Protein AF-A0AAN6Z5D4-F1 (afdb_monomer_lite)

pLDDT: mean 73.28, std 27.29, range [21.48, 98.81]

Organism: NCBI:txid2587402

Sequence (449 aa):
MKFVARSGRSDKHSLRFHLSMLCKKRSPRRRPCHKKLAPRLLLSLSLFTNGTSTTVIPTNTTANVTAEFASNLTPIRLIVANDCAESIWPGILTQNGAGPGTGGFELTPGASRLMFVSSNWAGRVWGRTNCSFSSDGSEFGTSNGLDGNATACLTGDCVGKLNCTLAGRAPATVAEFTLQGGSTDNQTFYDISLVDGYNLPMAIIYYPSPNTTWIPPNLTNCACIASAGYLSSSPYSSPTAPLDSASYLNTNSTYPMPFEPIQTNNTVQAWCPVALQVPATNPVAAGDNATIISNPDNGNPLTPHRAPFQPCLSPCAVTKNPADCCTGPYNSPDVCKPGLYSRSAKRVCPDAYSFAYDDRTSTFVVPYETAGAGWEVRFCPRGRSTDILRTFGEEVQAVGAGTGLSLEGWARVRSWAYIEQRETGWTGAGMVVRGSAWTAVVGLVVVMV

Foldseek 3Di:
DDDDDDDDDDDDDDDDDDDDDDDDDDDDDDDDDDDDDDDDDDDDDDDDDDDDDDDPDPDDDPPPQDFDADPPWFWFKEKEFEQDQAKKKKAKEWPDFADQPFRIDIAGHGDMDIGTTTLQTWIKIWIFAQFAADPVQQFADPPSPPPPPQFRTPFQTQRGGSGHHDGGAPPIFMWTWGRQDDPRSWKIKIFTACQQFYFWKKKKAWFFDVQFDDDALLLPIFIFQLFAPQADPDLDPPLPDDPPDCQQSHDHLQQHFQFQNDDDSVLSVPLAPPVFWDPDPDPPPPPPCQPQPDDPPDRDGDDRDDDRTIIGGQPCSPPVDCQSQCDDVSVDPVRRDDDSQLVSSCSQAQQHHRHDNSPQRHMAMAGNSRSRIHMYMYTSHRYGGGRSCQQLVVQRVCRRVVVHDDPVSSVSSRDPVSSVVSNVVVPDDDDPPPDDPDDPPPPPPPDDD

InterPro domains:
  IPR001938 Thaumatin family [PF00314] (82-381)
  IPR001938 Thaumatin family [PR00347] (77-89)
  IPR001938 Thaumatin family [PR00347] (103-112)
  IPR001938 Thaumatin family [PR00347] (124-135)
  IPR001938 Thaumatin family [PS51367] (78-383)
  IPR001938 Thaumatin family [PTHR31048] (77-381)
  IPR001938 Thaumatin family [SM00205] (78-381)
  IPR037176 Osmotin/thaumatin-like superfamily [G3DSA:2.60.110.10] (77-381)
  IPR037176 Osmotin/thaumatin-like superfamily [SSF49870] (77-382)

Structure (mmCIF, N/CA/C/O backbone):
data_AF-A0AAN6Z5D4-F1
#
_entry.id   AF-A0AAN6Z5D4-F1
#
loop_
_atom_site.group_PDB
_atom_site.id
_atom_site.type_symbol
_atom_site.label_atom_id
_atom_site.label_alt_id
_atom_site.label_comp_id
_atom_site.label_asym_id
_atom_site.label_entity_id
_atom_site.label_seq_id
_atom_site.pdbx_PDB_ins_code
_atom_site.Cartn_x
_atom_site.Cartn_y
_atom_site.Cartn_z
_atom_site.occupancy
_atom_site.B_iso_or_equiv
_atom_site.auth_seq_id
_atom_site.auth_comp_id
_atom_site.auth_asym_id
_atom_site.auth_atom_id
_atom_site.pdbx_PDB_model_num
ATOM 1 N N . MET A 1 1 ? -7.331 -3.260 -16.657 1.00 33.78 1 MET A N 1
ATOM 2 C CA . MET A 1 1 ? -8.776 -3.498 -16.869 1.00 33.78 1 MET A CA 1
ATOM 3 C C . MET A 1 1 ? -9.355 -2.306 -17.621 1.00 33.78 1 MET A C 1
ATOM 5 O O . MET A 1 1 ? -9.120 -1.181 -17.208 1.00 33.78 1 MET A O 1
ATOM 9 N N . LYS A 1 2 ? -10.007 -2.531 -18.770 1.00 22.59 2 LYS A N 1
ATOM 10 C CA . LYS A 1 2 ? -10.767 -1.503 -19.500 1.00 22.59 2 LYS A CA 1
ATOM 11 C C . LYS A 1 2 ? -12.190 -1.511 -18.950 1.00 22.59 2 LYS A C 1
ATOM 13 O O . LYS A 1 2 ? -12.841 -2.548 -19.034 1.00 22.59 2 LYS A O 1
ATOM 18 N N . PHE A 1 3 ? -12.673 -0.383 -18.445 1.00 24.67 3 PHE A N 1
ATOM 19 C CA . PHE A 1 3 ? -14.106 -0.186 -18.260 1.00 24.67 3 PHE A CA 1
ATOM 20 C C . PHE A 1 3 ? -14.741 -0.003 -19.643 1.00 24.67 3 PHE A C 1
ATOM 22 O O . PHE A 1 3 ? -14.461 0.964 -20.347 1.00 24.67 3 PHE A O 1
ATOM 29 N N . VAL A 1 4 ? -15.550 -0.975 -20.065 1.00 24.14 4 VAL A N 1
ATOM 30 C CA . VAL A 1 4 ? -16.440 -0.849 -21.222 1.00 24.14 4 VAL A CA 1
ATOM 31 C C . VAL A 1 4 ? -17.839 -0.632 -20.668 1.00 24.14 4 VAL A C 1
ATOM 33 O O . VAL A 1 4 ? -18.499 -1.581 -20.259 1.00 24.14 4 VAL A O 1
ATOM 36 N N . ALA A 1 5 ? -18.288 0.620 -20.657 1.00 27.34 5 ALA A N 1
ATOM 37 C CA . ALA A 1 5 ? -19.699 0.935 -20.495 1.00 27.34 5 ALA A CA 1
ATOM 38 C C . ALA A 1 5 ? -20.390 0.743 -21.854 1.00 27.34 5 ALA A C 1
ATOM 40 O O . ALA A 1 5 ? -20.115 1.461 -22.817 1.00 27.34 5 ALA A O 1
ATOM 41 N N . ARG A 1 6 ? -21.264 -0.264 -21.950 1.00 22.50 6 ARG A N 1
ATOM 42 C CA . ARG A 1 6 ? -22.241 -0.389 -23.038 1.00 22.50 6 ARG A CA 1
ATOM 43 C C . ARG A 1 6 ? -23.438 0.500 -22.705 1.00 22.50 6 ARG A C 1
ATOM 45 O O . ARG A 1 6 ? -24.069 0.309 -21.676 1.00 22.50 6 ARG A O 1
ATOM 52 N N . SER A 1 7 ? -23.772 1.405 -23.616 1.00 26.17 7 SER A N 1
ATOM 53 C CA . SER A 1 7 ? -25.081 2.051 -23.714 1.00 26.17 7 SER A CA 1
ATOM 54 C C . SER A 1 7 ? -25.629 1.758 -25.112 1.00 26.17 7 SER A C 1
ATOM 56 O O . SER A 1 7 ? -24.902 1.869 -26.104 1.00 26.17 7 SER A O 1
ATOM 58 N N . GLY A 1 8 ? -26.875 1.293 -25.188 1.00 24.03 8 GLY A N 1
ATOM 59 C CA . GLY A 1 8 ? -27.574 0.985 -26.430 1.00 24.03 8 GLY A CA 1
ATOM 60 C C . GLY A 1 8 ? -28.725 1.956 -26.696 1.00 24.03 8 GLY A C 1
ATOM 61 O O . GLY A 1 8 ? -29.555 2.122 -25.816 1.00 24.03 8 GLY A O 1
ATOM 62 N N . ARG A 1 9 ? -28.767 2.462 -27.949 1.00 24.70 9 ARG A N 1
ATOM 63 C CA . ARG A 1 9 ? -29.895 3.020 -28.757 1.00 24.70 9 ARG A CA 1
ATOM 64 C C . ARG A 1 9 ? -30.695 4.191 -28.155 1.00 24.70 9 ARG A C 1
ATOM 66 O O . ARG A 1 9 ? -30.999 4.193 -26.983 1.00 24.70 9 ARG A O 1
ATOM 73 N N . SER A 1 10 ? -31.148 5.216 -28.878 1.00 24.84 10 SER A N 1
ATOM 74 C CA . SER A 1 10 ? -31.422 5.517 -30.297 1.00 24.84 10 SER A CA 1
ATOM 75 C C . SER A 1 10 ? -31.269 7.052 -30.423 1.00 24.84 10 SER A C 1
ATOM 77 O O . SER A 1 10 ? -31.560 7.751 -29.465 1.00 24.84 10 SER A O 1
ATOM 79 N N . ASP A 1 11 ? -30.702 7.648 -31.470 1.00 25.95 11 ASP A N 1
ATOM 80 C CA . ASP A 1 11 ? -31.497 8.085 -32.616 1.00 25.95 11 ASP A CA 1
ATOM 81 C C . ASP A 1 11 ? -30.639 8.591 -33.783 1.00 25.95 11 ASP A C 1
ATOM 83 O O . ASP A 1 11 ? -29.494 9.022 -33.655 1.00 25.95 11 ASP A O 1
ATOM 87 N N . LYS A 1 12 ? -31.263 8.485 -34.954 1.00 28.66 12 LYS A N 1
ATOM 88 C CA . LYS A 1 12 ? -30.812 8.858 -36.292 1.00 28.66 12 LYS A CA 1
ATOM 89 C C . LYS A 1 12 ? -30.319 10.309 -36.351 1.00 28.66 12 LYS A C 1
ATOM 91 O O . LYS A 1 12 ? -31.048 11.197 -35.948 1.00 28.66 12 LYS A O 1
ATOM 96 N N . HIS A 1 13 ? -29.195 10.553 -37.024 1.00 27.05 13 HIS A N 1
ATOM 97 C CA . HIS A 1 13 ? -29.150 11.476 -38.164 1.00 27.05 13 HIS A CA 1
ATOM 98 C C . HIS A 1 13 ? -27.877 11.248 -38.991 1.00 27.05 13 HIS A C 1
ATOM 100 O O . HIS A 1 13 ? -26.749 11.288 -38.513 1.00 27.05 13 HIS A O 1
ATOM 106 N N . SER A 1 14 ? -28.110 10.960 -40.267 1.00 25.56 14 SER A N 1
ATOM 107 C CA . SER A 1 14 ? -27.129 10.870 -41.339 1.00 25.56 14 SER A CA 1
ATOM 108 C C . SER A 1 14 ? -26.500 12.235 -41.605 1.00 25.56 14 SER A C 1
ATOM 110 O O . SER A 1 14 ? -27.240 13.176 -41.868 1.00 25.56 14 SER A O 1
ATOM 112 N N . LEU A 1 15 ? -25.170 12.308 -41.684 1.00 25.34 15 LEU A N 1
ATOM 113 C CA . LEU A 1 15 ? -24.488 13.208 -42.617 1.00 25.34 15 LEU A CA 1
ATOM 114 C C . LEU A 1 15 ? -23.083 12.684 -42.935 1.00 25.34 15 LEU A C 1
ATOM 116 O O . LEU A 1 15 ? -22.139 12.785 -42.158 1.00 25.34 15 LEU A O 1
ATOM 120 N N . ARG A 1 16 ? -22.989 12.093 -44.129 1.00 24.91 16 ARG A N 1
ATOM 121 C CA . ARG A 1 16 ? -21.749 11.906 -44.881 1.00 24.91 16 ARG A CA 1
ATOM 122 C C . ARG A 1 16 ? -21.154 13.279 -45.191 1.00 24.91 16 ARG A C 1
ATOM 124 O O . ARG A 1 16 ? -21.860 14.109 -45.749 1.00 24.91 16 ARG A O 1
ATOM 131 N N . PHE A 1 17 ? -19.850 13.443 -44.999 1.00 23.94 17 PHE A N 1
ATOM 132 C CA . PHE A 1 17 ? -19.051 14.291 -45.879 1.00 23.94 17 PHE A CA 1
ATOM 133 C C . PHE A 1 17 ? -17.766 13.561 -46.266 1.00 23.94 17 PHE A C 1
ATOM 135 O O . PHE A 1 17 ? -16.871 13.326 -45.459 1.00 23.94 17 PHE A O 1
ATOM 142 N N . HIS A 1 18 ? -17.728 13.171 -47.538 1.00 25.30 18 HIS A N 1
ATOM 143 C CA . HIS A 1 18 ? -16.506 12.961 -48.297 1.00 25.30 18 HIS A CA 1
ATOM 144 C C . HIS A 1 18 ? -15.809 14.313 -48.476 1.00 25.30 18 HIS A C 1
ATOM 146 O O . HIS A 1 18 ? -16.471 15.271 -48.863 1.00 25.30 18 HIS A O 1
ATOM 152 N N . LEU A 1 19 ? -14.482 14.354 -48.351 1.00 25.58 19 LEU A N 1
ATOM 153 C CA . LEU A 1 19 ? -13.662 15.012 -49.366 1.00 25.58 19 LEU A CA 1
ATOM 154 C C . LEU A 1 19 ? -12.264 14.386 -49.412 1.00 25.58 19 LEU A C 1
ATOM 156 O O . LEU A 1 19 ? -11.606 14.177 -48.396 1.00 25.58 19 LEU A O 1
ATOM 160 N N . SER A 1 20 ? -11.861 14.064 -50.630 1.00 24.42 20 SER A N 1
ATOM 161 C CA . SER A 1 20 ? -10.601 13.447 -51.025 1.00 24.42 20 SER A CA 1
ATOM 162 C C . SER A 1 20 ? -9.669 14.513 -51.617 1.00 24.42 20 SER A C 1
ATOM 164 O O . SER A 1 20 ? -10.165 15.499 -52.154 1.00 24.42 20 SER A O 1
ATOM 166 N N . MET A 1 21 ? -8.363 14.192 -51.680 1.00 26.19 21 MET A N 1
ATOM 167 C CA . MET A 1 21 ? -7.364 14.701 -52.653 1.00 26.19 21 MET A CA 1
ATOM 168 C C . MET A 1 21 ? -6.851 16.155 -52.447 1.00 26.19 21 MET A C 1
ATOM 170 O O . MET A 1 21 ? -7.592 17.008 -51.998 1.00 26.19 21 MET A O 1
ATOM 174 N N . LEU A 1 22 ? -5.605 16.575 -52.741 1.00 28.61 22 LEU A N 1
ATOM 175 C CA . LEU A 1 22 ? -4.483 16.045 -53.537 1.00 28.61 22 LEU A CA 1
ATOM 176 C C . LEU A 1 22 ? -3.169 16.826 -53.223 1.00 28.61 22 LEU A C 1
ATOM 178 O O . LEU A 1 22 ? -3.170 18.043 -53.092 1.00 28.61 22 LEU A O 1
ATOM 182 N N . CYS A 1 23 ? -2.055 16.086 -53.169 1.00 23.84 23 CYS A N 1
ATOM 183 C CA . CYS A 1 23 ? -0.667 16.351 -53.612 1.00 23.84 23 CYS A CA 1
ATOM 184 C C . CYS A 1 23 ? -0.166 17.778 -53.992 1.00 23.84 23 CYS A C 1
ATOM 186 O O . CYS A 1 23 ? -0.677 18.372 -54.938 1.00 23.84 23 CYS A O 1
ATOM 188 N N . LYS A 1 24 ? 1.027 18.177 -53.485 1.00 24.81 24 LYS A N 1
ATOM 189 C CA . LYS A 1 24 ? 2.176 18.573 -54.350 1.00 24.81 24 LYS A CA 1
ATOM 190 C C . LYS A 1 24 ? 3.540 18.641 -53.630 1.00 24.81 24 LYS A C 1
ATOM 192 O O . LYS A 1 24 ? 3.756 19.442 -52.731 1.00 24.81 24 LYS A O 1
ATOM 197 N N . LYS A 1 25 ? 4.495 17.835 -54.116 1.00 30.95 25 LYS A N 1
ATOM 198 C CA . LYS A 1 25 ? 5.957 17.971 -53.932 1.00 30.95 25 LYS A CA 1
ATOM 199 C C . LYS A 1 25 ? 6.493 19.179 -54.718 1.00 30.95 25 LYS A C 1
ATOM 201 O O . LYS A 1 25 ? 6.103 19.335 -55.875 1.00 30.95 25 LYS A O 1
ATOM 206 N N . ARG A 1 26 ? 7.500 19.893 -54.185 1.00 27.20 26 ARG A N 1
ATOM 207 C CA . ARG A 1 26 ? 8.709 20.337 -54.930 1.00 27.20 26 ARG A CA 1
ATOM 208 C C . ARG A 1 26 ? 9.783 20.957 -54.009 1.00 27.20 26 ARG A C 1
ATOM 210 O O . ARG A 1 26 ? 9.495 21.796 -53.173 1.00 27.20 26 ARG A O 1
ATOM 217 N N . SER A 1 27 ? 11.022 20.529 -54.236 1.00 30.08 27 SER A N 1
ATOM 218 C CA . SER A 1 27 ? 12.339 21.091 -53.844 1.00 30.08 27 SER A CA 1
ATOM 219 C C . SER A 1 27 ? 13.095 21.405 -55.172 1.00 30.08 27 SER A C 1
ATOM 221 O O . SER A 1 27 ? 12.490 21.069 -56.203 1.00 30.08 27 SER A O 1
ATOM 223 N N . PRO A 1 28 ? 14.363 21.909 -55.301 1.00 55.22 28 PRO A N 1
ATOM 224 C CA . PRO A 1 28 ? 15.408 22.409 -54.360 1.00 55.22 28 PRO A CA 1
ATOM 225 C C . PRO A 1 28 ? 16.147 23.722 -54.816 1.00 55.22 28 PRO A C 1
ATOM 227 O O . PRO A 1 28 ? 15.818 24.273 -55.863 1.00 55.22 28 PRO A O 1
ATOM 230 N N . ARG A 1 29 ? 17.262 24.078 -54.113 1.00 30.81 29 ARG A N 1
ATOM 231 C CA . ARG A 1 29 ? 18.472 24.914 -54.475 1.00 30.81 29 ARG A CA 1
ATOM 232 C C . ARG A 1 29 ? 18.505 26.327 -53.833 1.00 30.81 29 ARG A C 1
ATOM 234 O O . ARG A 1 29 ? 17.474 26.968 -53.825 1.00 30.81 29 ARG A O 1
ATOM 241 N N . ARG A 1 30 ? 19.602 26.924 -53.308 1.00 30.12 30 ARG A N 1
ATOM 242 C CA . ARG A 1 30 ? 21.088 26.742 -53.305 1.00 30.12 30 ARG A CA 1
ATOM 243 C C . ARG A 1 30 ? 21.721 27.571 -52.130 1.00 30.12 30 ARG A C 1
ATOM 245 O O . ARG A 1 30 ? 21.079 28.489 -51.642 1.00 30.12 30 ARG A O 1
ATOM 252 N N . ARG A 1 31 ? 22.958 27.231 -51.705 1.00 32.12 31 ARG A N 1
ATOM 253 C CA . ARG A 1 31 ? 23.834 27.834 -50.637 1.00 32.12 31 ARG A CA 1
ATOM 254 C C . ARG A 1 31 ? 24.590 29.119 -51.116 1.00 32.12 31 ARG A C 1
ATOM 256 O O . ARG A 1 31 ? 24.317 29.486 -52.258 1.00 32.12 31 ARG A O 1
ATOM 263 N N . PRO A 1 32 ? 25.684 29.651 -50.478 1.00 47.72 32 PRO A N 1
ATOM 264 C CA . PRO A 1 32 ? 26.177 29.741 -49.065 1.00 47.72 32 PRO A CA 1
ATOM 265 C C . PRO A 1 32 ? 26.684 31.171 -48.654 1.00 47.72 32 PRO A C 1
ATOM 267 O O . PRO A 1 32 ? 26.811 32.031 -49.515 1.00 47.72 32 PRO A O 1
ATOM 270 N N . CYS A 1 33 ? 27.094 31.408 -47.385 1.00 26.11 33 CYS A N 1
ATOM 271 C CA . CYS A 1 33 ? 28.362 32.113 -47.040 1.00 26.11 33 CYS A CA 1
ATOM 272 C C . CYS A 1 33 ? 28.715 32.112 -45.529 1.00 26.11 33 CYS A C 1
ATOM 274 O O . CYS A 1 33 ? 27.847 32.194 -44.668 1.00 26.11 33 CYS A O 1
ATOM 276 N N . HIS A 1 34 ? 30.020 32.008 -45.245 1.00 31.38 34 HIS A N 1
ATOM 277 C CA . HIS A 1 34 ? 30.706 31.892 -43.945 1.00 31.38 34 HIS A CA 1
ATOM 278 C C . HIS A 1 34 ? 30.813 33.208 -43.144 1.00 31.38 34 HIS A C 1
ATOM 280 O O . HIS A 1 34 ? 30.951 34.265 -43.756 1.00 31.38 34 HIS A O 1
ATOM 286 N N . LYS A 1 35 ? 30.995 33.116 -41.809 1.00 29.66 35 LYS A N 1
ATOM 287 C CA . LYS A 1 35 ? 32.185 33.647 -41.088 1.00 29.66 35 LYS A CA 1
ATOM 288 C C . LYS A 1 35 ? 32.247 33.209 -39.609 1.00 29.66 35 LYS A C 1
ATOM 290 O O . LYS A 1 35 ? 31.251 33.215 -38.901 1.00 29.66 35 LYS A O 1
ATOM 295 N N . LYS A 1 36 ? 33.458 32.810 -39.197 1.00 32.12 36 LYS A N 1
ATOM 296 C CA . LYS A 1 36 ? 33.927 32.474 -37.836 1.00 32.12 36 LYS A CA 1
ATOM 297 C C . LYS A 1 36 ? 34.059 33.737 -36.971 1.00 32.12 36 LYS A C 1
ATOM 299 O O . LYS A 1 36 ? 34.421 34.764 -37.532 1.00 32.12 36 LYS A O 1
ATOM 304 N N . LEU A 1 37 ? 33.971 33.616 -35.641 1.00 27.86 37 LEU A N 1
ATOM 305 C CA . LEU A 1 37 ? 34.813 34.379 -34.702 1.00 27.86 37 LEU A CA 1
ATOM 306 C C . LEU A 1 37 ? 34.947 33.641 -33.349 1.00 27.86 37 LEU A C 1
ATOM 308 O O . LEU A 1 37 ? 33.980 33.070 -32.856 1.00 27.86 37 LEU A O 1
ATOM 312 N N . ALA A 1 38 ? 36.162 33.645 -32.796 1.00 30.03 38 ALA A N 1
ATOM 313 C CA . ALA A 1 38 ? 36.566 33.087 -31.497 1.00 30.03 38 ALA A CA 1
ATOM 314 C C . ALA A 1 38 ? 36.660 34.211 -30.424 1.00 30.03 38 ALA A C 1
ATOM 316 O O . ALA A 1 38 ? 36.586 35.385 -30.798 1.00 30.03 38 ALA A O 1
ATOM 317 N N . PRO A 1 39 ? 36.815 33.899 -29.117 1.00 36.91 39 PRO A N 1
ATOM 318 C CA . PRO A 1 39 ? 36.556 34.836 -28.020 1.00 36.91 39 PRO A CA 1
ATOM 319 C C . PRO A 1 39 ? 37.794 35.648 -27.597 1.00 36.91 39 PRO A C 1
ATOM 321 O O . PRO A 1 39 ? 38.931 35.217 -27.786 1.00 36.91 39 PRO A O 1
ATOM 324 N N . ARG A 1 40 ? 37.573 36.818 -26.980 1.00 29.45 40 ARG A N 1
ATOM 325 C CA . ARG A 1 40 ? 38.611 37.615 -26.306 1.00 29.45 40 ARG A CA 1
ATOM 326 C C . ARG A 1 40 ? 38.348 37.692 -24.803 1.00 29.45 40 ARG A C 1
ATOM 328 O O . ARG A 1 40 ? 37.293 38.135 -24.364 1.00 29.45 40 ARG A O 1
ATOM 335 N N . LEU A 1 41 ? 39.367 37.258 -24.072 1.00 26.16 41 LEU A N 1
ATOM 336 C CA . LEU A 1 41 ? 39.606 37.377 -22.641 1.00 26.16 41 LEU A CA 1
ATOM 337 C C . LEU A 1 41 ? 39.889 38.849 -22.284 1.00 26.16 41 LEU A C 1
ATOM 339 O O . LEU A 1 41 ? 40.704 39.475 -22.964 1.00 26.16 41 LEU A O 1
ATOM 343 N N . LEU A 1 42 ? 39.295 39.379 -21.213 1.00 29.25 42 LEU A N 1
ATOM 344 C CA . LEU A 1 42 ? 39.781 40.592 -20.546 1.00 29.25 42 LEU A CA 1
ATOM 345 C C . LEU A 1 42 ? 39.732 40.404 -19.026 1.00 29.25 42 LEU A C 1
ATOM 347 O O . LEU A 1 42 ? 38.672 40.220 -18.435 1.00 29.25 42 LEU A O 1
ATOM 351 N N . LEU A 1 43 ? 40.929 40.432 -18.441 1.00 25.59 43 LEU A N 1
ATOM 352 C CA . LEU A 1 43 ? 41.225 40.590 -17.021 1.00 25.59 43 LEU A CA 1
ATOM 353 C C . LEU A 1 43 ? 41.045 42.071 -16.643 1.00 25.59 43 LEU A C 1
ATOM 355 O O . LEU A 1 43 ? 41.575 42.937 -17.339 1.00 25.59 43 LEU A O 1
ATOM 359 N N . SER A 1 44 ? 40.425 42.361 -15.501 1.00 28.08 44 SER A N 1
ATOM 360 C CA . SER A 1 44 ? 40.642 43.624 -14.784 1.00 28.08 44 SER A CA 1
ATOM 361 C C . SER A 1 44 ? 40.669 43.379 -13.278 1.00 28.08 44 SER A C 1
ATOM 363 O O . SER A 1 44 ? 39.809 42.690 -12.732 1.00 28.08 44 SER A O 1
ATOM 365 N N . LEU A 1 45 ? 41.704 43.926 -12.648 1.00 23.81 45 LEU A N 1
ATOM 366 C CA . LEU A 1 45 ? 42.157 43.680 -11.287 1.00 23.81 45 LEU A CA 1
ATOM 367 C C . LEU A 1 45 ? 41.624 44.753 -10.316 1.00 23.81 45 LEU A C 1
ATOM 369 O O . LEU A 1 45 ? 41.684 45.940 -10.620 1.00 23.81 45 LEU A O 1
ATOM 373 N N . SER A 1 46 ? 41.248 44.288 -9.117 1.00 27.95 46 SER A N 1
ATOM 374 C CA . SER A 1 46 ? 41.284 44.942 -7.789 1.00 27.95 46 SER A CA 1
ATOM 375 C C . SER A 1 46 ? 40.395 46.154 -7.464 1.00 27.95 46 SER A C 1
ATOM 377 O O . SER A 1 46 ? 40.511 47.204 -8.080 1.00 27.95 46 SER A O 1
ATOM 379 N N . LEU A 1 47 ? 39.655 46.035 -6.349 1.00 25.31 47 LEU A N 1
ATOM 380 C CA . LEU A 1 47 ? 39.777 46.885 -5.148 1.00 25.31 47 LEU A CA 1
ATOM 381 C C . LEU A 1 47 ? 39.070 46.194 -3.962 1.00 25.31 47 LEU A C 1
ATOM 383 O O . LEU A 1 47 ? 37.880 45.896 -4.021 1.00 25.31 47 LEU A O 1
ATOM 387 N N . PHE A 1 48 ? 39.826 45.906 -2.899 1.00 31.27 48 PHE A N 1
ATOM 388 C CA . PHE A 1 48 ? 39.302 45.449 -1.611 1.00 31.27 48 PHE A CA 1
ATOM 389 C C . PHE A 1 48 ? 38.820 46.662 -0.812 1.00 31.27 48 PHE A C 1
ATOM 391 O O . PHE A 1 48 ? 39.609 47.563 -0.532 1.00 31.27 48 PHE A O 1
ATOM 398 N N . THR A 1 49 ? 37.561 46.652 -0.380 1.00 27.70 49 THR A N 1
ATOM 399 C CA . THR A 1 49 ? 37.071 47.519 0.698 1.00 27.70 49 THR A CA 1
ATOM 400 C C . THR A 1 49 ? 36.221 46.694 1.656 1.00 27.70 49 THR A C 1
ATOM 402 O O . THR A 1 49 ? 35.255 46.057 1.241 1.00 27.70 49 THR A O 1
ATOM 405 N N . ASN A 1 50 ? 36.602 46.709 2.935 1.00 34.59 50 ASN A N 1
ATOM 406 C CA . ASN A 1 50 ? 35.851 46.130 4.045 1.00 34.59 50 ASN A CA 1
ATOM 407 C C . ASN A 1 50 ? 34.445 46.739 4.117 1.00 34.59 50 ASN A C 1
ATOM 409 O O . ASN A 1 50 ? 34.301 47.942 4.324 1.00 34.59 50 ASN A O 1
ATOM 413 N N . GLY A 1 51 ? 33.424 45.894 4.003 1.00 29.09 51 GLY A N 1
ATOM 414 C CA . GLY A 1 51 ? 32.031 46.243 4.250 1.00 29.09 51 GLY A CA 1
ATOM 415 C C . GLY A 1 51 ? 31.322 45.039 4.852 1.00 29.09 51 GLY A C 1
ATOM 416 O O . GLY A 1 51 ? 31.219 43.992 4.221 1.00 29.09 51 GLY A O 1
ATOM 417 N N . THR A 1 52 ? 30.879 45.171 6.097 1.00 35.94 52 THR A N 1
ATOM 418 C CA . THR A 1 52 ? 30.041 44.200 6.805 1.00 35.94 52 THR A CA 1
ATOM 419 C C . THR A 1 52 ? 28.756 43.958 6.016 1.00 35.94 52 THR A C 1
ATOM 421 O O . THR A 1 52 ? 27.880 44.819 5.990 1.00 35.94 52 THR A O 1
ATOM 424 N N . SER A 1 53 ? 28.662 42.802 5.357 1.00 25.92 53 SER A N 1
ATOM 425 C CA . SER A 1 53 ? 27.481 42.387 4.600 1.00 25.92 53 SER A CA 1
ATOM 426 C C . SER A 1 53 ? 26.681 41.389 5.429 1.00 25.92 53 SER A C 1
ATOM 428 O O . SER A 1 53 ? 27.125 40.269 5.686 1.00 25.92 53 SER A O 1
ATOM 430 N N . THR A 1 54 ? 25.516 41.826 5.892 1.00 28.84 54 THR A N 1
ATOM 431 C CA . THR A 1 54 ? 24.476 40.968 6.449 1.00 28.84 54 THR A CA 1
ATOM 432 C C . THR A 1 54 ? 24.041 39.965 5.383 1.00 28.84 54 THR A C 1
ATOM 434 O O . THR A 1 54 ? 23.603 40.324 4.292 1.00 28.84 54 THR A O 1
ATOM 437 N N . THR A 1 55 ? 24.182 38.682 5.691 1.00 27.44 55 THR A N 1
ATOM 438 C CA . THR A 1 55 ? 23.711 37.580 4.857 1.00 27.44 55 THR A CA 1
ATOM 439 C C . THR A 1 55 ? 22.184 37.590 4.804 1.00 27.44 55 THR A C 1
ATOM 441 O O . THR A 1 55 ? 21.506 37.134 5.721 1.00 27.44 55 THR A O 1
ATOM 444 N N . VAL A 1 56 ? 21.622 38.103 3.709 1.00 29.77 56 VAL A N 1
ATOM 445 C CA . VAL A 1 56 ? 20.230 37.824 3.342 1.00 29.77 56 VAL A CA 1
ATOM 446 C C . VAL A 1 56 ? 20.190 36.398 2.801 1.00 29.77 56 VAL A C 1
ATOM 448 O O . VAL A 1 56 ? 20.644 36.119 1.693 1.00 29.77 56 VAL A O 1
ATOM 451 N N . ILE A 1 57 ? 19.687 35.485 3.627 1.00 31.58 57 ILE A N 1
ATOM 452 C CA . ILE A 1 57 ? 19.324 34.121 3.243 1.00 31.58 57 ILE A CA 1
ATOM 453 C C . ILE A 1 57 ? 18.203 34.232 2.195 1.00 31.58 57 ILE A C 1
ATOM 455 O O . ILE A 1 57 ? 17.172 34.834 2.507 1.00 31.58 57 ILE A O 1
ATOM 459 N N . PRO A 1 58 ? 18.348 33.692 0.970 1.00 28.97 58 PRO A N 1
ATOM 460 C CA . PRO A 1 58 ? 17.230 33.633 0.041 1.00 28.97 58 PRO A CA 1
ATOM 461 C C . PRO A 1 58 ? 16.193 32.660 0.608 1.00 28.97 58 PRO A C 1
ATOM 463 O O . PRO A 1 58 ? 16.441 31.463 0.755 1.00 28.97 58 PRO A O 1
ATOM 466 N N . THR A 1 59 ? 15.039 33.197 0.986 1.00 31.05 59 THR A N 1
ATOM 467 C CA . THR A 1 59 ? 13.884 32.428 1.432 1.00 31.05 59 THR A CA 1
ATOM 468 C C . THR A 1 59 ? 13.326 31.596 0.278 1.00 31.05 59 THR A C 1
ATOM 470 O O . THR A 1 59 ? 13.190 32.065 -0.852 1.00 31.05 59 THR A O 1
ATOM 473 N N . ASN A 1 60 ? 13.025 30.337 0.598 1.00 35.31 60 ASN A N 1
ATOM 474 C CA . ASN A 1 60 ? 12.351 29.334 -0.222 1.00 35.31 60 ASN A CA 1
ATOM 475 C C . ASN A 1 60 ? 11.357 29.914 -1.239 1.00 35.31 60 ASN A C 1
ATOM 477 O O . ASN A 1 60 ? 10.327 30.474 -0.867 1.00 35.31 60 ASN A O 1
ATOM 481 N N . THR A 1 61 ? 11.587 29.639 -2.521 1.00 31.11 61 THR A N 1
ATOM 482 C CA . THR A 1 61 ? 10.502 29.582 -3.501 1.00 31.11 61 THR A CA 1
ATOM 483 C C . THR A 1 61 ? 9.860 28.201 -3.409 1.00 31.11 61 THR A C 1
ATOM 485 O O . THR A 1 61 ? 10.279 27.245 -4.054 1.00 31.11 61 THR A O 1
ATOM 488 N N . THR A 1 62 ? 8.820 28.077 -2.583 1.00 34.03 62 THR A N 1
ATOM 489 C CA . THR A 1 62 ? 7.819 27.022 -2.756 1.00 34.03 62 THR A CA 1
ATOM 490 C C . THR A 1 62 ? 7.096 27.294 -4.071 1.00 34.03 62 THR A C 1
ATOM 492 O O . THR A 1 62 ? 6.178 28.111 -4.131 1.00 34.03 62 THR A O 1
ATOM 495 N N . ALA A 1 63 ? 7.527 26.644 -5.151 1.00 35.66 63 ALA A N 1
ATOM 496 C CA . ALA A 1 63 ? 6.693 26.516 -6.334 1.00 35.66 63 ALA A CA 1
ATOM 497 C C . ALA A 1 63 ? 5.454 25.705 -5.923 1.00 35.66 63 ALA A C 1
ATOM 499 O O . ALA A 1 63 ? 5.514 24.484 -5.781 1.00 35.66 63 ALA A O 1
ATOM 500 N N . ASN A 1 64 ? 4.347 26.398 -5.660 1.00 35.94 64 ASN A N 1
ATOM 501 C CA . ASN A 1 64 ? 3.051 25.779 -5.425 1.00 35.94 64 ASN A CA 1
ATOM 502 C C . ASN A 1 64 ? 2.623 25.081 -6.720 1.00 35.94 64 ASN A C 1
ATOM 504 O O . ASN A 1 64 ? 2.077 25.708 -7.623 1.00 35.94 64 ASN A O 1
ATOM 508 N N . VAL A 1 65 ? 2.890 23.780 -6.824 1.00 40.56 65 VAL A N 1
ATOM 509 C CA . VAL A 1 65 ? 2.292 22.927 -7.854 1.00 40.56 65 VAL A CA 1
ATOM 510 C C . VAL A 1 65 ? 0.842 22.683 -7.439 1.00 40.56 65 VAL A C 1
ATOM 512 O O . VAL A 1 65 ? 0.518 21.688 -6.796 1.00 40.56 65 VAL A O 1
ATOM 515 N N . THR A 1 66 ? -0.039 23.637 -7.728 1.00 42.09 66 THR A N 1
ATOM 516 C CA . THR A 1 66 ? -1.485 23.429 -7.633 1.00 42.09 66 THR A CA 1
ATOM 517 C C . THR A 1 66 ? -1.932 22.685 -8.882 1.00 42.09 66 THR A C 1
ATOM 519 O O . THR A 1 66 ? -1.867 23.233 -9.981 1.00 42.09 66 THR A O 1
ATOM 522 N N . ALA A 1 67 ? -2.363 21.433 -8.729 1.00 53.41 67 ALA A N 1
ATOM 523 C CA . ALA A 1 67 ? -3.120 20.762 -9.776 1.00 53.41 67 ALA A CA 1
ATOM 524 C C . ALA A 1 67 ? -4.411 21.560 -10.044 1.00 53.41 67 ALA A C 1
ATOM 526 O O . ALA A 1 67 ? -5.049 22.061 -9.117 1.00 53.41 67 ALA A O 1
ATOM 527 N N . GLU A 1 68 ? -4.760 21.732 -11.317 1.00 54.62 68 GLU A N 1
ATOM 528 C CA . GLU A 1 68 ? -5.957 22.459 -11.735 1.00 54.62 68 GLU A CA 1
ATOM 529 C C . GLU A 1 68 ? -7.174 21.543 -11.530 1.00 54.62 68 GLU A C 1
ATOM 531 O O . GLU A 1 68 ? -7.462 20.657 -12.335 1.00 54.62 68 GLU A O 1
ATOM 536 N N . PHE A 1 69 ? -7.841 21.683 -10.385 1.00 60.53 69 PHE A N 1
ATOM 537 C CA . PHE A 1 69 ? -9.057 20.937 -10.064 1.00 60.53 69 PHE A CA 1
ATOM 538 C C . PHE A 1 69 ? -10.283 21.652 -10.639 1.00 60.53 69 PHE A C 1
ATOM 540 O O . PHE A 1 69 ? -10.332 22.881 -10.677 1.00 60.53 69 PHE A O 1
ATOM 547 N N . ALA A 1 70 ? -11.307 20.897 -11.051 1.00 61.03 70 ALA A N 1
ATOM 548 C CA . ALA A 1 70 ? -12.615 21.489 -11.326 1.00 61.03 70 ALA A CA 1
ATOM 549 C C . ALA A 1 70 ? -13.083 22.278 -10.089 1.00 61.03 70 ALA A C 1
ATOM 551 O O . ALA A 1 70 ? -12.885 21.814 -8.967 1.00 61.03 70 ALA A O 1
ATOM 552 N N . SER A 1 71 ? -13.733 23.431 -10.284 1.00 55.03 71 SER A N 1
ATOM 553 C CA . SER A 1 71 ? -14.090 24.399 -9.224 1.00 55.03 71 SER A CA 1
ATOM 554 C C . SER A 1 71 ? -14.888 23.833 -8.040 1.00 55.03 71 SER A C 1
ATOM 556 O O . SER A 1 71 ? -15.034 24.510 -7.028 1.00 55.03 71 SER A O 1
ATOM 558 N N . ASN A 1 72 ? -15.410 22.611 -8.170 1.00 64.75 72 ASN A N 1
ATOM 559 C CA . ASN A 1 72 ? -16.275 21.954 -7.197 1.00 64.75 72 ASN A CA 1
ATOM 560 C C . ASN A 1 72 ? -15.605 20.762 -6.484 1.00 64.75 72 ASN A C 1
ATOM 562 O O . ASN A 1 72 ? -16.278 20.084 -5.713 1.00 64.75 72 ASN A O 1
ATOM 566 N N . LEU A 1 73 ? -14.326 20.459 -6.750 1.00 73.62 73 LEU A N 1
ATOM 567 C CA . LEU A 1 73 ? -13.624 19.329 -6.129 1.00 73.62 73 LEU A CA 1
ATOM 568 C C . LEU A 1 73 ? -12.641 19.807 -5.058 1.00 73.62 73 LEU A C 1
ATOM 570 O O . LEU A 1 73 ? -11.773 20.639 -5.319 1.00 73.62 73 LEU A O 1
ATOM 574 N N . THR A 1 74 ? -12.753 19.233 -3.861 1.00 79.31 74 THR A N 1
ATOM 575 C CA . THR A 1 74 ? -11.845 19.528 -2.748 1.00 79.31 74 THR A CA 1
ATOM 576 C C . THR A 1 74 ? -10.477 18.886 -3.007 1.00 79.31 74 THR A C 1
ATOM 578 O O . THR A 1 74 ? -10.421 17.681 -3.275 1.00 79.31 74 THR A O 1
ATOM 581 N N . PRO A 1 75 ? -9.367 19.641 -2.916 1.00 87.62 75 PRO A N 1
ATOM 582 C CA . PRO A 1 75 ? -8.029 19.080 -3.039 1.00 87.62 75 PRO A CA 1
ATOM 583 C C . PRO A 1 75 ? -7.681 18.243 -1.802 1.00 87.62 75 PRO A C 1
ATOM 585 O O . PRO A 1 75 ? -7.706 18.730 -0.671 1.00 87.62 75 PRO A O 1
ATOM 588 N N . ILE A 1 76 ? -7.310 16.987 -2.024 1.00 90.69 76 ILE A N 1
ATOM 589 C CA . ILE A 1 76 ? -6.883 16.037 -0.998 1.00 90.69 76 ILE A CA 1
ATOM 590 C C . ILE A 1 76 ? -5.364 15.964 -0.977 1.00 90.69 76 ILE A C 1
ATOM 592 O O . ILE A 1 76 ? -4.731 15.783 -2.015 1.00 90.69 76 ILE A O 1
ATOM 596 N N . ARG A 1 77 ? -4.767 16.092 0.210 1.00 93.06 77 ARG A N 1
ATOM 597 C CA . ARG A 1 77 ? -3.311 15.999 0.382 1.00 93.06 77 ARG A CA 1
ATOM 598 C C . ARG A 1 77 ? -2.847 14.566 0.122 1.00 93.06 77 ARG A C 1
ATOM 600 O O . ARG A 1 77 ? -3.352 13.639 0.744 1.00 93.06 77 ARG A O 1
ATOM 607 N N . LEU A 1 78 ? -1.837 14.414 -0.724 1.00 96.38 78 LEU A N 1
ATOM 608 C CA . LEU A 1 78 ? -1.095 13.174 -0.917 1.00 96.38 78 LEU A CA 1
ATOM 609 C C . LEU A 1 78 ? 0.382 13.459 -0.651 1.00 96.38 78 LEU A C 1
ATOM 611 O O . LEU A 1 78 ? 1.024 14.203 -1.392 1.00 96.38 78 LEU A O 1
ATOM 615 N N . ILE A 1 79 ? 0.913 12.892 0.422 1.00 97.62 79 ILE A N 1
ATOM 616 C CA . ILE A 1 79 ? 2.324 12.982 0.787 1.00 97.62 79 ILE A CA 1
ATOM 617 C C . ILE A 1 79 ? 2.997 11.687 0.346 1.00 97.62 79 ILE A C 1
ATOM 619 O O . ILE A 1 79 ? 2.480 10.598 0.574 1.00 97.62 79 ILE A O 1
ATOM 623 N N . VAL A 1 80 ? 4.158 11.797 -0.287 1.00 98.69 80 VAL A N 1
ATOM 624 C CA . VAL A 1 80 ? 5.005 10.643 -0.593 1.00 98.69 80 VAL A CA 1
ATOM 625 C C . VAL A 1 80 ? 6.340 10.838 0.106 1.00 98.69 80 VAL A C 1
ATOM 627 O O . VAL A 1 80 ? 6.995 11.853 -0.125 1.00 98.69 80 VAL A O 1
ATOM 630 N N . ALA A 1 81 ? 6.727 9.898 0.965 1.00 98.38 81 ALA A N 1
ATOM 631 C CA . ALA A 1 81 ? 7.932 9.978 1.789 1.00 98.38 81 ALA A CA 1
ATOM 632 C C . ALA A 1 81 ? 8.880 8.805 1.511 1.00 98.38 81 ALA A C 1
ATOM 634 O O . ALA A 1 81 ? 8.429 7.676 1.313 1.00 98.38 81 ALA A O 1
ATOM 635 N N . ASN A 1 82 ? 10.187 9.077 1.504 1.00 97.62 82 ASN A N 1
ATOM 636 C CA . ASN A 1 82 ? 11.231 8.075 1.322 1.00 97.62 82 ASN A CA 1
ATOM 637 C C . ASN A 1 82 ? 12.074 7.924 2.597 1.00 97.62 82 ASN A C 1
ATOM 639 O O . ASN A 1 82 ? 12.977 8.724 2.827 1.00 97.62 82 ASN A O 1
ATOM 643 N N . ASP A 1 83 ? 11.839 6.864 3.371 1.00 94.56 83 ASP A N 1
ATOM 644 C CA . ASP A 1 83 ? 12.699 6.487 4.503 1.00 94.56 83 ASP A CA 1
ATOM 645 C C . ASP A 1 83 ? 13.740 5.418 4.111 1.00 94.56 83 ASP A C 1
ATOM 647 O O . ASP A 1 83 ? 14.433 4.860 4.966 1.00 94.56 83 ASP A O 1
ATOM 651 N N . CYS A 1 84 ? 13.857 5.091 2.820 1.00 91.94 84 CYS A N 1
ATOM 652 C CA . CYS A 1 84 ? 14.865 4.160 2.331 1.00 91.94 84 CYS A CA 1
ATOM 653 C C . CYS A 1 84 ? 16.256 4.799 2.435 1.00 91.94 84 CYS A C 1
ATOM 655 O O . CYS A 1 84 ? 16.411 6.018 2.361 1.00 91.94 84 CYS A O 1
ATOM 657 N N . ALA A 1 85 ? 17.290 3.961 2.539 1.00 88.31 85 ALA A N 1
ATOM 658 C CA . ALA A 1 85 ? 18.682 4.422 2.524 1.00 88.31 85 ALA A CA 1
ATOM 659 C C . ALA A 1 85 ? 19.135 4.962 1.151 1.00 88.31 85 ALA A C 1
ATOM 661 O O . ALA A 1 85 ? 20.142 5.655 1.069 1.00 88.31 85 ALA A O 1
ATOM 662 N N . GLU A 1 86 ? 18.382 4.660 0.093 1.00 89.62 86 GLU A N 1
ATOM 663 C CA . GLU A 1 86 ? 18.696 4.989 -1.298 1.00 89.62 86 GLU A CA 1
ATOM 664 C C . GLU A 1 86 ? 17.604 5.864 -1.923 1.00 89.62 86 GLU A C 1
ATOM 666 O O . GLU A 1 86 ? 16.454 5.881 -1.464 1.00 89.62 86 GLU A O 1
ATOM 671 N N . SER A 1 87 ? 17.950 6.572 -3.003 1.00 91.88 87 SER A N 1
ATOM 672 C CA . SER A 1 87 ? 16.947 7.236 -3.840 1.00 91.88 87 SER A CA 1
ATOM 673 C C . SER A 1 87 ? 15.955 6.214 -4.392 1.00 91.88 87 SER A C 1
ATOM 675 O O . SER A 1 87 ? 16.321 5.128 -4.852 1.00 91.88 87 SER A O 1
ATOM 677 N N . ILE A 1 88 ? 14.685 6.601 -4.391 1.00 97.31 88 ILE A N 1
ATOM 678 C CA . ILE A 1 88 ? 13.618 5.883 -5.081 1.00 97.31 88 ILE A CA 1
ATOM 679 C C . ILE A 1 88 ? 12.977 6.809 -6.104 1.00 97.31 88 ILE A C 1
ATOM 681 O O . ILE A 1 88 ? 13.064 8.033 -6.009 1.00 97.31 88 ILE A O 1
ATOM 685 N N . TRP A 1 89 ? 12.271 6.225 -7.064 1.00 98.31 89 TRP A N 1
ATOM 686 C CA . TRP A 1 89 ? 11.481 6.987 -8.018 1.00 98.31 89 TRP A CA 1
ATOM 687 C C . TRP A 1 89 ? 10.018 6.601 -7.868 1.00 98.31 89 TRP A C 1
ATOM 689 O O . TRP A 1 89 ? 9.594 5.625 -8.493 1.00 98.31 89 TRP A O 1
ATOM 699 N N . PRO A 1 90 ? 9.217 7.301 -7.046 1.00 98.75 90 PRO A N 1
ATOM 700 C CA . PRO A 1 90 ? 7.802 6.996 -6.947 1.00 98.75 90 PRO A CA 1
ATOM 701 C C . PRO A 1 90 ? 7.139 7.069 -8.328 1.00 98.75 90 PRO A C 1
ATOM 703 O O . PRO A 1 90 ? 7.422 7.969 -9.126 1.00 98.75 90 PRO A O 1
ATOM 706 N N . GLY A 1 91 ? 6.321 6.072 -8.640 1.00 98.62 91 GLY A N 1
ATOM 707 C CA . GLY A 1 91 ? 5.407 6.054 -9.773 1.00 98.62 91 GLY A CA 1
ATOM 708 C C . GLY A 1 91 ? 3.992 6.318 -9.276 1.00 98.62 91 GLY A C 1
ATOM 709 O O . GLY A 1 91 ? 3.610 5.836 -8.209 1.00 98.62 91 GLY A O 1
ATOM 710 N N . ILE A 1 92 ? 3.235 7.111 -10.031 1.00 98.62 92 ILE A N 1
ATOM 711 C CA . ILE A 1 92 ? 1.842 7.437 -9.730 1.00 98.62 92 ILE A CA 1
ATOM 712 C C . ILE A 1 92 ? 1.011 7.190 -10.980 1.00 98.62 92 ILE A C 1
ATOM 714 O O . ILE A 1 92 ? 1.347 7.662 -12.066 1.00 98.62 92 ILE A O 1
ATOM 718 N N . LEU A 1 93 ? -0.088 6.460 -10.822 1.00 98.12 93 LEU A N 1
ATOM 719 C CA . LEU A 1 93 ? -1.052 6.222 -11.887 1.00 98.12 93 LEU A CA 1
ATOM 720 C C . LEU A 1 93 ? -2.435 6.669 -11.433 1.00 98.12 93 LEU A C 1
ATOM 722 O O . LEU A 1 93 ? -2.991 6.106 -10.496 1.00 98.12 93 LEU A O 1
ATOM 726 N N . THR A 1 94 ? -3.005 7.636 -12.144 1.00 97.00 94 THR A N 1
ATOM 727 C CA . THR A 1 94 ? -4.402 8.045 -11.970 1.00 97.00 94 THR A CA 1
ATOM 728 C C . THR A 1 94 ? -5.299 7.210 -12.870 1.00 97.00 94 THR A C 1
ATOM 730 O O . THR A 1 94 ? -5.085 7.150 -14.080 1.00 97.00 94 THR A O 1
ATOM 733 N N . GLN A 1 95 ? -6.309 6.583 -12.280 1.00 95.19 95 GLN A N 1
ATOM 734 C CA . GLN A 1 95 ? -7.312 5.771 -12.969 1.00 95.19 95 GLN A CA 1
ATOM 735 C C . GLN A 1 95 ? -8.667 6.484 -13.038 1.00 95.19 95 GLN A C 1
ATOM 737 O O . GLN A 1 95 ? -9.398 6.298 -14.009 1.00 95.19 95 GLN A O 1
ATOM 742 N N . ASN A 1 96 ? -8.976 7.321 -12.044 1.00 93.81 96 ASN A N 1
ATOM 743 C CA . ASN A 1 96 ? -10.154 8.184 -12.009 1.00 93.81 96 ASN A CA 1
ATOM 744 C C . ASN A 1 96 ? -9.835 9.516 -11.307 1.00 93.81 96 ASN A C 1
ATOM 746 O O . ASN A 1 96 ? -8.912 9.583 -10.496 1.00 93.81 96 ASN A O 1
ATOM 750 N N . GLY A 1 97 ? -10.615 10.561 -11.590 1.00 91.69 97 GLY A N 1
ATOM 751 C CA . GLY A 1 97 ? -10.412 11.895 -11.020 1.00 91.69 97 GLY A CA 1
ATOM 752 C C . GLY A 1 97 ? -9.163 12.610 -11.557 1.00 91.69 97 GLY A C 1
ATOM 753 O O . GLY A 1 97 ? -8.619 12.258 -12.605 1.00 91.69 97 GLY A O 1
ATOM 754 N N . ALA A 1 98 ? -8.715 13.641 -10.841 1.00 93.00 98 ALA A N 1
ATOM 755 C CA . ALA A 1 98 ? -7.524 14.420 -11.160 1.00 93.00 98 ALA A CA 1
ATOM 756 C C . ALA A 1 98 ? -6.356 14.013 -10.250 1.00 93.00 98 ALA A C 1
ATOM 758 O O . ALA A 1 98 ? -6.457 14.055 -9.023 1.00 93.00 98 ALA A O 1
ATOM 759 N N . GLY A 1 99 ? -5.245 13.614 -10.870 1.00 94.12 99 GLY A N 1
ATOM 760 C CA . GLY A 1 99 ? -4.011 13.257 -10.170 1.00 94.12 99 GLY A CA 1
ATOM 761 C C . GLY A 1 99 ? -3.117 14.456 -9.840 1.00 94.12 99 GLY A C 1
ATOM 762 O O . GLY A 1 99 ? -3.455 15.594 -10.158 1.00 94.12 99 GLY A O 1
ATOM 763 N N . PRO A 1 100 ? -1.914 14.206 -9.301 1.00 95.56 100 PRO A N 1
ATOM 764 C CA . PRO A 1 100 ? -1.027 15.248 -8.777 1.00 95.56 100 PRO A CA 1
ATOM 765 C C . PRO A 1 100 ? -0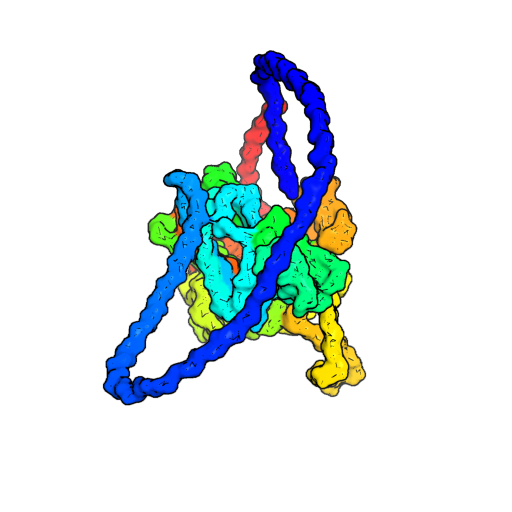.248 16.046 -9.836 1.00 95.56 100 PRO A C 1
ATOM 767 O O . PRO A 1 100 ? 0.734 16.710 -9.513 1.00 95.56 100 PRO A O 1
ATOM 770 N N . GLY A 1 101 ? -0.632 15.963 -11.113 1.00 94.81 101 GLY A N 1
ATOM 771 C CA . GLY A 1 101 ? 0.078 16.619 -12.221 1.00 94.81 101 GLY A CA 1
ATOM 772 C C . GLY A 1 101 ? 1.419 15.972 -12.603 1.00 94.81 101 GLY A C 1
ATOM 773 O O . GLY A 1 101 ? 2.131 16.491 -13.457 1.00 94.81 101 GLY A O 1
ATOM 774 N N . THR A 1 102 ? 1.769 14.833 -12.003 1.00 96.00 102 THR A N 1
ATOM 775 C CA . THR A 1 102 ? 2.957 14.034 -12.335 1.00 96.00 102 THR A CA 1
ATOM 776 C C . THR A 1 102 ? 2.637 12.543 -12.236 1.00 96.00 102 THR A C 1
ATOM 778 O O . THR A 1 102 ? 1.867 12.126 -11.373 1.00 96.00 102 THR A O 1
ATOM 781 N N . GLY A 1 103 ? 3.223 11.744 -13.128 1.00 96.94 103 GLY A N 1
ATOM 782 C CA . GLY A 1 103 ? 3.193 10.280 -13.075 1.00 96.94 103 GLY A CA 1
ATOM 783 C C . GLY A 1 103 ? 4.406 9.678 -12.361 1.00 96.94 103 GLY A C 1
ATOM 784 O O . GLY A 1 103 ? 4.503 8.460 -12.237 1.00 96.94 103 GLY A O 1
ATOM 785 N N . GLY A 1 104 ? 5.365 10.497 -11.929 1.00 97.56 104 GLY A N 1
ATOM 786 C CA . GLY A 1 104 ? 6.524 10.037 -11.178 1.00 97.56 104 GLY A CA 1
ATOM 787 C C . GLY A 1 104 ? 7.664 11.048 -11.127 1.00 97.56 104 GLY A C 1
ATOM 788 O O . GLY A 1 104 ? 7.743 11.983 -11.921 1.00 97.56 104 GLY A O 1
ATOM 789 N N . PHE A 1 105 ? 8.542 10.866 -10.150 1.00 98.06 105 PHE A N 1
ATOM 790 C CA . PHE A 1 105 ? 9.645 11.775 -9.837 1.00 98.06 105 PHE A CA 1
ATOM 791 C C . PHE A 1 105 ? 10.740 11.027 -9.075 1.00 98.06 105 PHE A C 1
ATOM 793 O O . PHE A 1 105 ? 10.505 9.910 -8.631 1.00 98.06 105 PHE A O 1
ATOM 800 N N . GLU A 1 106 ? 11.920 11.626 -8.929 1.00 97.56 106 GLU A N 1
ATOM 801 C CA . GLU A 1 106 ? 12.945 11.148 -7.995 1.00 97.56 106 GLU A CA 1
ATOM 802 C C . GLU A 1 106 ? 12.657 11.660 -6.581 1.00 97.56 106 GLU A C 1
ATOM 804 O O . GLU A 1 106 ? 12.253 12.812 -6.403 1.00 97.56 106 GLU A O 1
ATOM 809 N N . LEU A 1 107 ? 12.876 10.813 -5.577 1.00 98.12 107 LEU A N 1
ATOM 810 C CA . LEU A 1 107 ? 12.769 11.163 -4.169 1.00 98.12 107 LEU A CA 1
ATOM 811 C C . LEU A 1 107 ? 13.990 10.620 -3.413 1.00 98.12 107 LEU A C 1
ATOM 813 O O . LEU A 1 107 ? 14.149 9.410 -3.246 1.00 98.12 107 LEU A O 1
ATOM 817 N N . THR A 1 108 ? 14.858 11.523 -2.960 1.00 97.81 108 THR A N 1
ATOM 818 C CA . THR A 1 108 ? 16.098 11.192 -2.240 1.00 97.81 108 THR A CA 1
ATOM 819 C C . THR A 1 108 ? 15.820 10.660 -0.826 1.00 97.81 108 THR A C 1
ATOM 821 O O . THR A 1 108 ? 14.732 10.909 -0.296 1.00 97.81 108 THR A O 1
ATOM 824 N N . PRO A 1 109 ? 16.776 9.964 -0.180 1.00 95.88 109 PRO A N 1
ATOM 825 C CA . PRO A 1 109 ? 16.635 9.508 1.205 1.00 95.88 109 PRO A CA 1
ATOM 826 C C . PRO A 1 109 ? 16.210 10.627 2.164 1.00 95.88 109 PRO A C 1
ATOM 828 O O . PRO A 1 109 ? 16.746 11.736 2.115 1.00 95.88 109 PRO A O 1
ATOM 831 N N . GLY A 1 110 ? 15.233 10.344 3.026 1.00 94.12 110 GLY A N 1
ATOM 832 C CA . GLY A 1 110 ? 14.679 11.272 4.016 1.00 94.12 110 GLY A CA 1
ATOM 833 C C . GLY A 1 110 ? 13.781 12.377 3.448 1.00 94.12 110 GLY A C 1
ATOM 834 O O . GLY A 1 110 ? 13.223 13.162 4.216 1.00 94.12 110 GLY A O 1
ATOM 835 N N . ALA A 1 111 ? 13.626 12.473 2.124 1.00 97.75 111 ALA A N 1
ATOM 836 C CA . ALA A 1 111 ? 12.782 13.489 1.511 1.00 97.75 111 ALA A CA 1
ATOM 837 C C . ALA A 1 111 ? 11.302 13.087 1.529 1.00 97.75 111 ALA A C 1
ATOM 839 O O . ALA A 1 111 ? 10.934 11.914 1.435 1.00 97.75 111 ALA A O 1
ATOM 840 N N . SER A 1 112 ? 10.437 14.097 1.577 1.00 98.06 112 SER A N 1
ATOM 841 C CA . SER A 1 112 ? 9.006 13.947 1.336 1.00 98.06 112 SER A CA 1
ATOM 842 C C . SER A 1 112 ? 8.525 14.972 0.317 1.00 98.06 112 SER A C 1
ATOM 844 O O . SER A 1 112 ? 9.081 16.065 0.190 1.00 98.06 112 SER A O 1
ATOM 846 N N . ARG A 1 113 ? 7.484 14.613 -0.432 1.00 98.00 113 ARG A N 1
ATOM 847 C CA . ARG A 1 113 ? 6.839 15.489 -1.405 1.00 98.00 113 ARG A CA 1
ATOM 848 C C . ARG A 1 113 ? 5.347 15.556 -1.122 1.00 98.00 113 ARG A C 1
ATOM 850 O O . ARG A 1 113 ? 4.647 14.554 -1.235 1.00 98.00 113 ARG A O 1
ATOM 857 N N . LEU A 1 114 ? 4.871 16.752 -0.785 1.00 97.00 114 LEU A N 1
ATOM 858 C CA . LEU A 1 114 ? 3.446 17.057 -0.711 1.00 97.00 114 LEU A CA 1
ATOM 859 C C . LEU A 1 114 ? 2.907 17.344 -2.114 1.00 97.00 114 LEU A C 1
ATOM 861 O O . LEU A 1 114 ? 3.473 18.140 -2.863 1.00 97.00 114 LEU A O 1
ATOM 865 N N . MET A 1 115 ? 1.793 16.708 -2.443 1.00 96.19 115 MET A N 1
ATOM 866 C CA . MET A 1 115 ? 1.016 16.914 -3.658 1.00 96.19 115 MET A CA 1
ATOM 867 C C . MET A 1 115 ? -0.475 16.906 -3.314 1.00 96.19 115 MET A C 1
ATOM 869 O O . MET A 1 115 ? -0.865 16.686 -2.163 1.00 96.19 115 MET A O 1
ATOM 873 N N . PHE A 1 116 ? -1.311 17.135 -4.323 1.00 94.69 116 PHE A N 1
ATOM 874 C CA . PHE A 1 116 ? -2.758 17.127 -4.174 1.00 94.69 116 PHE A CA 1
ATOM 875 C C . PHE A 1 116 ? -3.412 16.274 -5.255 1.00 94.69 116 PHE A C 1
ATOM 877 O O . PHE A 1 116 ? -2.953 16.266 -6.393 1.00 94.69 116 PHE A O 1
ATOM 884 N N . VAL A 1 117 ? -4.500 15.600 -4.908 1.00 93.88 117 VAL A N 1
ATOM 885 C CA . VAL A 1 117 ? -5.381 14.868 -5.830 1.00 93.88 117 VAL A CA 1
ATOM 886 C C . VAL A 1 117 ? -6.825 15.316 -5.611 1.00 93.88 117 VAL A C 1
ATOM 888 O O . VAL A 1 117 ? -7.124 15.945 -4.597 1.00 93.88 117 VAL A O 1
ATOM 891 N N . SER A 1 118 ? -7.732 15.046 -6.547 1.00 91.56 118 SER A N 1
ATOM 892 C CA . SER A 1 118 ? -9.142 15.396 -6.346 1.00 91.56 118 SER A CA 1
ATOM 893 C C . SER A 1 118 ? -9.817 14.476 -5.326 1.00 91.56 118 SER A C 1
ATOM 895 O O . SER A 1 118 ? -9.404 13.337 -5.130 1.00 91.56 118 SER A O 1
ATOM 897 N N . SER A 1 119 ? -10.906 14.939 -4.709 1.00 87.88 119 SER A N 1
ATOM 898 C CA . SER A 1 119 ? -11.687 14.167 -3.727 1.00 87.88 119 SER A CA 1
ATOM 899 C C . SER A 1 119 ? -12.286 12.853 -4.244 1.00 87.88 119 SER A C 1
ATOM 901 O O . SER A 1 119 ? -12.607 11.990 -3.438 1.00 87.88 119 SER A O 1
ATOM 903 N N . ASN A 1 120 ? -12.401 12.688 -5.563 1.00 89.25 120 ASN A N 1
ATOM 904 C CA . ASN A 1 120 ? -12.866 11.473 -6.243 1.00 89.25 120 ASN A CA 1
ATOM 905 C C . ASN A 1 120 ? -11.733 10.689 -6.939 1.00 89.25 120 ASN A C 1
ATOM 907 O O . ASN A 1 120 ? -11.979 9.920 -7.875 1.00 89.25 120 ASN A O 1
ATOM 911 N N . TRP A 1 121 ? -10.477 10.970 -6.581 1.00 93.31 121 TRP A N 1
ATOM 912 C CA . TRP A 1 121 ? -9.323 10.340 -7.209 1.00 93.31 121 TRP A CA 1
ATOM 913 C C . TRP A 1 121 ? -9.291 8.841 -6.915 1.00 93.31 121 TRP A C 1
ATOM 915 O O . TRP A 1 121 ? -9.370 8.420 -5.765 1.00 93.31 121 TRP A O 1
ATOM 925 N N . ALA A 1 122 ? -9.117 8.038 -7.959 1.00 94.94 122 ALA A N 1
ATOM 926 C CA . ALA A 1 122 ? -8.716 6.647 -7.813 1.00 94.94 122 ALA A CA 1
ATOM 927 C C . ALA A 1 122 ? -7.373 6.454 -8.504 1.00 94.94 122 ALA A C 1
ATOM 929 O O . ALA A 1 122 ? -7.185 6.892 -9.648 1.00 94.94 122 ALA A O 1
ATOM 930 N N . GLY A 1 123 ? -6.435 5.808 -7.827 1.00 96.88 123 GLY A N 1
ATOM 931 C CA . GLY A 1 123 ? -5.101 5.641 -8.363 1.00 96.88 123 GLY A CA 1
ATOM 932 C C . GLY A 1 123 ? -4.173 4.819 -7.491 1.00 96.88 123 GLY A C 1
ATOM 933 O O . GLY A 1 123 ? -4.553 4.257 -6.467 1.00 96.88 123 GLY A O 1
ATOM 934 N N . ARG A 1 124 ? -2.931 4.732 -7.961 1.00 98.44 124 ARG A N 1
ATOM 935 C CA . ARG A 1 124 ? -1.891 3.863 -7.416 1.00 98.44 124 ARG A CA 1
ATOM 936 C C . ARG A 1 124 ? -0.607 4.636 -7.194 1.00 98.44 124 ARG A C 1
ATOM 938 O O . ARG A 1 124 ? -0.239 5.454 -8.040 1.00 98.44 124 ARG A O 1
ATOM 945 N N . VAL A 1 125 ? 0.097 4.315 -6.116 1.00 98.81 125 VAL A N 1
ATOM 946 C CA . VAL A 1 125 ? 1.440 4.821 -5.813 1.00 98.81 125 VAL A CA 1
ATOM 947 C C . VAL A 1 125 ? 2.358 3.635 -5.524 1.00 98.81 125 VAL A C 1
ATOM 949 O O . VAL A 1 125 ? 2.018 2.765 -4.730 1.00 98.81 125 VAL A O 1
ATOM 952 N N . TRP A 1 126 ? 3.527 3.579 -6.157 1.00 98.81 126 TRP A N 1
ATOM 953 C CA . TRP A 1 126 ? 4.529 2.534 -5.909 1.00 98.81 126 TRP A CA 1
ATOM 954 C C . TRP A 1 126 ? 5.940 3.106 -6.009 1.00 98.81 126 TRP A C 1
ATOM 956 O O . TRP A 1 126 ? 6.147 4.179 -6.575 1.00 98.81 126 TRP A O 1
ATOM 966 N N . GLY A 1 127 ? 6.923 2.406 -5.453 1.00 98.06 127 GLY A N 1
ATOM 967 C CA . GLY A 1 127 ? 8.321 2.823 -5.502 1.00 98.06 127 GLY A CA 1
ATOM 968 C C . GLY A 1 127 ? 9.069 2.072 -6.596 1.00 98.06 127 GLY A C 1
ATOM 969 O O . GLY A 1 127 ? 8.913 0.858 -6.734 1.00 98.06 127 GLY A O 1
ATOM 970 N N . ARG A 1 128 ? 9.889 2.784 -7.371 1.00 97.50 128 ARG A N 1
ATOM 971 C CA . ARG A 1 128 ? 10.828 2.193 -8.334 1.00 97.50 128 ARG A CA 1
ATOM 972 C C . ARG A 1 128 ? 12.249 2.311 -7.805 1.00 97.50 128 ARG A C 1
ATOM 974 O O . ARG A 1 128 ? 12.580 3.314 -7.171 1.00 97.50 128 ARG A O 1
ATOM 981 N N . THR A 1 129 ? 13.079 1.307 -8.072 1.00 93.44 129 THR A N 1
ATOM 982 C CA . THR A 1 129 ? 14.453 1.241 -7.549 1.00 93.44 129 THR A CA 1
ATOM 983 C C . THR A 1 129 ? 15.492 1.131 -8.653 1.00 93.44 129 THR A C 1
ATOM 985 O O . THR A 1 129 ? 15.206 0.595 -9.728 1.00 93.44 129 THR A O 1
ATOM 988 N N . ASN A 1 130 ? 16.702 1.622 -8.354 1.00 90.75 130 ASN A N 1
ATOM 989 C CA . ASN A 1 130 ? 17.862 1.620 -9.247 1.00 90.75 130 ASN A CA 1
ATOM 990 C C . ASN A 1 130 ? 17.499 2.122 -10.654 1.00 90.75 130 ASN A C 1
ATOM 992 O O . ASN A 1 130 ? 17.580 1.367 -11.625 1.00 90.75 130 ASN A O 1
ATOM 996 N N . CYS A 1 131 ? 17.004 3.360 -10.751 1.00 91.75 131 CYS A N 1
ATOM 997 C CA . CYS A 1 131 ? 16.537 3.916 -12.014 1.00 91.75 131 CYS A CA 1
ATOM 998 C C . CYS A 1 131 ? 17.585 4.792 -12.710 1.00 91.75 131 CYS A C 1
ATOM 1000 O O . CYS A 1 131 ? 18.397 5.448 -12.065 1.00 91.75 131 CYS A O 1
ATOM 1002 N N . SER A 1 132 ? 17.509 4.855 -14.036 1.00 91.81 132 SER A N 1
ATOM 1003 C CA . SER A 1 132 ? 18.216 5.816 -14.879 1.00 91.81 132 SER A CA 1
ATOM 1004 C C . SER A 1 132 ? 17.285 6.286 -15.991 1.00 91.81 132 SER A C 1
ATOM 1006 O O . SER A 1 132 ? 16.596 5.475 -16.610 1.00 91.81 132 SER A O 1
ATOM 1008 N N . PHE A 1 133 ? 17.269 7.589 -16.255 1.00 92.38 133 PHE A N 1
ATOM 1009 C CA . PHE A 1 133 ? 16.420 8.212 -17.270 1.00 92.38 133 PHE A CA 1
ATOM 1010 C C . PHE A 1 133 ? 17.232 9.174 -18.143 1.00 92.38 133 PHE A C 1
ATOM 1012 O O . PHE A 1 133 ? 18.298 9.645 -17.738 1.00 92.38 133 PHE A O 1
ATOM 1019 N N . SER A 1 134 ? 16.704 9.503 -19.323 1.00 91.44 134 SER A N 1
ATOM 1020 C CA . SER A 1 134 ? 17.133 10.680 -20.082 1.00 91.44 134 SER A CA 1
ATOM 1021 C C . SER A 1 134 ? 16.953 11.962 -19.256 1.00 91.44 134 SER A C 1
ATOM 1023 O O . SER A 1 134 ? 16.193 11.998 -18.286 1.00 91.44 134 SER A O 1
ATOM 1025 N N . SER A 1 135 ? 17.630 13.047 -19.640 1.00 88.75 135 SER A N 1
ATOM 1026 C CA . SER A 1 135 ? 17.582 14.321 -18.902 1.00 88.75 135 SER A CA 1
ATOM 1027 C C . SER A 1 135 ? 16.177 14.923 -18.778 1.00 88.75 135 SER A C 1
ATOM 1029 O O . SER A 1 135 ? 15.897 15.634 -17.818 1.00 88.75 135 SER A O 1
ATOM 1031 N N . ASP A 1 136 ? 15.292 14.638 -19.733 1.00 90.38 136 ASP A N 1
ATOM 1032 C CA . ASP A 1 136 ? 13.885 15.049 -19.739 1.00 90.38 136 ASP A CA 1
ATOM 1033 C C . ASP A 1 136 ? 12.933 13.984 -19.151 1.00 90.38 136 ASP A C 1
ATOM 1035 O O . ASP A 1 136 ? 11.724 14.208 -19.066 1.00 90.38 136 ASP A O 1
ATOM 1039 N N . GLY A 1 137 ? 13.453 12.820 -18.748 1.00 92.12 137 GLY A N 1
ATOM 1040 C CA . GLY A 1 137 ? 12.682 11.714 -18.183 1.00 92.12 137 GLY A CA 1
ATOM 1041 C C . GLY A 1 137 ? 11.762 10.990 -19.172 1.00 92.12 137 GLY A C 1
ATOM 1042 O O . GLY A 1 137 ? 10.903 10.212 -18.736 1.00 92.12 137 GLY A O 1
ATOM 1043 N N . SER A 1 138 ? 11.882 11.264 -20.476 1.00 91.12 138 SER A N 1
ATOM 1044 C CA . SER A 1 138 ? 11.005 10.706 -21.512 1.00 91.12 138 SER A CA 1
ATOM 1045 C C . SER A 1 138 ? 11.416 9.306 -21.982 1.00 91.12 138 SER A C 1
ATOM 1047 O O . SER A 1 138 ? 10.562 8.567 -22.484 1.00 91.12 138 SER A O 1
ATOM 1049 N N . GLU A 1 139 ? 12.676 8.926 -21.757 1.00 88.25 139 GLU A N 1
ATOM 1050 C CA . GLU A 1 139 ? 13.276 7.649 -22.148 1.00 88.25 139 GLU A CA 1
ATOM 1051 C C . GLU A 1 139 ? 14.132 7.049 -21.017 1.00 88.25 139 GLU A C 1
ATOM 1053 O O . GLU A 1 139 ? 14.492 7.724 -20.045 1.00 88.25 139 GLU A O 1
ATOM 1058 N N . PHE A 1 140 ? 14.464 5.760 -21.147 1.00 88.44 140 PHE A N 1
ATOM 1059 C CA . PHE A 1 140 ? 15.358 5.073 -20.217 1.00 88.44 140 PHE A CA 1
ATOM 1060 C C . PHE A 1 140 ? 16.796 5.563 -20.413 1.00 88.44 140 PHE A C 1
ATOM 1062 O O . PHE A 1 140 ? 17.245 5.798 -21.534 1.00 88.44 140 PHE A O 1
ATOM 1069 N N . GLY A 1 141 ? 17.516 5.730 -19.309 1.00 86.19 141 GLY A N 1
ATOM 1070 C CA . GLY A 1 141 ? 18.934 6.067 -19.314 1.00 86.19 141 GLY A CA 1
ATOM 1071 C C . GLY A 1 141 ? 19.819 4.822 -19.282 1.00 86.19 141 GLY A C 1
ATOM 1072 O O . GLY A 1 141 ? 19.332 3.694 -19.251 1.00 86.19 141 GLY A O 1
ATOM 1073 N N . THR A 1 142 ? 21.133 5.045 -19.284 1.00 82.88 142 THR A N 1
ATOM 1074 C CA . THR A 1 142 ? 22.159 3.985 -19.332 1.00 82.88 142 THR A CA 1
ATOM 1075 C C . THR A 1 142 ? 23.106 4.013 -18.128 1.00 82.88 142 THR A C 1
ATOM 1077 O O . THR A 1 142 ? 24.206 3.474 -18.163 1.00 82.88 142 THR A O 1
ATOM 1080 N N . SER A 1 143 ? 22.750 4.734 -17.059 1.00 82.69 143 SER A N 1
ATOM 1081 C CA . SER A 1 143 ? 23.663 4.980 -15.927 1.00 82.69 143 SER A CA 1
ATOM 1082 C C . SER A 1 143 ? 23.495 4.014 -14.753 1.00 82.69 143 SER A C 1
ATOM 1084 O O . SER A 1 143 ? 24.238 4.111 -13.784 1.00 82.69 143 SER A O 1
ATOM 1086 N N . ASN A 1 144 ? 22.527 3.099 -14.813 1.00 76.88 144 ASN A N 1
ATOM 1087 C CA . ASN A 1 144 ? 22.194 2.153 -13.740 1.00 76.88 144 ASN A CA 1
ATOM 1088 C C . ASN A 1 144 ? 22.528 0.689 -14.080 1.00 76.88 144 ASN A C 1
ATOM 1090 O O . ASN A 1 144 ? 22.122 -0.217 -13.348 1.00 76.88 144 ASN A O 1
ATOM 1094 N N . GLY A 1 145 ? 23.229 0.450 -15.195 1.00 76.56 145 GLY A N 1
ATOM 1095 C CA . GLY A 1 145 ? 23.642 -0.888 -15.626 1.00 76.56 145 GLY A CA 1
ATOM 1096 C C . GLY A 1 145 ? 22.508 -1.775 -16.153 1.00 76.56 145 GLY A C 1
ATOM 1097 O O . GLY A 1 145 ? 22.687 -2.987 -16.240 1.00 76.56 145 GLY A O 1
ATOM 1098 N N . LEU A 1 146 ? 21.347 -1.204 -16.503 1.00 75.94 146 LEU A N 1
ATOM 1099 C CA . LEU A 1 146 ? 20.219 -1.921 -17.126 1.00 75.94 146 LEU A CA 1
ATOM 1100 C C . LEU A 1 146 ? 20.208 -1.796 -18.664 1.00 75.94 146 LEU A C 1
ATOM 1102 O O . LEU A 1 146 ? 19.156 -1.899 -19.304 1.00 75.94 146 LEU A O 1
ATOM 1106 N N . ASP A 1 147 ? 21.381 -1.557 -19.252 1.00 68.25 147 ASP A N 1
ATOM 1107 C CA . ASP A 1 147 ? 21.553 -1.230 -20.665 1.00 68.25 147 ASP A CA 1
ATOM 1108 C C . ASP A 1 147 ? 20.946 -2.299 -21.588 1.00 68.25 147 ASP A C 1
ATOM 1110 O O . ASP A 1 147 ? 21.189 -3.498 -21.449 1.00 68.25 147 ASP A O 1
ATOM 1114 N N . GLY A 1 148 ? 20.151 -1.858 -22.569 1.00 60.47 148 GLY A N 1
ATOM 1115 C CA . GLY A 1 148 ? 19.630 -2.720 -23.637 1.00 60.47 148 GLY A CA 1
ATOM 1116 C C . GLY A 1 148 ? 18.306 -3.448 -23.360 1.00 60.47 148 GLY A C 1
ATOM 1117 O O . GLY A 1 148 ? 17.836 -4.157 -24.247 1.00 60.47 148 GLY A O 1
ATOM 1118 N N . ASN A 1 149 ? 17.660 -3.256 -22.201 1.00 66.50 149 ASN A N 1
ATOM 1119 C CA . ASN A 1 149 ? 16.380 -3.917 -21.872 1.00 66.50 149 ASN A CA 1
ATOM 1120 C C . ASN A 1 149 ? 15.132 -3.014 -22.019 1.00 66.50 149 ASN A C 1
ATOM 1122 O O . ASN A 1 149 ? 14.032 -3.400 -21.632 1.00 66.50 149 ASN A O 1
ATOM 1126 N N . ALA A 1 150 ? 15.283 -1.794 -22.551 1.00 76.62 150 ALA A N 1
ATOM 1127 C CA . ALA A 1 150 ? 14.215 -0.785 -22.615 1.00 76.62 150 ALA A CA 1
ATOM 1128 C C . ALA A 1 150 ? 13.509 -0.535 -21.259 1.00 76.62 150 ALA A C 1
ATOM 1130 O O . ALA A 1 150 ? 12.323 -0.205 -21.202 1.00 76.62 150 ALA A O 1
ATOM 1131 N N . THR A 1 151 ? 14.248 -0.711 -20.161 1.00 86.75 151 THR A N 1
ATOM 1132 C CA . THR A 1 151 ? 13.805 -0.487 -18.783 1.00 86.75 151 THR A CA 1
ATOM 1133 C C . THR A 1 151 ? 14.627 0.614 -18.161 1.00 86.75 151 THR A C 1
ATOM 1135 O O . THR A 1 151 ? 15.853 0.556 -18.205 1.00 86.75 151 THR A O 1
ATOM 1138 N N . ALA A 1 152 ? 13.963 1.569 -17.523 1.00 91.62 152 ALA A N 1
ATOM 1139 C CA . ALA A 1 152 ? 14.646 2.598 -16.765 1.00 91.62 152 ALA A CA 1
ATOM 1140 C C . ALA A 1 152 ? 14.959 2.134 -15.347 1.00 91.62 152 ALA A C 1
ATOM 1142 O O . ALA A 1 152 ? 15.944 2.593 -14.798 1.00 91.62 152 ALA A O 1
ATOM 1143 N N . CYS A 1 153 ? 14.158 1.241 -14.756 1.00 92.62 153 CYS A N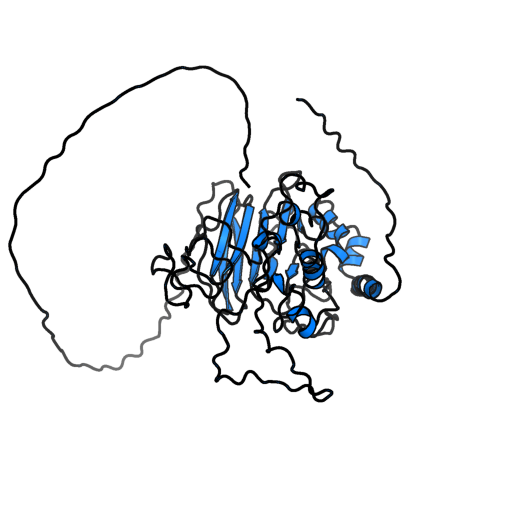 1
ATOM 1144 C CA . CYS A 1 153 ? 14.278 0.829 -13.354 1.00 92.62 153 CYS A CA 1
ATOM 1145 C C . CYS A 1 153 ? 14.408 -0.688 -13.178 1.00 92.62 153 CYS A C 1
ATOM 1147 O O . CYS A 1 153 ? 13.846 -1.462 -13.954 1.00 92.62 153 CYS A O 1
ATOM 1149 N N . LEU A 1 154 ? 15.081 -1.111 -12.102 1.00 89.56 154 LEU A N 1
ATOM 1150 C CA . LEU A 1 154 ? 15.244 -2.527 -11.756 1.00 89.56 154 LEU A CA 1
ATOM 1151 C C . LEU A 1 154 ? 13.924 -3.156 -11.291 1.00 89.56 154 LEU A C 1
ATOM 1153 O O . LEU A 1 154 ? 13.606 -4.286 -11.654 1.00 89.56 154 LEU A O 1
ATOM 1157 N N . THR A 1 155 ? 13.152 -2.425 -10.486 1.00 93.31 155 THR A N 1
ATOM 1158 C CA . THR A 1 155 ? 11.821 -2.845 -10.023 1.00 93.31 155 THR A CA 1
ATOM 1159 C C . THR A 1 155 ? 10.800 -1.736 -10.244 1.00 93.31 155 THR A C 1
ATOM 1161 O O . THR A 1 155 ? 11.155 -0.553 -10.255 1.00 93.31 155 THR A O 1
ATOM 1164 N N . GLY A 1 156 ? 9.534 -2.109 -10.446 1.00 95.44 156 GLY A N 1
ATOM 1165 C CA . GLY A 1 156 ? 8.431 -1.162 -10.614 1.00 95.44 156 GLY A CA 1
ATOM 1166 C C . GLY A 1 156 ? 8.457 -0.330 -11.902 1.00 95.44 156 GLY A C 1
ATOM 1167 O O . GLY A 1 156 ? 7.685 0.623 -12.009 1.00 95.44 156 GLY A O 1
ATOM 1168 N N . ASP A 1 157 ? 9.330 -0.635 -12.868 1.00 96.06 157 ASP A N 1
ATOM 1169 C CA . ASP A 1 157 ? 9.481 0.151 -14.100 1.00 96.06 157 ASP A CA 1
ATOM 1170 C C . ASP A 1 157 ? 8.141 0.359 -14.822 1.00 96.06 157 ASP A C 1
ATOM 1172 O O . ASP A 1 157 ? 7.354 -0.574 -14.971 1.00 96.06 157 ASP A O 1
ATOM 1176 N N . CYS A 1 158 ? 7.888 1.575 -15.300 1.00 95.62 158 CYS A N 1
ATOM 1177 C CA . CYS A 1 158 ? 6.661 1.926 -16.009 1.00 95.62 158 CYS A CA 1
ATOM 1178 C C . CYS A 1 158 ? 6.974 2.318 -17.455 1.00 95.62 158 CYS A C 1
ATOM 1180 O O . CYS A 1 158 ? 6.770 3.457 -17.869 1.00 95.62 158 CYS A O 1
ATOM 1182 N N . VAL A 1 159 ? 7.487 1.339 -18.207 1.00 92.75 159 VAL A N 1
ATOM 1183 C CA . VAL A 1 159 ? 7.876 1.421 -19.626 1.00 92.75 159 VAL A CA 1
ATOM 1184 C C . VAL A 1 159 ? 8.997 2.423 -19.906 1.00 92.75 159 VAL A C 1
ATOM 1186 O O . VAL A 1 159 ? 8.958 3.157 -20.891 1.00 92.75 159 VAL A O 1
ATOM 1189 N N . GLY A 1 160 ? 9.998 2.450 -19.024 1.00 92.75 160 GLY A N 1
ATOM 1190 C CA . GLY A 1 160 ? 11.211 3.244 -19.209 1.00 92.75 160 GLY A CA 1
ATOM 1191 C C . GLY A 1 160 ? 11.033 4.756 -19.062 1.00 92.75 160 GLY A C 1
ATOM 1192 O O . GLY A 1 160 ? 11.912 5.500 -19.478 1.00 92.75 160 GLY A O 1
ATOM 1193 N N . LYS A 1 161 ? 9.913 5.232 -18.501 1.00 94.00 161 LYS A N 1
ATOM 1194 C CA . LYS A 1 161 ? 9.612 6.669 -18.370 1.00 94.00 161 LYS A CA 1
ATOM 1195 C C . LYS A 1 161 ? 9.593 7.126 -16.925 1.00 94.00 161 LYS A C 1
ATOM 1197 O O . LYS A 1 161 ? 9.112 6.406 -16.052 1.00 94.00 161 LYS A O 1
ATOM 1202 N N . LEU A 1 162 ? 10.036 8.357 -16.668 1.00 96.12 162 LEU A N 1
ATOM 1203 C CA . LEU A 1 162 ? 9.951 8.951 -15.334 1.00 96.12 162 LEU A CA 1
ATOM 1204 C C . LEU A 1 162 ? 8.490 9.206 -14.944 1.00 96.12 162 LEU A C 1
ATOM 1206 O O . LEU A 1 162 ? 8.067 8.784 -13.868 1.00 96.12 162 LEU A O 1
ATOM 1210 N N . ASN A 1 163 ? 7.724 9.839 -15.837 1.00 96.75 163 ASN A N 1
ATOM 1211 C CA . ASN A 1 163 ? 6.287 10.047 -15.679 1.00 96.75 163 ASN A CA 1
ATOM 1212 C C . ASN A 1 163 ? 5.514 8.814 -16.165 1.00 96.75 163 ASN A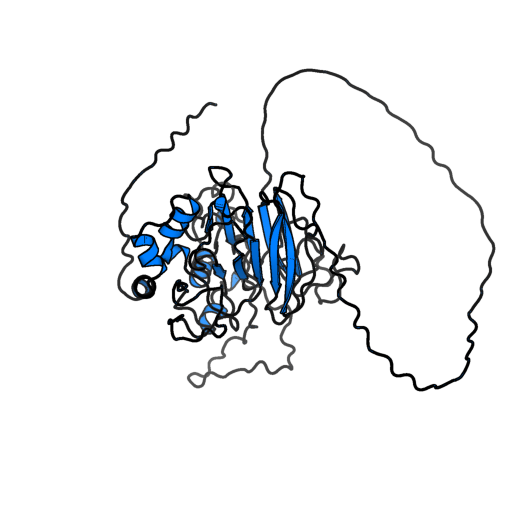 C 1
ATOM 1214 O O . ASN A 1 163 ? 5.353 8.600 -17.370 1.00 96.75 163 ASN A O 1
ATOM 1218 N N . CYS A 1 164 ? 5.018 8.015 -15.223 1.00 97.12 164 CYS A N 1
ATOM 1219 C CA . CYS A 1 164 ? 4.249 6.820 -15.527 1.00 97.12 164 CYS A CA 1
ATOM 1220 C C . CYS A 1 164 ? 2.874 7.157 -16.122 1.00 97.12 164 CYS A C 1
ATOM 1222 O O . CYS A 1 164 ? 2.162 8.041 -15.657 1.00 97.12 164 CYS A O 1
ATOM 1224 N N . THR A 1 165 ? 2.490 6.402 -17.150 1.00 94.69 165 THR A N 1
ATOM 1225 C CA . THR A 1 165 ? 1.135 6.411 -17.745 1.00 94.69 165 THR A CA 1
ATOM 1226 C C . THR A 1 165 ? 0.480 5.030 -17.703 1.00 94.69 165 THR A C 1
ATOM 1228 O O . THR A 1 165 ? -0.673 4.859 -18.089 1.00 94.69 165 THR A O 1
ATOM 1231 N N . LEU A 1 166 ? 1.227 4.039 -17.217 1.00 94.69 166 LEU A N 1
ATOM 1232 C CA . LEU A 1 166 ? 0.830 2.654 -17.028 1.00 94.69 166 LEU A CA 1
ATOM 1233 C C . LEU A 1 166 ? 1.276 2.214 -15.633 1.00 94.69 166 LEU A C 1
ATOM 1235 O O . LEU A 1 166 ? 2.134 2.852 -15.018 1.00 94.69 166 LEU A O 1
ATOM 1239 N N . ALA A 1 167 ? 0.697 1.116 -15.154 1.00 95.25 167 ALA A N 1
ATOM 1240 C CA . ALA A 1 167 ? 1.103 0.511 -13.894 1.00 95.25 167 ALA A CA 1
ATOM 1241 C C . ALA A 1 167 ? 2.567 0.045 -13.956 1.00 95.25 167 ALA A C 1
ATOM 1243 O O . ALA A 1 167 ? 3.063 -0.340 -15.021 1.00 95.25 167 ALA A O 1
ATOM 1244 N N . GLY A 1 168 ? 3.241 0.078 -12.807 1.00 94.62 168 GLY A N 1
ATOM 1245 C CA . GLY A 1 168 ? 4.593 -0.444 -12.664 1.00 94.62 168 GLY A CA 1
ATOM 1246 C C . GLY A 1 168 ? 4.656 -1.940 -12.957 1.00 94.62 168 GLY A C 1
ATOM 1247 O O . GLY A 1 168 ? 3.753 -2.704 -12.616 1.00 94.62 168 GLY A O 1
ATOM 1248 N N . ARG A 1 169 ? 5.736 -2.375 -13.601 1.00 95.19 169 ARG A N 1
ATOM 1249 C CA . ARG A 1 169 ? 6.014 -3.791 -13.821 1.00 95.19 169 ARG A CA 1
ATOM 1250 C C . ARG A 1 169 ? 6.383 -4.464 -12.506 1.00 95.19 169 ARG A C 1
ATOM 1252 O O . ARG A 1 169 ? 7.225 -3.966 -11.762 1.00 95.19 169 ARG A O 1
ATOM 1259 N N . ALA A 1 170 ? 5.799 -5.637 -12.287 1.00 95.19 170 ALA A N 1
ATOM 1260 C CA . ALA A 1 170 ? 6.139 -6.503 -11.172 1.00 95.19 170 ALA A CA 1
ATOM 1261 C C . ALA A 1 170 ? 7.653 -6.835 -11.133 1.00 95.19 170 ALA A C 1
ATOM 1263 O O . ALA A 1 170 ? 8.251 -7.059 -12.193 1.00 95.19 170 ALA A O 1
ATOM 1264 N N . PRO A 1 171 ? 8.259 -6.929 -9.936 1.00 95.94 171 PRO A N 1
ATOM 1265 C CA . PRO A 1 171 ? 7.597 -6.784 -8.644 1.00 95.94 171 PRO A CA 1
ATOM 1266 C C . PRO A 1 171 ? 7.427 -5.315 -8.233 1.00 95.94 171 PRO A C 1
ATOM 1268 O O . PRO A 1 171 ? 8.354 -4.515 -8.379 1.00 95.94 171 PRO A O 1
ATOM 1271 N N . ALA A 1 172 ? 6.259 -4.978 -7.689 1.00 97.19 172 ALA A N 1
ATOM 1272 C CA . ALA A 1 172 ? 5.983 -3.666 -7.116 1.00 97.19 172 ALA A CA 1
ATOM 1273 C C . ALA A 1 172 ? 4.992 -3.788 -5.953 1.00 97.19 172 ALA A C 1
ATOM 1275 O O . ALA A 1 172 ? 3.875 -4.251 -6.156 1.00 97.19 172 ALA A O 1
ATOM 1276 N N . THR A 1 173 ? 5.395 -3.333 -4.764 1.00 98.62 173 THR A N 1
ATOM 1277 C CA . THR A 1 173 ? 4.470 -3.061 -3.657 1.00 98.62 173 THR A CA 1
ATOM 1278 C C . THR A 1 173 ? 3.672 -1.807 -4.012 1.00 98.62 173 THR A C 1
ATOM 1280 O O . THR A 1 173 ? 4.273 -0.774 -4.330 1.00 98.62 173 THR A O 1
ATOM 1283 N N . VAL A 1 174 ? 2.342 -1.875 -3.971 1.00 98.69 174 VAL A N 1
ATOM 1284 C CA . VAL A 1 174 ? 1.465 -0.786 -4.431 1.00 98.69 174 VAL A CA 1
ATOM 1285 C C . VAL A 1 174 ? 0.582 -0.291 -3.290 1.00 98.69 174 VAL A C 1
ATOM 1287 O O . VAL A 1 174 ? -0.006 -1.100 -2.590 1.00 98.69 174 VAL A O 1
ATOM 1290 N N . ALA A 1 175 ? 0.461 1.025 -3.125 1.00 98.81 175 ALA A N 1
ATOM 1291 C CA . ALA A 1 175 ? -0.631 1.644 -2.380 1.00 98.81 175 ALA A CA 1
ATOM 1292 C C . ALA A 1 175 ? -1.751 1.983 -3.366 1.00 98.81 175 ALA A C 1
ATOM 1294 O O . ALA A 1 175 ? -1.513 2.721 -4.332 1.00 98.81 175 ALA A O 1
ATOM 1295 N N . GLU A 1 176 ? -2.945 1.451 -3.141 1.00 98.25 176 GLU A N 1
ATOM 1296 C CA . GLU A 1 176 ? -4.125 1.698 -3.967 1.00 98.25 176 GLU A CA 1
ATOM 1297 C C . GLU A 1 176 ? -5.111 2.587 -3.208 1.00 98.25 176 GLU A C 1
ATOM 1299 O O . GLU A 1 176 ? -5.270 2.473 -1.995 1.00 98.25 176 GLU A O 1
ATOM 1304 N N . PHE A 1 177 ? -5.752 3.504 -3.931 1.00 96.19 177 PHE A N 1
ATOM 1305 C CA . PHE A 1 177 ? -6.758 4.405 -3.387 1.00 96.19 177 PHE A CA 1
ATOM 1306 C C . PHE A 1 177 ? -7.949 4.468 -4.330 1.00 96.19 177 PHE A C 1
ATOM 1308 O O . PHE A 1 177 ? -7.793 4.622 -5.542 1.00 96.19 177 PHE A O 1
ATOM 1315 N N . THR A 1 178 ? -9.141 4.438 -3.753 1.00 94.00 178 THR A N 1
ATOM 1316 C CA . THR A 1 178 ? -10.383 4.872 -4.383 1.00 94.00 178 THR A CA 1
ATOM 1317 C C . THR A 1 178 ? -11.039 5.861 -3.433 1.00 94.00 178 THR A C 1
ATOM 1319 O O . THR A 1 178 ? -11.773 5.478 -2.518 1.00 94.00 178 THR A O 1
ATOM 1322 N N . LEU A 1 179 ? -10.723 7.144 -3.613 1.00 90.31 179 LEU A N 1
ATOM 1323 C CA . LEU A 1 179 ? -11.344 8.221 -2.856 1.00 90.31 179 LEU A CA 1
ATOM 1324 C C . LEU A 1 179 ? -12.774 8.388 -3.371 1.00 90.31 179 LEU A C 1
ATOM 1326 O O . LEU A 1 179 ? -12.979 8.547 -4.574 1.00 90.31 179 LEU A O 1
ATOM 1330 N N . GLN A 1 180 ? -13.750 8.331 -2.464 1.00 82.62 180 GLN A N 1
ATOM 1331 C CA . GLN A 1 180 ? -15.167 8.474 -2.799 1.00 82.62 180 GLN A CA 1
ATOM 1332 C C . GLN A 1 180 ? -15.675 7.422 -3.821 1.00 82.62 180 GLN A C 1
ATOM 1334 O O . GLN A 1 180 ? -16.199 7.773 -4.873 1.00 82.62 180 GLN A O 1
ATOM 1339 N N . GLY A 1 181 ? -15.523 6.124 -3.528 1.00 66.88 181 GLY A N 1
ATOM 1340 C CA . GLY A 1 181 ? -15.945 5.040 -4.441 1.00 66.88 181 GLY A CA 1
ATOM 1341 C C . GLY A 1 181 ? -16.734 3.889 -3.816 1.00 66.88 181 GLY A C 1
ATOM 1342 O O . GLY A 1 181 ? -16.758 2.799 -4.378 1.00 66.88 181 GLY A O 1
ATOM 1343 N N . GLY A 1 182 ? -17.329 4.093 -2.638 1.00 61.25 182 GLY A N 1
ATOM 1344 C CA . GLY A 1 182 ? -18.121 3.061 -1.951 1.00 61.25 182 GLY A CA 1
ATOM 1345 C C . GLY A 1 182 ? -19.522 2.845 -2.470 1.00 61.25 182 GLY A C 1
ATOM 1346 O O . GLY A 1 182 ? -19.947 3.471 -3.429 1.00 61.25 182 GLY A O 1
ATOM 1347 N N . SER A 1 183 ? -20.284 2.003 -1.768 1.00 59.41 183 SER A N 1
ATOM 1348 C CA . SER A 1 183 ? -21.671 1.678 -2.139 1.00 59.41 183 SER A CA 1
ATOM 1349 C C . SER A 1 183 ? -22.602 2.895 -2.174 1.00 59.41 183 SER A C 1
ATOM 1351 O O . SER A 1 183 ? -23.681 2.827 -2.753 1.00 59.41 183 SER A O 1
ATOM 1353 N N . THR A 1 184 ? -22.202 3.988 -1.525 1.00 62.44 184 THR A N 1
ATOM 1354 C CA . THR A 1 184 ? -22.912 5.271 -1.492 1.00 62.44 184 THR A CA 1
ATOM 1355 C C . THR A 1 184 ? -22.178 6.387 -2.241 1.00 62.44 184 THR A C 1
ATOM 1357 O O . THR A 1 184 ? -22.564 7.542 -2.091 1.00 62.44 184 THR A O 1
ATOM 1360 N N . ASP A 1 185 ? -21.098 6.081 -2.976 1.00 68.25 185 ASP A N 1
ATOM 1361 C CA . ASP A 1 185 ? -20.151 7.070 -3.520 1.00 68.25 185 ASP A CA 1
ATOM 1362 C C . ASP A 1 185 ? -19.683 8.065 -2.439 1.00 68.25 185 ASP A C 1
ATOM 1364 O O . ASP A 1 185 ? -19.552 9.267 -2.663 1.00 68.25 185 ASP A O 1
ATOM 1368 N N . ASN A 1 186 ? -19.489 7.550 -1.218 1.00 76.62 186 ASN A N 1
ATOM 1369 C CA . ASN A 1 186 ? -19.222 8.343 -0.017 1.00 76.62 186 ASN A CA 1
ATOM 1370 C C . ASN A 1 186 ? -18.318 7.597 0.984 1.00 76.62 186 ASN A C 1
ATOM 1372 O O . ASN A 1 186 ? -18.436 7.747 2.200 1.00 76.62 186 ASN A O 1
ATOM 1376 N N . GLN A 1 187 ? -17.423 6.752 0.482 1.00 87.19 187 GLN A N 1
ATOM 1377 C CA . GLN A 1 187 ? -16.425 6.048 1.286 1.00 87.19 187 GLN A CA 1
ATOM 1378 C C . GLN A 1 187 ? -15.098 6.056 0.541 1.00 87.19 187 GLN A C 1
ATOM 1380 O O . GLN A 1 187 ? -15.074 6.000 -0.691 1.00 87.19 187 GLN A O 1
ATOM 1385 N N . THR A 1 188 ? -14.008 6.106 1.293 1.00 89.88 188 THR A N 1
ATOM 1386 C CA . THR A 1 188 ? -12.662 5.935 0.756 1.00 89.88 188 THR A CA 1
ATOM 1387 C C . THR A 1 188 ? -12.195 4.520 1.037 1.00 89.88 188 THR A C 1
ATOM 1389 O O . THR A 1 188 ? -12.202 4.096 2.194 1.00 89.88 188 THR A O 1
ATOM 1392 N N . PHE A 1 189 ? -11.759 3.829 -0.014 1.00 93.69 189 PHE A N 1
ATOM 1393 C CA . PHE A 1 189 ? -11.080 2.539 0.080 1.00 93.69 189 PHE A CA 1
ATOM 1394 C C . PHE A 1 189 ? -9.611 2.723 -0.224 1.00 93.69 189 PHE A C 1
ATOM 1396 O O . PHE A 1 189 ? -9.245 3.494 -1.115 1.00 93.69 189 PHE A O 1
ATOM 1403 N N . TYR A 1 190 ? -8.783 2.016 0.522 1.00 96.81 190 TYR A N 1
ATOM 1404 C CA . TYR A 1 190 ? -7.354 1.988 0.291 1.00 96.81 190 TYR A CA 1
ATOM 1405 C C . TYR A 1 190 ? -6.763 0.707 0.846 1.00 96.81 190 TYR A C 1
ATOM 1407 O O . TYR A 1 190 ? -7.318 0.072 1.750 1.00 96.81 190 TYR A O 1
ATOM 1415 N N . ASP A 1 191 ? -5.614 0.351 0.301 1.00 98.44 191 ASP A N 1
ATOM 1416 C CA . ASP A 1 191 ? -4.917 -0.864 0.662 1.00 98.44 191 ASP A CA 1
ATOM 1417 C C . ASP A 1 191 ? -3.455 -0.818 0.222 1.00 98.44 191 ASP A C 1
ATOM 1419 O O . ASP A 1 191 ? -3.049 -0.031 -0.638 1.00 98.44 191 ASP A O 1
ATOM 1423 N N . ILE A 1 192 ? -2.659 -1.679 0.854 1.00 98.81 192 ILE A N 1
ATOM 1424 C CA . ILE A 1 192 ? -1.353 -2.069 0.337 1.00 98.81 192 ILE A CA 1
ATOM 1425 C C . ILE A 1 192 ? -1.546 -3.392 -0.398 1.00 98.81 192 ILE A C 1
ATOM 1427 O O . ILE A 1 192 ? -2.083 -4.349 0.161 1.00 98.81 192 ILE A O 1
ATOM 1431 N N . SER A 1 193 ? -1.044 -3.473 -1.621 1.00 98.56 193 SER A N 1
ATOM 1432 C CA . SER A 1 193 ? -1.243 -4.600 -2.515 1.00 98.56 193 SER A CA 1
ATOM 1433 C C . SER A 1 193 ? 0.075 -5.223 -2.946 1.00 98.56 193 SER A C 1
ATOM 1435 O O . SER A 1 193 ? 0.985 -4.549 -3.437 1.00 98.56 193 SER A O 1
ATOM 1437 N N . LEU A 1 194 ? 0.162 -6.542 -2.746 1.00 98.31 194 LEU A N 1
ATOM 1438 C CA . LEU A 1 194 ? 1.244 -7.415 -3.204 1.00 98.31 194 LEU A CA 1
ATOM 1439 C C . LEU A 1 194 ? 0.804 -8.298 -4.383 1.00 98.31 194 LEU A C 1
ATOM 1441 O O . LEU A 1 194 ? 1.489 -9.254 -4.753 1.00 98.31 194 LEU A O 1
ATOM 1445 N N . VAL A 1 195 ? -0.343 -7.995 -5.000 1.00 97.69 195 VAL A N 1
ATOM 1446 C CA . VAL A 1 195 ? -0.853 -8.720 -6.178 1.00 97.69 195 VAL A CA 1
ATOM 1447 C C . VAL A 1 195 ? 0.142 -8.644 -7.341 1.00 97.69 195 VAL A C 1
ATOM 1449 O O . VAL A 1 195 ? 0.366 -9.635 -8.042 1.00 97.69 195 VAL A O 1
ATOM 1452 N N . ASP A 1 196 ? 0.808 -7.498 -7.488 1.00 96.56 196 ASP A N 1
ATOM 1453 C CA . ASP A 1 196 ? 1.869 -7.255 -8.470 1.00 96.56 196 ASP A CA 1
ATOM 1454 C C . ASP A 1 196 ? 3.279 -7.531 -7.904 1.00 96.56 196 ASP A C 1
ATOM 1456 O O . ASP A 1 196 ? 4.290 -7.151 -8.496 1.00 96.56 196 ASP A O 1
ATOM 1460 N N . GLY A 1 197 ? 3.375 -8.256 -6.788 1.00 97.06 197 GLY A N 1
ATOM 1461 C CA . GLY A 1 197 ? 4.631 -8.610 -6.137 1.00 97.06 197 GLY A CA 1
ATOM 1462 C C . GLY A 1 197 ? 5.005 -7.665 -4.996 1.00 97.06 197 GLY A C 1
ATOM 1463 O O . GLY A 1 197 ? 4.234 -6.817 -4.572 1.00 97.06 197 GLY A O 1
ATOM 1464 N N . TYR A 1 198 ? 6.221 -7.824 -4.491 1.00 97.50 198 TYR A N 1
ATOM 1465 C CA . TYR A 1 198 ? 6.777 -7.021 -3.409 1.00 97.50 198 TYR A CA 1
ATOM 1466 C C . TYR A 1 198 ? 8.166 -6.530 -3.805 1.00 97.50 198 TYR A C 1
ATOM 1468 O O . TYR A 1 198 ? 8.980 -7.324 -4.274 1.00 97.50 198 TYR A O 1
ATOM 1476 N N . ASN A 1 199 ? 8.467 -5.250 -3.604 1.00 95.50 199 ASN A N 1
ATOM 1477 C CA . ASN A 1 199 ? 9.827 -4.731 -3.760 1.00 95.50 199 ASN A CA 1
ATOM 1478 C C . ASN A 1 199 ? 10.270 -3.918 -2.543 1.00 95.50 199 ASN A C 1
ATOM 1480 O O . ASN A 1 199 ? 11.309 -4.224 -1.975 1.00 95.50 199 ASN A O 1
ATOM 1484 N N . LEU A 1 200 ? 9.488 -2.925 -2.120 1.00 96.19 200 LEU A N 1
ATOM 1485 C CA . LEU A 1 200 ? 9.819 -2.033 -1.009 1.00 96.19 200 LEU A CA 1
ATOM 1486 C C . LEU A 1 200 ? 8.835 -2.205 0.157 1.00 96.19 200 LEU A C 1
ATOM 1488 O O . LEU A 1 200 ? 7.645 -2.433 -0.090 1.00 96.19 200 LEU A O 1
ATOM 1492 N N . PRO A 1 201 ? 9.291 -2.031 1.414 1.00 96.75 201 PRO A N 1
ATOM 1493 C CA . PRO A 1 201 ? 8.392 -1.833 2.542 1.00 96.75 201 PRO A CA 1
ATOM 1494 C C . PRO A 1 201 ? 7.548 -0.577 2.327 1.00 96.75 201 PRO A C 1
ATOM 1496 O O . PRO A 1 201 ? 8.025 0.410 1.755 1.00 96.75 201 PRO A O 1
ATOM 1499 N N . MET A 1 202 ? 6.312 -0.592 2.808 1.00 98.19 202 MET A N 1
ATOM 1500 C CA . MET A 1 202 ? 5.368 0.502 2.595 1.00 98.19 202 MET A CA 1
ATOM 1501 C C . MET A 1 202 ? 4.441 0.667 3.795 1.00 98.19 202 MET A C 1
ATOM 1503 O O . MET A 1 202 ? 4.052 -0.318 4.421 1.00 98.19 202 MET A O 1
ATOM 1507 N N . ALA A 1 203 ? 4.061 1.907 4.080 1.00 98.38 203 ALA A N 1
ATOM 1508 C CA . ALA A 1 203 ? 2.941 2.236 4.945 1.00 98.38 203 ALA A CA 1
ATOM 1509 C C . ALA A 1 203 ? 2.012 3.251 4.277 1.00 98.38 203 ALA A C 1
ATOM 1511 O O . ALA A 1 203 ? 2.466 4.105 3.508 1.00 98.38 203 ALA A O 1
ATOM 1512 N N . ILE A 1 204 ? 0.729 3.173 4.624 1.00 98.44 204 ILE A N 1
ATOM 1513 C CA . ILE A 1 204 ? -0.269 4.201 4.331 1.00 98.44 204 ILE A CA 1
ATOM 1514 C C . ILE A 1 204 ? -0.677 4.823 5.663 1.00 98.44 204 ILE A C 1
ATOM 1516 O O . ILE A 1 204 ? -1.095 4.125 6.584 1.00 98.44 204 ILE A O 1
ATOM 1520 N N . ILE A 1 205 ? -0.529 6.140 5.777 1.00 95.62 205 ILE A N 1
ATOM 1521 C CA . ILE A 1 205 ? -0.842 6.898 6.989 1.00 95.62 205 ILE A CA 1
ATOM 1522 C C . ILE A 1 205 ? -1.969 7.877 6.670 1.00 95.62 205 ILE A C 1
ATOM 1524 O O . ILE A 1 205 ? -1.855 8.716 5.773 1.00 95.62 205 ILE A O 1
ATOM 1528 N N . TYR A 1 206 ? -3.051 7.780 7.431 1.00 93.06 206 TYR A N 1
ATOM 1529 C CA . TYR A 1 206 ? -4.181 8.694 7.378 1.00 93.06 206 TYR A CA 1
ATOM 1530 C C . TYR A 1 206 ? -3.836 10.018 8.074 1.00 93.06 206 TYR A C 1
ATOM 1532 O O . TYR A 1 206 ? -3.395 10.041 9.228 1.00 93.06 206 TYR A O 1
ATOM 1540 N N . TYR A 1 207 ? -4.056 11.130 7.372 1.00 87.25 207 TYR A N 1
ATOM 1541 C CA . TYR A 1 207 ? -3.844 12.489 7.864 1.00 87.25 207 TYR A CA 1
ATOM 1542 C C . TYR A 1 207 ? -5.183 13.229 7.974 1.00 87.25 207 TYR A C 1
ATOM 1544 O O . TYR A 1 207 ? -5.653 13.787 6.980 1.00 87.25 207 TYR A O 1
ATOM 1552 N N . PRO A 1 208 ? -5.798 13.303 9.167 1.00 80.56 208 PRO A N 1
ATOM 1553 C CA . PRO A 1 208 ? -7.039 14.047 9.339 1.00 80.56 208 PRO A CA 1
ATOM 1554 C C . PRO A 1 208 ? -6.840 15.525 8.970 1.00 80.56 208 PRO A C 1
ATOM 1556 O O . PRO A 1 208 ? -5.813 16.136 9.273 1.00 80.56 208 PRO A O 1
ATOM 1559 N N . SER A 1 209 ? -7.833 16.100 8.298 1.00 73.81 209 SER A N 1
ATOM 1560 C CA . SER A 1 209 ? -7.878 17.518 7.928 1.00 73.81 209 SER A CA 1
ATOM 1561 C C . SER A 1 209 ? -8.786 18.288 8.897 1.00 73.81 209 SER A C 1
ATOM 1563 O O . SER A 1 209 ? -9.656 17.668 9.522 1.00 73.81 209 SER A O 1
ATOM 1565 N N . PRO A 1 210 ? -8.625 19.616 9.074 1.00 67.00 210 PRO A N 1
ATOM 1566 C CA . PRO A 1 210 ? -9.569 20.403 9.862 1.00 67.00 210 PRO A CA 1
ATOM 1567 C C . PRO A 1 210 ? -11.009 20.150 9.392 1.00 67.00 210 PRO A C 1
ATOM 1569 O O . PRO A 1 210 ? -11.278 20.173 8.194 1.00 67.00 210 PRO A O 1
ATOM 1572 N N . ASN A 1 211 ? -11.920 19.903 10.337 1.00 68.25 211 ASN A N 1
ATOM 1573 C CA . ASN A 1 211 ? -13.330 19.546 10.103 1.00 68.25 211 ASN A CA 1
ATOM 1574 C C . ASN A 1 211 ? -13.598 18.133 9.548 1.00 68.25 211 ASN A C 1
ATOM 1576 O O . ASN A 1 211 ? -14.712 17.871 9.106 1.00 68.25 211 ASN A O 1
ATOM 1580 N N . THR A 1 212 ? -12.623 17.220 9.595 1.00 72.88 212 THR A N 1
ATOM 1581 C CA . THR A 1 212 ? -12.867 15.787 9.343 1.00 72.88 212 THR A CA 1
ATOM 1582 C C . THR A 1 212 ? -13.053 15.012 10.641 1.00 72.88 212 THR A C 1
ATOM 1584 O O . THR A 1 212 ? -12.489 15.376 11.679 1.00 72.88 212 THR A O 1
ATOM 1587 N N . THR A 1 213 ? -13.812 13.917 10.584 1.00 77.31 213 THR A N 1
ATOM 1588 C CA . THR A 1 213 ? -13.921 12.983 11.708 1.00 77.31 213 THR A CA 1
ATOM 1589 C C . THR A 1 213 ? -12.555 12.343 11.967 1.00 77.31 213 THR A C 1
ATOM 1591 O O . THR A 1 213 ? -11.962 11.704 11.094 1.00 77.31 213 THR A O 1
ATOM 1594 N N . TRP A 1 214 ? -12.024 12.541 13.175 1.00 86.56 214 TRP A N 1
ATOM 1595 C CA . TRP A 1 214 ? -10.787 11.895 13.602 1.00 86.56 214 TRP A CA 1
ATOM 1596 C C . TRP A 1 214 ? -11.043 10.405 13.842 1.00 86.56 214 TRP A C 1
ATOM 1598 O O . TRP A 1 214 ? -11.951 10.041 14.591 1.00 86.56 214 TRP A O 1
ATOM 1608 N N . ILE A 1 215 ? -10.231 9.552 13.220 1.00 91.19 215 ILE A N 1
ATOM 1609 C CA . ILE A 1 215 ? -10.282 8.099 13.384 1.00 91.19 215 ILE A CA 1
ATOM 1610 C C . ILE A 1 215 ? -8.962 7.658 14.027 1.00 91.19 215 ILE A C 1
ATOM 1612 O O . ILE A 1 215 ? -7.903 8.145 13.618 1.00 91.19 215 ILE A O 1
ATOM 1616 N N . PRO A 1 216 ? -9.000 6.762 15.029 1.00 92.88 216 PRO A N 1
ATOM 1617 C CA . PRO A 1 216 ? -7.797 6.204 15.621 1.00 92.88 216 PRO A CA 1
ATOM 1618 C C . PRO A 1 216 ? -6.828 5.605 14.590 1.00 92.88 216 PRO A C 1
ATOM 1620 O O . PRO A 1 216 ? -7.258 4.885 13.689 1.00 92.88 216 PRO A O 1
ATOM 1623 N N . PRO A 1 217 ? -5.511 5.818 14.758 1.00 93.31 217 PRO A N 1
ATOM 1624 C CA . PRO A 1 217 ? -4.490 5.309 13.842 1.00 93.31 217 PRO A CA 1
ATOM 1625 C C . PRO A 1 217 ? -4.490 3.779 13.751 1.00 93.31 217 PRO A C 1
ATOM 1627 O O . PRO A 1 217 ? -4.228 3.237 12.685 1.00 93.31 217 PRO A O 1
ATOM 1630 N N . ASN A 1 218 ? -4.846 3.078 14.831 1.00 94.38 218 ASN A N 1
ATOM 1631 C CA . ASN A 1 218 ? -4.962 1.618 14.867 1.00 94.38 218 ASN A CA 1
ATOM 1632 C C . ASN A 1 218 ? -6.206 1.061 14.150 1.00 94.38 218 ASN A C 1
ATOM 1634 O O . ASN A 1 218 ? -6.464 -0.136 14.227 1.00 94.38 218 ASN A O 1
ATOM 1638 N N . LEU A 1 219 ? -6.957 1.916 13.449 1.00 96.06 219 LEU A N 1
ATOM 1639 C CA . LEU A 1 219 ? -8.021 1.545 12.516 1.00 96.06 219 LEU A CA 1
ATOM 1640 C C . LEU A 1 219 ? -7.727 1.988 11.075 1.00 96.06 219 LEU A C 1
ATOM 1642 O O . LEU A 1 219 ? -8.488 1.635 10.177 1.00 96.06 219 LEU A O 1
ATOM 1646 N N . THR A 1 220 ? -6.665 2.769 10.840 1.00 94.81 220 THR A N 1
ATOM 1647 C CA . THR A 1 220 ? -6.418 3.395 9.530 1.00 94.81 220 THR A CA 1
ATOM 1648 C C . THR A 1 220 ? -5.004 3.242 8.988 1.00 94.81 220 THR A C 1
ATOM 1650 O O . THR A 1 220 ? -4.803 3.210 7.780 1.00 94.81 220 THR A O 1
ATOM 1653 N N . ASN A 1 221 ? -3.991 3.200 9.848 1.00 96.25 221 ASN A N 1
ATOM 1654 C CA . ASN A 1 221 ? -2.610 3.322 9.399 1.00 96.25 221 ASN A CA 1
ATOM 1655 C C . ASN A 1 221 ? -2.003 1.934 9.245 1.00 96.25 221 ASN A C 1
ATOM 1657 O O . ASN A 1 221 ? -1.582 1.339 10.232 1.00 96.25 221 ASN A O 1
ATOM 1661 N N . CYS A 1 222 ? -1.965 1.424 8.017 1.00 97.50 222 CYS A N 1
ATOM 1662 C CA . CYS A 1 222 ? -1.476 0.084 7.721 1.00 97.50 222 CYS A CA 1
ATOM 1663 C C . CYS A 1 222 ? -0.026 0.091 7.228 1.00 97.50 222 CYS A C 1
ATOM 1665 O O . CYS A 1 222 ? 0.450 1.065 6.635 1.00 97.50 222 CYS A O 1
ATOM 1667 N N . ALA A 1 223 ? 0.688 -1.011 7.463 1.00 97.44 223 ALA A N 1
ATOM 1668 C CA . ALA A 1 223 ? 2.051 -1.188 6.982 1.00 97.44 223 ALA A CA 1
ATOM 1669 C C . ALA A 1 223 ? 2.363 -2.630 6.582 1.00 97.44 223 ALA A C 1
ATOM 1671 O O . ALA A 1 223 ? 1.935 -3.592 7.220 1.00 97.44 223 ALA A O 1
ATOM 1672 N N . CYS A 1 224 ? 3.195 -2.759 5.552 1.00 97.62 224 CYS A N 1
ATOM 1673 C CA . CYS A 1 224 ? 3.790 -4.003 5.098 1.00 97.62 224 CYS A CA 1
ATOM 1674 C C . CYS A 1 224 ? 5.313 -3.858 5.095 1.00 97.62 224 CYS A C 1
ATOM 1676 O O . CYS A 1 224 ? 5.886 -3.207 4.217 1.00 97.62 224 CYS A O 1
ATOM 1678 N N . ILE A 1 225 ? 5.970 -4.455 6.095 1.00 93.69 225 ILE A N 1
ATOM 1679 C CA . ILE A 1 225 ? 7.419 -4.349 6.262 1.00 93.69 225 ILE A CA 1
ATOM 1680 C C . ILE A 1 225 ? 8.149 -5.384 5.428 1.00 93.69 225 ILE A C 1
ATOM 1682 O O . ILE A 1 225 ? 8.954 -4.979 4.605 1.00 93.69 225 ILE A O 1
ATOM 1686 N N . ALA A 1 226 ? 7.868 -6.680 5.614 1.00 92.88 226 ALA A N 1
ATOM 1687 C CA . ALA A 1 226 ? 8.308 -7.822 4.788 1.00 92.88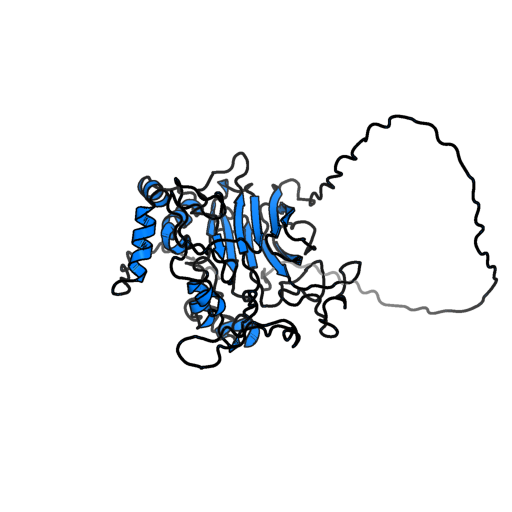 226 ALA A CA 1
ATOM 1688 C C . ALA A 1 226 ? 9.767 -7.839 4.257 1.00 92.88 226 ALA A C 1
ATOM 1690 O O . ALA A 1 226 ? 10.077 -8.614 3.353 1.00 92.88 226 ALA A O 1
ATOM 1691 N N . SER A 1 227 ? 10.674 -7.053 4.841 1.00 90.25 227 SER A N 1
ATOM 1692 C CA . SER A 1 227 ? 12.090 -6.963 4.479 1.00 90.25 227 SER A CA 1
ATOM 1693 C C . SER A 1 227 ? 12.960 -6.988 5.723 1.00 90.25 227 SER A C 1
ATOM 1695 O O . SER A 1 227 ? 12.700 -6.289 6.708 1.00 90.25 227 SER A O 1
ATOM 1697 N N . ALA A 1 228 ? 14.031 -7.774 5.657 1.00 86.56 228 ALA A N 1
ATOM 1698 C CA . ALA A 1 228 ? 15.022 -7.818 6.717 1.00 86.56 228 ALA A CA 1
ATOM 1699 C C . ALA A 1 228 ? 15.771 -6.480 6.815 1.00 86.56 228 ALA A C 1
ATOM 1701 O O . ALA A 1 228 ? 15.966 -5.777 5.827 1.00 86.56 228 ALA A O 1
ATOM 1702 N N . GLY A 1 229 ? 16.168 -6.104 8.026 1.00 84.38 229 GLY A N 1
ATOM 1703 C CA . GLY A 1 229 ? 16.792 -4.816 8.328 1.00 84.38 229 GLY A CA 1
ATOM 1704 C C . GLY A 1 229 ? 15.795 -3.675 8.547 1.00 84.38 229 GLY A C 1
ATOM 1705 O O . GLY A 1 229 ? 16.149 -2.713 9.223 1.00 84.38 229 GLY A O 1
ATOM 1706 N N . TYR A 1 230 ? 14.556 -3.791 8.057 1.00 86.56 230 TYR A N 1
ATOM 1707 C CA . TYR A 1 230 ? 13.465 -2.848 8.347 1.00 86.56 230 TYR A CA 1
ATOM 1708 C C . TYR A 1 230 ? 12.539 -3.340 9.462 1.00 86.56 230 TYR A C 1
ATOM 1710 O O . TYR A 1 230 ? 11.855 -2.530 10.087 1.00 86.56 230 TYR A O 1
ATOM 1718 N N . LEU A 1 231 ? 12.540 -4.650 9.731 1.00 86.56 231 LEU A N 1
ATOM 1719 C CA . LEU A 1 231 ? 11.733 -5.245 10.786 1.00 86.56 231 LEU A CA 1
ATOM 1720 C C . LEU A 1 231 ? 12.315 -4.938 12.171 1.00 86.56 231 LEU A C 1
ATOM 1722 O O . LEU A 1 231 ? 13.449 -5.326 12.479 1.00 86.56 231 LEU A O 1
ATOM 1726 N N . SER A 1 232 ? 11.513 -4.288 13.014 1.00 83.31 232 SER A N 1
ATOM 1727 C CA . SER A 1 232 ? 11.870 -4.014 14.405 1.00 83.31 232 SER A CA 1
ATOM 1728 C C . SER A 1 232 ? 11.854 -5.298 15.243 1.00 83.31 232 SER A C 1
ATOM 1730 O O . SER A 1 232 ? 10.972 -6.155 15.107 1.00 83.31 232 SER A O 1
ATOM 1732 N N . SER A 1 233 ? 12.856 -5.440 16.114 1.00 70.56 233 SER A N 1
ATOM 1733 C CA . SER A 1 233 ? 13.050 -6.618 16.966 1.00 70.56 233 SER A CA 1
ATOM 1734 C C . SER A 1 233 ? 12.078 -6.693 18.138 1.00 70.56 233 SER A C 1
ATOM 1736 O O . SER A 1 233 ? 11.993 -7.749 18.756 1.00 70.56 233 SER A O 1
ATOM 1738 N N . SER A 1 234 ? 11.372 -5.604 18.461 1.00 63.47 234 SER A N 1
ATOM 1739 C CA . SER A 1 234 ? 10.308 -5.629 19.463 1.00 63.47 234 SER A CA 1
ATOM 1740 C C . SER A 1 234 ? 8.978 -5.968 18.786 1.00 63.47 234 SER A C 1
ATOM 1742 O O . SER A 1 234 ? 8.432 -5.106 18.098 1.00 63.47 234 SER A O 1
ATOM 1744 N N . PRO A 1 235 ? 8.417 -7.179 18.980 1.00 55.19 235 PRO A N 1
ATOM 1745 C CA . PRO A 1 235 ? 7.033 -7.466 18.606 1.00 55.19 235 PRO A CA 1
ATOM 1746 C C . PRO A 1 235 ? 6.020 -6.675 19.444 1.00 55.19 235 PRO A C 1
ATOM 1748 O O . PRO A 1 235 ? 4.840 -6.664 19.125 1.00 55.19 235 PRO A O 1
ATOM 1751 N N . TYR A 1 236 ? 6.481 -5.982 20.490 1.00 53.25 236 TYR A N 1
ATOM 1752 C CA . TYR A 1 236 ? 5.635 -5.323 21.466 1.00 53.25 236 TYR A CA 1
ATOM 1753 C C . TYR A 1 236 ? 5.715 -3.809 21.328 1.00 53.25 236 TYR A C 1
ATOM 1755 O O . TYR A 1 236 ? 6.692 -3.182 21.743 1.00 53.25 236 TYR A O 1
ATOM 1763 N N . SER A 1 237 ? 4.618 -3.207 20.878 1.00 52.66 237 SER A N 1
ATOM 1764 C CA . SER A 1 237 ? 4.177 -1.930 21.431 1.00 52.66 237 SER A CA 1
ATOM 1765 C C . SER A 1 237 ? 3.582 -2.175 22.818 1.00 52.66 237 SER A C 1
ATOM 1767 O O . SER A 1 237 ? 2.392 -1.964 23.040 1.00 52.66 237 SER A O 1
ATOM 1769 N N . SER A 1 238 ? 4.395 -2.633 23.776 1.00 47.19 238 SER A N 1
ATOM 1770 C CA . SER A 1 238 ? 4.014 -2.402 25.167 1.00 47.19 238 SER A CA 1
ATOM 1771 C C . SER A 1 238 ? 3.813 -0.888 25.315 1.00 47.19 238 SER A C 1
ATOM 1773 O O . SER A 1 238 ? 4.626 -0.134 24.771 1.00 47.19 238 SER A O 1
ATOM 1775 N N . PRO A 1 239 ? 2.810 -0.403 26.067 1.00 47.34 239 PRO A N 1
ATOM 1776 C CA . PRO A 1 239 ? 2.693 1.019 26.389 1.00 47.34 239 PRO A CA 1
ATOM 1777 C C . PRO A 1 239 ? 3.963 1.607 27.043 1.00 47.34 239 PRO A C 1
ATOM 1779 O O . PRO A 1 239 ? 4.081 2.824 27.155 1.00 47.34 239 PRO A O 1
ATOM 1782 N N . THR A 1 240 ? 4.910 0.755 27.458 1.00 42.28 240 THR A N 1
ATOM 1783 C CA . THR A 1 240 ? 6.229 1.108 28.000 1.00 42.28 240 THR A CA 1
ATOM 1784 C C . THR A 1 240 ? 7.418 0.741 27.103 1.00 42.28 240 THR A C 1
ATOM 1786 O O . THR A 1 240 ? 8.542 1.118 27.430 1.00 42.28 240 THR A O 1
ATOM 1789 N N . ALA A 1 241 ? 7.219 0.012 25.999 1.00 45.91 241 ALA A N 1
ATOM 1790 C CA . ALA A 1 241 ? 8.303 -0.299 25.074 1.00 45.91 241 ALA A CA 1
ATOM 1791 C C . ALA A 1 241 ? 8.538 0.917 24.170 1.00 45.91 241 ALA A C 1
ATOM 1793 O O . ALA A 1 241 ? 7.610 1.350 23.482 1.00 45.91 241 ALA A O 1
ATOM 1794 N N . PRO A 1 242 ? 9.761 1.469 24.127 1.00 41.97 242 PRO A N 1
ATOM 1795 C CA . PRO A 1 242 ? 10.113 2.402 23.081 1.00 41.97 242 PRO A CA 1
ATOM 1796 C C . PRO A 1 242 ? 10.060 1.617 21.772 1.00 41.97 242 PRO A C 1
ATOM 1798 O O . PRO A 1 242 ? 10.936 0.798 21.493 1.00 41.97 242 PRO A O 1
ATOM 1801 N N . LEU A 1 243 ? 9.034 1.862 20.958 1.00 52.28 243 LEU A N 1
ATOM 1802 C CA . LEU A 1 243 ? 9.247 1.770 19.524 1.00 52.28 243 LEU A CA 1
ATOM 1803 C C . LEU A 1 243 ? 10.479 2.643 19.250 1.00 52.28 243 LEU A C 1
ATOM 1805 O O . LEU A 1 243 ? 10.583 3.762 19.761 1.00 52.28 243 LEU A O 1
ATOM 1809 N N . ASP A 1 244 ? 11.420 2.125 18.470 1.00 48.75 244 ASP A N 1
ATOM 1810 C CA . ASP A 1 244 ? 12.587 2.848 17.938 1.00 48.75 244 ASP A CA 1
ATOM 1811 C C . ASP A 1 244 ? 12.219 4.184 17.247 1.00 48.75 244 ASP A C 1
ATOM 1813 O O . ASP A 1 244 ? 13.083 5.002 16.937 1.00 48.75 244 ASP A O 1
ATOM 1817 N N . SER A 1 245 ? 10.923 4.451 17.092 1.00 49.78 245 SER A N 1
ATOM 1818 C CA . SER A 1 245 ? 10.319 5.760 16.908 1.00 49.78 245 SER A CA 1
ATOM 1819 C C . SER A 1 245 ? 9.036 5.867 17.750 1.00 49.78 245 SER A C 1
ATOM 1821 O O . SER A 1 245 ? 8.068 5.148 17.516 1.00 49.78 245 SER A O 1
ATOM 1823 N N . ALA A 1 246 ? 8.975 6.804 18.702 1.00 46.44 246 ALA A N 1
ATOM 1824 C CA . ALA A 1 246 ? 7.807 7.072 19.562 1.00 46.44 246 ALA A CA 1
ATOM 1825 C C . ALA A 1 246 ? 6.510 7.491 18.811 1.00 46.44 246 ALA A C 1
ATOM 1827 O O . ALA A 1 246 ? 5.535 7.891 19.441 1.00 46.44 246 ALA A O 1
ATOM 1828 N N . SER A 1 247 ? 6.494 7.385 17.478 1.00 65.06 247 SER A N 1
ATOM 1829 C CA . SER A 1 247 ? 5.427 7.828 16.579 1.00 65.06 247 SER A CA 1
ATOM 1830 C C . SER A 1 247 ? 5.233 6.898 15.367 1.00 65.06 247 SER A C 1
ATOM 1832 O O . SER A 1 247 ? 4.695 7.345 14.353 1.00 65.06 247 SER A O 1
ATOM 1834 N N . TYR A 1 248 ? 5.682 5.632 15.406 1.00 80.50 248 TYR A N 1
ATOM 1835 C CA . TYR A 1 248 ? 5.471 4.703 14.283 1.00 80.50 248 TYR A CA 1
ATOM 1836 C C . TYR A 1 248 ? 3.974 4.594 13.945 1.00 80.50 248 TYR A C 1
ATOM 1838 O O . TYR A 1 248 ? 3.155 4.277 14.808 1.00 80.50 248 TYR A O 1
ATOM 1846 N N . LEU A 1 249 ? 3.604 4.917 12.699 1.00 89.12 249 LEU A N 1
ATOM 1847 C CA . LEU A 1 249 ? 2.210 4.961 12.224 1.00 89.12 249 LEU A CA 1
ATOM 1848 C C . LEU A 1 249 ? 1.274 5.823 13.091 1.00 89.12 249 LEU A C 1
ATOM 1850 O O . LEU A 1 249 ? 0.067 5.589 13.125 1.00 89.12 249 LEU A O 1
ATOM 1854 N N . ASN A 1 250 ? 1.810 6.828 13.791 1.00 88.62 250 ASN A N 1
ATOM 1855 C CA . ASN A 1 250 ? 1.075 7.705 14.709 1.00 88.62 250 ASN A CA 1
ATOM 1856 C C . ASN A 1 250 ? 0.341 6.973 15.855 1.00 88.62 250 ASN A C 1
ATOM 1858 O O . ASN A 1 250 ? -0.577 7.543 16.445 1.00 88.62 250 ASN A O 1
ATOM 1862 N N . THR A 1 251 ? 0.726 5.735 16.189 1.00 85.75 251 THR A N 1
ATOM 1863 C CA . THR A 1 251 ? 0.134 4.978 17.306 1.00 85.75 251 THR A CA 1
ATOM 1864 C C . THR A 1 251 ? 0.522 5.557 18.670 1.00 85.75 251 THR A C 1
ATOM 1866 O O . THR A 1 251 ? 1.542 6.228 18.808 1.00 85.75 251 THR A O 1
ATOM 1869 N N . ASN A 1 252 ? -0.269 5.274 19.709 1.00 84.62 252 ASN A N 1
ATOM 1870 C CA . ASN A 1 252 ? 0.051 5.639 21.094 1.00 84.62 252 ASN A CA 1
ATOM 1871 C C . ASN A 1 252 ? -0.548 4.632 22.093 1.00 84.62 252 ASN A C 1
ATOM 1873 O O . ASN A 1 252 ? -1.245 3.702 21.702 1.00 84.62 252 ASN A O 1
ATOM 1877 N N . SER A 1 253 ? -0.302 4.825 23.391 1.00 83.75 253 SER A N 1
ATOM 1878 C CA . SER A 1 253 ? -0.801 3.933 24.450 1.00 83.75 253 SER A CA 1
ATOM 1879 C C . SER A 1 253 ? -2.325 3.939 24.625 1.00 83.75 253 SER A C 1
ATOM 1881 O O . SER A 1 253 ? -2.870 2.983 25.166 1.00 83.75 253 SER A O 1
ATOM 1883 N N . THR A 1 254 ? -3.021 4.992 24.179 1.00 89.31 254 THR A N 1
ATOM 1884 C CA . THR A 1 254 ? -4.495 5.051 24.204 1.00 89.31 254 THR A CA 1
ATOM 1885 C C . THR A 1 254 ? -5.102 4.252 23.057 1.00 89.31 254 THR A C 1
ATOM 1887 O O . THR A 1 254 ? -6.159 3.656 23.224 1.00 89.31 254 THR A O 1
ATOM 1890 N N . TYR A 1 255 ? -4.442 4.237 21.902 1.00 91.00 255 TYR A N 1
ATOM 1891 C CA . TYR A 1 255 ? -4.874 3.541 20.693 1.00 91.00 255 TYR A CA 1
ATOM 1892 C C . TYR A 1 255 ? -3.742 2.638 20.204 1.00 91.00 255 TYR A C 1
ATOM 1894 O O . TYR A 1 255 ? -3.071 2.989 19.229 1.00 91.00 255 TYR A O 1
ATOM 1902 N N . PRO A 1 256 ? -3.470 1.527 20.913 1.00 90.19 256 PRO A N 1
ATOM 1903 C CA . PRO A 1 256 ? -2.350 0.659 20.589 1.00 90.19 256 PRO A CA 1
ATOM 1904 C C . PRO A 1 256 ? -2.555 -0.039 19.242 1.00 90.19 256 PRO A C 1
ATOM 1906 O O . PRO A 1 256 ? -3.664 -0.463 18.908 1.00 90.19 256 PRO A O 1
ATOM 1909 N N . MET A 1 257 ? -1.476 -0.169 18.477 1.00 91.06 257 MET A N 1
ATOM 1910 C CA . MET A 1 257 ? -1.482 -0.786 17.156 1.00 91.06 257 MET A CA 1
ATOM 1911 C C . MET A 1 257 ? -1.290 -2.307 17.262 1.00 91.06 257 MET A C 1
ATOM 1913 O O . MET A 1 257 ? -0.341 -2.738 17.916 1.00 91.06 257 MET A O 1
ATOM 1917 N N . PRO A 1 258 ? -2.138 -3.126 16.615 1.00 91.81 258 PRO A N 1
ATOM 1918 C CA . PRO A 1 258 ? -1.897 -4.554 16.480 1.00 91.81 258 PRO A CA 1
ATOM 1919 C C . PRO A 1 258 ? -0.858 -4.801 15.381 1.00 91.81 258 PRO A C 1
ATOM 1921 O O . PRO A 1 258 ? -1.018 -4.358 14.239 1.00 91.81 258 PRO A O 1
ATOM 1924 N N . PHE A 1 259 ? 0.200 -5.528 15.723 1.00 90.94 259 PHE A N 1
ATOM 1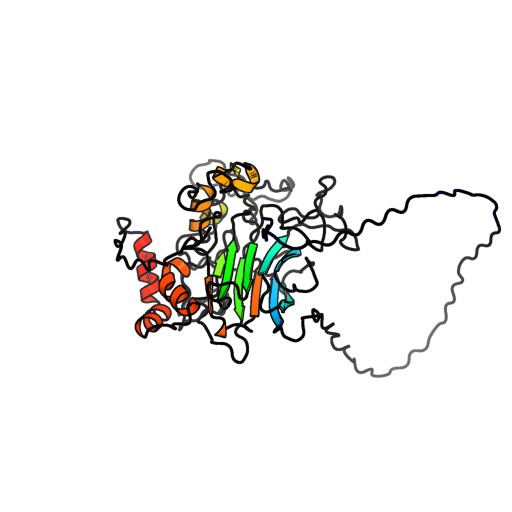925 C CA . PHE A 1 259 ? 1.259 -5.914 14.794 1.00 90.94 259 PHE A CA 1
ATOM 1926 C C . PHE A 1 259 ? 1.272 -7.425 14.600 1.00 90.94 259 PHE A C 1
ATOM 1928 O O . PHE A 1 259 ? 0.775 -8.179 15.431 1.00 90.94 259 PHE A O 1
ATOM 1935 N N . GLU A 1 260 ? 1.895 -7.896 13.521 1.00 88.94 260 GLU A N 1
ATOM 1936 C CA . GLU A 1 260 ? 2.274 -9.305 13.475 1.00 88.94 260 GLU A CA 1
ATOM 1937 C C . GLU A 1 260 ? 3.344 -9.580 14.563 1.00 88.94 260 GLU A C 1
ATOM 1939 O O . GLU A 1 260 ? 4.348 -8.863 14.619 1.00 88.94 260 GLU A O 1
ATOM 1944 N N . PRO A 1 261 ? 3.167 -10.580 15.449 1.00 84.56 261 PRO A N 1
ATOM 1945 C CA . PRO A 1 261 ? 4.056 -10.814 16.587 1.00 84.56 261 PRO A CA 1
ATOM 1946 C C . PRO A 1 261 ? 5.163 -11.846 16.317 1.00 84.56 261 PRO A C 1
ATOM 1948 O O . PRO A 1 261 ? 6.026 -12.055 17.168 1.00 84.56 261 PRO A O 1
ATOM 1951 N N . ILE A 1 262 ? 5.138 -12.547 15.176 1.00 85.94 262 ILE A N 1
ATOM 1952 C CA . ILE A 1 262 ? 5.939 -13.772 14.982 1.00 85.94 262 ILE A CA 1
ATOM 1953 C C . ILE A 1 262 ? 7.194 -13.538 14.154 1.00 85.94 262 ILE A C 1
ATOM 1955 O O . ILE A 1 262 ? 8.212 -14.203 14.367 1.00 85.94 262 ILE A O 1
ATOM 1959 N N . GLN A 1 263 ? 7.142 -12.646 13.170 1.00 88.94 263 GLN A N 1
ATOM 1960 C CA . GLN A 1 263 ? 8.234 -12.540 12.224 1.00 88.94 263 GLN A CA 1
ATOM 1961 C C . GLN A 1 263 ? 9.495 -11.973 12.880 1.00 88.94 263 GLN A C 1
ATOM 1963 O O . GLN A 1 263 ? 9.467 -11.123 13.775 1.00 88.94 263 GLN A O 1
ATOM 1968 N N . THR A 1 264 ? 10.628 -12.447 12.385 1.00 88.12 264 THR A N 1
ATOM 1969 C CA . THR A 1 264 ? 11.972 -11.992 12.729 1.00 88.12 264 THR A CA 1
ATOM 1970 C C . THR A 1 264 ? 12.688 -11.596 11.445 1.00 88.12 264 THR A C 1
ATOM 1972 O O . THR A 1 264 ? 12.284 -12.017 10.360 1.00 88.12 264 THR A O 1
ATOM 1975 N N . ASN A 1 265 ? 13.800 -10.860 11.546 1.00 85.56 265 ASN A N 1
ATOM 1976 C CA . ASN A 1 265 ? 14.638 -10.561 10.378 1.00 85.56 265 ASN A CA 1
ATOM 1977 C C . ASN A 1 265 ? 15.033 -11.837 9.602 1.00 85.56 265 ASN A C 1
ATOM 1979 O O . ASN A 1 265 ? 15.054 -11.827 8.373 1.00 85.56 265 ASN A O 1
ATOM 1983 N N . ASN A 1 266 ? 15.227 -12.960 10.306 1.00 84.94 266 ASN A N 1
ATOM 1984 C CA . ASN A 1 266 ? 15.563 -14.249 9.703 1.00 84.94 266 ASN A CA 1
ATOM 1985 C C . ASN A 1 266 ? 14.398 -14.928 8.971 1.00 84.94 266 ASN A C 1
ATOM 1987 O O . ASN A 1 266 ? 14.637 -15.664 8.014 1.00 84.94 266 ASN A O 1
ATOM 1991 N N . THR A 1 267 ? 13.153 -14.717 9.398 1.00 87.81 267 THR A N 1
ATOM 1992 C CA . THR A 1 267 ? 11.988 -15.317 8.732 1.00 87.81 267 THR A CA 1
ATOM 1993 C C . THR A 1 267 ? 11.487 -14.442 7.586 1.00 87.81 267 THR A C 1
ATOM 1995 O O . THR A 1 267 ? 11.137 -14.974 6.532 1.00 87.81 267 THR A O 1
ATOM 1998 N N . VAL A 1 268 ? 11.534 -13.108 7.717 1.00 89.12 268 VAL A N 1
ATOM 1999 C CA . VAL A 1 268 ? 11.153 -12.198 6.618 1.00 89.12 268 VAL A CA 1
ATOM 2000 C C . VAL A 1 268 ? 12.147 -12.231 5.455 1.00 89.12 268 VAL A C 1
ATOM 2002 O O . VAL A 1 268 ? 11.741 -12.096 4.313 1.00 89.12 268 VAL A O 1
ATOM 2005 N N . GLN A 1 269 ? 13.432 -12.515 5.665 1.00 85.56 269 GLN A N 1
ATOM 2006 C CA . GLN A 1 269 ? 14.358 -12.717 4.534 1.00 85.56 269 GLN A CA 1
ATOM 2007 C C . GLN A 1 269 ? 14.101 -14.008 3.728 1.00 85.56 269 GLN A C 1
ATOM 2009 O O . GLN A 1 269 ? 14.862 -14.312 2.812 1.00 85.56 269 GLN A O 1
ATOM 2014 N N . ALA A 1 270 ? 13.124 -14.833 4.108 1.00 86.31 270 ALA A N 1
ATOM 2015 C CA . ALA A 1 270 ? 12.881 -16.135 3.488 1.00 86.31 270 ALA A CA 1
ATOM 2016 C C . ALA A 1 270 ? 11.409 -16.368 3.112 1.00 86.31 270 ALA A C 1
ATOM 2018 O O . ALA A 1 270 ? 11.065 -17.458 2.656 1.00 86.31 270 ALA A O 1
ATOM 2019 N N . TRP A 1 271 ? 10.526 -15.374 3.283 1.00 91.50 271 TRP A N 1
ATOM 2020 C CA . TRP A 1 271 ? 9.095 -15.558 3.012 1.00 91.50 271 TRP A CA 1
ATOM 2021 C C . TRP A 1 271 ? 8.795 -15.719 1.514 1.00 91.50 271 TRP A C 1
ATOM 2023 O O . TRP A 1 271 ? 7.853 -16.428 1.149 1.00 91.50 271 TRP A O 1
ATOM 2033 N N . CYS A 1 272 ? 9.594 -15.082 0.649 1.00 93.00 272 CYS A N 1
ATOM 2034 C CA . CYS A 1 272 ? 9.419 -15.138 -0.798 1.00 93.00 272 CYS A CA 1
ATOM 2035 C C . CYS A 1 272 ? 9.769 -16.536 -1.339 1.00 93.00 272 CYS A C 1
ATOM 2037 O O . CYS A 1 272 ? 10.920 -16.967 -1.190 1.00 93.00 272 CYS A O 1
ATOM 2039 N N . PRO A 1 273 ? 8.838 -17.241 -2.014 1.00 91.69 273 PRO A N 1
ATOM 2040 C CA . PRO A 1 273 ? 9.128 -18.533 -2.628 1.00 91.69 273 PRO A CA 1
ATOM 2041 C C . PRO A 1 273 ? 10.297 -18.451 -3.612 1.00 91.69 273 PRO A C 1
ATOM 2043 O O . PRO A 1 273 ? 10.366 -17.527 -4.416 1.00 91.69 273 PRO A O 1
ATOM 2046 N N . VAL A 1 274 ? 11.182 -19.453 -3.598 1.00 85.75 274 VAL A N 1
ATOM 2047 C CA . VAL A 1 274 ? 12.436 -19.449 -4.379 1.00 85.75 274 VAL A CA 1
ATOM 2048 C C . VAL A 1 274 ? 12.215 -19.156 -5.866 1.00 85.75 274 VAL A C 1
ATOM 2050 O O . VAL A 1 274 ? 12.943 -18.359 -6.446 1.00 85.75 274 VAL A O 1
ATOM 2053 N N . ALA A 1 275 ? 11.173 -19.734 -6.468 1.00 87.56 275 ALA A N 1
ATOM 2054 C CA . ALA A 1 275 ? 10.848 -19.545 -7.885 1.00 87.56 275 ALA A CA 1
ATOM 2055 C C . ALA A 1 275 ? 10.387 -18.119 -8.255 1.00 87.56 275 ALA A C 1
ATOM 2057 O O . ALA A 1 275 ? 10.273 -17.804 -9.436 1.00 87.56 275 ALA A O 1
ATOM 2058 N N . LEU A 1 276 ? 10.085 -17.277 -7.266 1.00 91.44 276 LEU A N 1
ATOM 2059 C CA . LEU A 1 276 ? 9.552 -15.925 -7.447 1.00 91.44 276 LEU A CA 1
ATOM 2060 C C . LEU A 1 276 ? 10.554 -14.832 -7.060 1.00 91.44 276 LEU A C 1
ATOM 2062 O O . LEU A 1 276 ? 10.262 -13.647 -7.192 1.00 91.44 276 LEU A O 1
ATOM 2066 N N . GLN A 1 277 ? 11.732 -15.202 -6.574 1.00 87.50 277 GLN A N 1
ATOM 2067 C CA . GLN A 1 277 ? 12.747 -14.237 -6.175 1.00 87.50 277 GLN A CA 1
ATOM 2068 C C . GLN A 1 277 ? 13.393 -13.611 -7.411 1.00 87.50 277 GLN A C 1
ATOM 2070 O O . GLN A 1 277 ? 13.787 -14.319 -8.339 1.00 87.50 277 GLN A O 1
ATOM 2075 N N . VAL A 1 278 ? 13.546 -12.287 -7.411 1.00 79.12 278 VAL A N 1
ATOM 2076 C CA . VAL A 1 278 ? 14.339 -11.605 -8.439 1.00 79.12 278 VAL A CA 1
ATOM 2077 C C . VAL A 1 278 ? 15.825 -11.776 -8.095 1.00 79.12 278 VAL A C 1
ATOM 2079 O O . VAL A 1 278 ? 16.219 -11.441 -6.974 1.00 79.12 278 VAL A O 1
ATOM 2082 N N . PRO A 1 279 ? 16.663 -12.306 -9.006 1.00 63.50 279 PRO A N 1
ATOM 2083 C CA . PRO A 1 279 ? 18.102 -12.395 -8.778 1.00 63.50 279 PRO A CA 1
ATOM 2084 C C . PRO A 1 279 ? 18.694 -11.007 -8.512 1.00 63.50 279 PRO A C 1
ATOM 2086 O O . PRO A 1 279 ? 18.331 -10.043 -9.186 1.00 63.50 279 PRO A O 1
ATOM 2089 N N . ALA A 1 280 ? 19.620 -10.896 -7.557 1.00 56.12 280 ALA A N 1
ATOM 2090 C CA . ALA A 1 280 ? 20.377 -9.662 -7.377 1.00 56.12 280 ALA A CA 1
ATOM 2091 C C . ALA A 1 280 ? 21.157 -9.377 -8.670 1.00 56.12 280 ALA A C 1
ATOM 2093 O O . ALA A 1 280 ? 21.975 -10.190 -9.095 1.00 56.12 280 ALA A O 1
ATOM 2094 N N . THR A 1 281 ? 20.895 -8.241 -9.318 1.00 44.19 281 THR A N 1
ATOM 2095 C CA . THR A 1 281 ? 21.547 -7.869 -10.586 1.00 44.19 281 THR A CA 1
ATOM 2096 C C . THR A 1 281 ? 22.997 -7.424 -10.422 1.00 44.19 281 THR A C 1
ATOM 2098 O O . THR A 1 281 ? 23.655 -7.160 -11.419 1.00 44.19 281 THR A O 1
ATOM 2101 N N . ASN A 1 282 ? 23.520 -7.409 -9.195 1.00 36.69 282 ASN A N 1
ATOM 2102 C CA . ASN A 1 282 ? 24.953 -7.429 -8.952 1.00 36.69 282 ASN A CA 1
ATOM 2103 C C . ASN A 1 282 ? 25.309 -8.767 -8.295 1.00 36.69 282 ASN A C 1
ATOM 2105 O O . ASN A 1 282 ? 24.880 -8.999 -7.158 1.00 36.69 282 ASN A O 1
ATOM 2109 N N . PRO A 1 283 ? 26.109 -9.645 -8.936 1.00 34.00 283 PRO A N 1
ATOM 2110 C CA . PRO A 1 283 ? 26.940 -10.524 -8.133 1.00 34.00 283 PRO A CA 1
ATOM 2111 C C . PRO A 1 283 ? 27.738 -9.595 -7.218 1.00 34.00 283 PRO A C 1
ATOM 2113 O O . PRO A 1 283 ? 28.343 -8.638 -7.701 1.00 34.00 283 PRO A O 1
ATOM 2116 N N . VAL A 1 284 ? 27.677 -9.817 -5.903 1.00 36.78 284 VAL A N 1
ATOM 2117 C CA . VAL A 1 284 ? 28.625 -9.194 -4.973 1.00 36.78 284 VAL A CA 1
ATOM 2118 C C . VAL A 1 284 ? 29.991 -9.353 -5.626 1.00 36.78 284 VAL A C 1
ATOM 2120 O O . VAL A 1 284 ? 30.378 -10.483 -5.942 1.00 36.78 284 VAL A O 1
ATOM 2123 N N . ALA A 1 285 ? 30.647 -8.237 -5.958 1.00 32.06 285 ALA A N 1
ATOM 2124 C CA . ALA A 1 285 ? 31.972 -8.290 -6.544 1.00 32.06 285 ALA A CA 1
ATOM 2125 C C . ALA A 1 285 ? 32.802 -9.190 -5.630 1.00 32.06 285 ALA A C 1
ATOM 2127 O O . ALA A 1 285 ? 32.813 -8.986 -4.415 1.00 32.06 285 ALA A O 1
ATOM 2128 N N . ALA A 1 286 ? 33.407 -10.237 -6.193 1.00 33.59 286 ALA A N 1
ATOM 2129 C CA . ALA A 1 286 ? 34.299 -11.125 -5.465 1.00 33.59 286 ALA A CA 1
ATOM 2130 C C . ALA A 1 286 ? 35.470 -10.278 -4.938 1.00 33.59 286 ALA A C 1
ATOM 2132 O O . ALA A 1 286 ? 36.448 -10.055 -5.644 1.00 33.59 286 ALA A O 1
ATOM 2133 N N . GLY A 1 287 ? 35.313 -9.697 -3.751 1.00 35.22 287 GLY A N 1
ATOM 2134 C CA . GLY A 1 287 ? 36.164 -8.609 -3.280 1.00 35.22 287 GLY A CA 1
ATOM 2135 C C . GLY A 1 287 ? 35.596 -7.873 -2.072 1.00 35.22 287 GLY A C 1
ATOM 2136 O O . GLY A 1 287 ? 36.362 -7.534 -1.174 1.00 35.22 287 GLY A O 1
ATOM 2137 N N . ASP A 1 288 ? 34.274 -7.728 -1.975 1.00 38.25 288 ASP A N 1
ATOM 2138 C CA . ASP A 1 288 ? 33.656 -7.308 -0.721 1.00 38.25 288 ASP A CA 1
ATOM 2139 C C . ASP A 1 288 ? 33.421 -8.554 0.121 1.00 38.25 288 ASP A C 1
ATOM 2141 O O . ASP A 1 288 ? 32.866 -9.542 -0.361 1.00 38.25 288 ASP A O 1
ATOM 2145 N N . ASN A 1 289 ? 33.903 -8.533 1.362 1.00 36.53 289 ASN A N 1
ATOM 2146 C CA . ASN A 1 289 ? 33.733 -9.593 2.346 1.00 36.53 289 ASN A CA 1
ATOM 2147 C C . ASN A 1 289 ? 32.235 -9.824 2.606 1.00 36.53 289 ASN A C 1
ATOM 2149 O O . ASN A 1 289 ? 31.681 -9.338 3.591 1.00 36.53 289 ASN A O 1
ATOM 2153 N N . ALA A 1 290 ? 31.574 -10.567 1.714 1.00 40.59 290 ALA A N 1
ATOM 2154 C CA . ALA A 1 290 ? 30.407 -11.353 2.038 1.00 40.59 290 ALA A CA 1
ATOM 2155 C C . ALA A 1 290 ? 30.884 -12.280 3.144 1.00 40.59 290 ALA A C 1
ATOM 2157 O O . ALA A 1 290 ? 31.513 -13.306 2.884 1.00 40.59 290 ALA A O 1
ATOM 2158 N N . THR A 1 291 ? 30.680 -11.843 4.382 1.00 32.50 291 THR A N 1
ATOM 2159 C CA . THR A 1 291 ? 30.992 -12.613 5.566 1.00 32.50 291 THR A CA 1
ATOM 2160 C C . THR A 1 291 ? 30.270 -13.939 5.414 1.00 32.50 291 THR A C 1
ATOM 2162 O O . THR A 1 291 ? 29.057 -14.053 5.593 1.00 32.50 291 THR A O 1
ATOM 2165 N N . ILE A 1 292 ? 31.035 -14.964 5.047 1.00 41.44 292 ILE A N 1
ATOM 2166 C CA . ILE A 1 292 ? 30.677 -16.343 5.317 1.00 41.44 292 ILE A CA 1
ATOM 2167 C C . ILE A 1 292 ? 30.707 -16.420 6.839 1.00 41.44 292 ILE A C 1
ATOM 2169 O O . ILE A 1 292 ? 31.737 -16.695 7.448 1.00 41.44 292 ILE A O 1
ATOM 2173 N N . ILE A 1 293 ? 29.589 -16.072 7.473 1.00 38.72 293 ILE A N 1
ATOM 2174 C CA . ILE A 1 293 ? 29.365 -16.410 8.868 1.00 38.72 293 ILE A CA 1
ATOM 2175 C C . ILE A 1 293 ? 29.265 -17.931 8.849 1.00 38.72 293 ILE A C 1
ATOM 2177 O O . ILE A 1 293 ? 28.279 -18.493 8.389 1.00 38.72 293 ILE A O 1
ATOM 2181 N N . SER A 1 294 ? 30.336 -18.612 9.231 1.00 35.78 294 SER A N 1
ATOM 2182 C CA . SER A 1 294 ? 30.318 -20.046 9.483 1.00 35.78 294 SER A CA 1
ATOM 2183 C C . SER A 1 294 ? 29.363 -20.324 10.643 1.00 35.78 294 SER A C 1
ATOM 2185 O O . SER A 1 294 ? 29.483 -19.694 11.693 1.00 35.78 294 SER A O 1
ATOM 2187 N N . ASN A 1 295 ? 28.434 -21.267 10.473 1.00 36.91 295 ASN A N 1
ATOM 2188 C CA . ASN A 1 295 ? 27.680 -21.820 11.596 1.00 36.91 295 ASN A CA 1
ATOM 2189 C C . ASN A 1 295 ? 28.669 -22.510 12.561 1.00 36.91 295 ASN A C 1
ATOM 2191 O O . ASN A 1 295 ? 29.365 -23.424 12.104 1.00 36.91 295 ASN A O 1
ATOM 2195 N N . PRO A 1 296 ? 28.746 -22.132 13.852 1.00 42.25 296 PRO A N 1
ATOM 2196 C CA . PRO A 1 296 ? 29.633 -22.798 14.805 1.00 42.25 296 PRO A CA 1
ATOM 2197 C C . PRO A 1 296 ? 29.309 -24.284 15.025 1.00 42.25 296 PRO A C 1
ATOM 2199 O O . PRO A 1 296 ? 30.183 -25.019 15.473 1.00 42.25 296 PRO A O 1
ATOM 2202 N N . ASP A 1 297 ? 28.104 -24.750 14.666 1.00 48.28 297 ASP A N 1
ATOM 2203 C CA . ASP A 1 297 ? 27.606 -26.030 15.184 1.00 48.28 297 ASP A CA 1
ATOM 2204 C C . ASP A 1 297 ? 27.520 -27.194 14.180 1.00 48.28 297 ASP A C 1
ATOM 2206 O O . ASP A 1 297 ? 27.198 -28.304 14.600 1.00 48.28 297 ASP A O 1
ATOM 2210 N N . ASN A 1 298 ? 27.799 -27.028 12.875 1.00 44.91 298 ASN A N 1
ATOM 2211 C CA . ASN A 1 298 ? 27.732 -28.189 11.955 1.00 44.91 298 ASN A CA 1
ATOM 2212 C C . ASN A 1 298 ? 28.463 -28.123 10.597 1.00 44.91 298 ASN A C 1
ATOM 2214 O O . ASN A 1 298 ? 28.247 -29.016 9.780 1.00 44.91 298 ASN A O 1
ATOM 2218 N N . GLY A 1 299 ? 29.324 -27.141 10.309 1.00 41.97 299 GLY A N 1
ATOM 2219 C CA . GLY A 1 299 ? 30.183 -27.182 9.106 1.00 41.97 299 GLY A CA 1
ATOM 2220 C C . GLY A 1 299 ? 29.461 -27.260 7.743 1.00 41.97 299 GLY A C 1
ATOM 2221 O O . GLY A 1 299 ? 30.106 -27.506 6.727 1.00 41.97 299 GLY A O 1
ATOM 2222 N N . ASN A 1 300 ? 28.143 -27.046 7.695 1.00 38.00 300 ASN A N 1
ATOM 2223 C CA . ASN A 1 300 ? 27.374 -26.963 6.455 1.00 38.00 300 ASN A CA 1
ATOM 2224 C C . ASN A 1 300 ? 27.456 -25.524 5.900 1.00 38.00 300 ASN A C 1
ATOM 2226 O O . ASN A 1 300 ? 27.310 -24.585 6.691 1.00 38.00 300 ASN A O 1
ATOM 2230 N N . PRO A 1 301 ? 27.659 -25.295 4.585 1.00 35.66 301 PRO A N 1
ATOM 2231 C CA . PRO A 1 301 ? 27.668 -23.945 4.033 1.00 35.66 301 PRO A CA 1
ATOM 2232 C C . PRO A 1 301 ? 26.297 -23.291 4.227 1.00 35.66 301 PRO A C 1
ATOM 2234 O O . PRO A 1 301 ? 25.290 -23.761 3.695 1.00 35.66 301 PRO A O 1
ATOM 2237 N N . LEU A 1 302 ? 26.248 -22.188 4.978 1.00 38.62 302 LEU A N 1
ATOM 2238 C CA . LEU A 1 302 ? 25.097 -21.295 4.931 1.00 38.62 302 LEU A CA 1
ATOM 2239 C C . LEU A 1 302 ? 25.022 -20.713 3.514 1.00 38.62 302 LEU A C 1
ATOM 2241 O O . LEU A 1 302 ? 26.026 -20.290 2.941 1.00 38.62 302 LEU A O 1
ATOM 2245 N N . THR A 1 303 ? 23.825 -20.745 2.932 1.00 39.00 303 THR A N 1
ATOM 2246 C CA . THR A 1 303 ? 23.499 -20.103 1.653 1.00 39.00 303 THR A CA 1
ATOM 2247 C C . THR A 1 303 ? 24.077 -18.684 1.583 1.00 39.00 303 THR A C 1
ATOM 2249 O O . THR A 1 303 ? 24.074 -18.011 2.617 1.00 39.00 303 THR A O 1
ATOM 2252 N N . PRO A 1 304 ? 24.505 -18.195 0.400 1.00 39.28 304 PRO A N 1
ATOM 2253 C CA . PRO A 1 304 ? 25.056 -16.850 0.251 1.00 39.28 304 PRO A CA 1
ATOM 2254 C C . PRO A 1 304 ? 24.140 -15.830 0.921 1.00 39.28 304 PRO A C 1
ATOM 2256 O O . PRO A 1 304 ? 22.932 -15.833 0.667 1.00 39.28 304 PRO A O 1
ATOM 2259 N N . HIS A 1 305 ? 24.712 -15.000 1.794 1.00 33.75 305 HIS A N 1
ATOM 2260 C CA . HIS A 1 305 ? 24.011 -13.928 2.488 1.00 33.75 305 HIS A CA 1
ATOM 2261 C C . HIS A 1 305 ? 23.273 -13.083 1.436 1.00 33.75 305 HIS A C 1
ATOM 2263 O O . HIS A 1 305 ? 23.890 -12.370 0.644 1.00 33.75 305 HIS A O 1
ATOM 2269 N N . ARG A 1 306 ? 21.945 -13.236 1.358 1.00 42.69 306 ARG A N 1
ATOM 2270 C CA . ARG A 1 306 ? 21.107 -12.453 0.444 1.00 42.69 306 ARG A CA 1
ATOM 2271 C C . ARG A 1 306 ? 21.153 -10.997 0.876 1.00 42.69 306 ARG A C 1
ATOM 2273 O O . ARG A 1 306 ? 21.149 -10.714 2.074 1.00 42.69 306 ARG A O 1
ATOM 2280 N N . ALA A 1 307 ? 21.164 -10.087 -0.096 1.00 47.09 307 ALA A N 1
ATOM 2281 C CA . ALA A 1 307 ? 21.039 -8.663 0.177 1.00 47.09 307 ALA A CA 1
ATOM 2282 C C . ALA A 1 307 ? 19.780 -8.387 1.038 1.00 47.09 307 ALA A C 1
ATOM 2284 O O . ALA A 1 307 ? 18.776 -9.090 0.880 1.00 47.09 307 ALA A O 1
ATOM 2285 N N . PRO A 1 308 ? 19.797 -7.363 1.916 1.00 49.44 308 PRO A N 1
ATOM 2286 C CA . PRO A 1 308 ? 18.645 -6.977 2.745 1.00 49.44 308 PRO A CA 1
ATOM 2287 C C . PRO A 1 308 ? 17.367 -6.684 1.939 1.00 49.44 308 PRO A C 1
ATOM 2289 O O . PRO A 1 308 ? 16.259 -6.800 2.454 1.00 49.44 308 PRO A O 1
ATOM 2292 N N . PHE A 1 309 ? 17.529 -6.326 0.663 1.00 57.50 309 PHE A N 1
ATOM 2293 C CA . PHE A 1 309 ? 16.463 -6.056 -0.293 1.00 57.50 309 PHE A CA 1
ATOM 2294 C C . PHE A 1 309 ? 16.160 -7.307 -1.135 1.00 57.50 309 PHE A C 1
ATOM 2296 O O . PHE A 1 309 ? 17.008 -7.756 -1.908 1.00 57.50 309 PHE A O 1
ATOM 2303 N N . GLN A 1 310 ? 14.951 -7.866 -0.997 1.00 71.06 310 GLN A N 1
ATOM 2304 C CA . GLN A 1 310 ? 14.514 -9.068 -1.719 1.00 71.06 310 GLN A CA 1
ATOM 2305 C C . GLN A 1 310 ? 13.201 -8.837 -2.477 1.00 71.06 310 GLN A C 1
ATOM 2307 O O . GLN A 1 310 ? 12.122 -9.152 -1.967 1.00 71.06 310 GLN A O 1
ATOM 2312 N N . PRO A 1 311 ? 13.264 -8.325 -3.715 1.00 89.00 311 PRO A N 1
ATOM 2313 C CA . PRO A 1 311 ? 12.082 -8.245 -4.549 1.00 89.00 311 PRO A CA 1
ATOM 2314 C C . PRO A 1 311 ? 11.522 -9.641 -4.830 1.00 89.00 311 PRO A C 1
ATOM 2316 O O . PRO A 1 311 ? 12.250 -10.571 -5.193 1.00 89.00 311 PRO A O 1
ATOM 2319 N N . CYS A 1 312 ? 10.212 -9.770 -4.684 1.00 94.00 312 CYS A N 1
ATOM 2320 C CA . CYS A 1 312 ? 9.470 -11.000 -4.874 1.00 94.00 312 CYS A CA 1
ATOM 2321 C C . CYS A 1 312 ? 8.397 -10.786 -5.937 1.00 94.00 312 CYS A C 1
ATOM 2323 O O . CYS A 1 312 ? 7.464 -10.007 -5.743 1.00 94.00 312 CYS A O 1
ATOM 2325 N N . LEU A 1 313 ? 8.517 -11.475 -7.065 1.00 96.00 313 LEU A N 1
ATOM 2326 C CA . LEU A 1 313 ? 7.482 -11.512 -8.090 1.00 96.00 313 LEU A CA 1
ATOM 2327 C C . LEU A 1 313 ? 6.217 -12.172 -7.534 1.00 96.00 313 LEU A C 1
ATOM 2329 O O . LEU A 1 313 ? 6.279 -13.066 -6.693 1.00 96.00 313 LEU A O 1
ATOM 2333 N N . SER A 1 314 ? 5.053 -11.768 -8.034 1.00 95.25 314 SER A N 1
ATOM 2334 C CA . SER A 1 314 ? 3.835 -12.538 -7.800 1.00 95.25 314 SER A CA 1
ATOM 2335 C C . SER A 1 314 ? 3.747 -13.727 -8.771 1.00 95.25 314 SER A C 1
ATOM 2337 O O . SER A 1 314 ? 4.340 -13.691 -9.856 1.00 95.25 314 SER A O 1
ATOM 2339 N N . PRO A 1 315 ? 2.983 -14.785 -8.445 1.00 95.12 315 PRO A N 1
ATOM 2340 C CA . PRO A 1 315 ? 2.743 -15.896 -9.363 1.00 95.12 315 PRO A CA 1
ATOM 2341 C C . PRO A 1 315 ? 2.197 -15.426 -10.714 1.00 95.12 315 PRO A C 1
ATOM 2343 O O . PRO A 1 315 ? 2.740 -15.800 -11.750 1.00 95.12 315 PRO A O 1
ATOM 2346 N N . CYS A 1 316 ? 1.211 -14.520 -10.716 1.00 95.56 316 CYS A N 1
ATOM 2347 C CA . CYS A 1 316 ? 0.658 -13.953 -11.948 1.00 95.56 316 CYS A CA 1
ATOM 2348 C C . CYS A 1 316 ? 1.719 -13.222 -12.788 1.00 95.56 316 CYS A C 1
ATOM 2350 O O . CYS A 1 316 ? 1.714 -13.294 -14.022 1.00 95.56 316 CYS A O 1
ATOM 2352 N N . ALA A 1 317 ? 2.666 -12.531 -12.141 1.00 93.62 317 ALA A N 1
ATOM 2353 C CA . ALA A 1 317 ? 3.748 -11.851 -12.839 1.00 93.62 317 ALA A CA 1
ATOM 2354 C C . ALA A 1 317 ? 4.637 -12.820 -13.635 1.00 93.62 317 ALA A C 1
ATOM 2356 O O . ALA A 1 317 ? 5.069 -12.456 -14.731 1.00 93.62 317 ALA A O 1
ATOM 2357 N N . VAL A 1 318 ? 4.854 -14.033 -13.120 1.00 93.56 318 VAL A N 1
ATOM 2358 C CA . VAL A 1 318 ? 5.719 -15.055 -13.726 1.00 93.56 318 VAL A CA 1
ATOM 2359 C C . VAL A 1 318 ? 4.958 -15.944 -14.703 1.00 93.56 318 VAL A C 1
ATOM 2361 O O . VAL A 1 318 ? 5.377 -16.100 -15.846 1.00 93.56 318 VAL A O 1
ATOM 2364 N N . THR A 1 319 ? 3.844 -16.533 -14.269 1.00 93.44 319 THR A N 1
ATOM 2365 C CA . THR A 1 319 ? 3.190 -17.621 -15.009 1.00 93.44 319 THR A CA 1
ATOM 2366 C C . THR A 1 319 ? 2.235 -17.123 -16.084 1.00 93.44 319 THR A C 1
ATOM 2368 O O . THR A 1 319 ? 2.010 -17.830 -17.063 1.00 93.44 319 THR A O 1
ATOM 2371 N N . LYS A 1 320 ? 1.642 -15.930 -15.903 1.00 94.50 320 LYS A N 1
ATOM 2372 C CA . LYS A 1 320 ? 0.559 -15.383 -16.751 1.00 94.50 320 LYS A CA 1
ATOM 2373 C C . LYS A 1 320 ? -0.659 -16.311 -16.892 1.00 94.50 320 LYS A C 1
ATOM 2375 O O . LYS A 1 320 ? -1.502 -16.103 -17.762 1.00 94.50 320 LYS A O 1
ATOM 2380 N N . ASN A 1 321 ? -0.762 -17.325 -16.038 1.00 94.25 321 ASN A N 1
ATOM 2381 C CA . ASN A 1 321 ? -1.830 -18.315 -16.042 1.00 94.25 321 ASN A CA 1
ATOM 2382 C C . ASN A 1 321 ? -3.129 -17.704 -15.476 1.00 94.25 321 ASN A C 1
ATOM 2384 O O . ASN A 1 321 ? -3.076 -17.036 -14.439 1.00 94.25 321 ASN A O 1
ATOM 2388 N N . PRO A 1 322 ? -4.304 -17.986 -16.076 1.00 95.19 322 PRO A N 1
ATOM 2389 C CA . PRO A 1 322 ? -5.600 -17.584 -15.539 1.00 95.19 322 PRO A CA 1
ATOM 2390 C C . PRO A 1 322 ? -5.836 -17.868 -14.050 1.00 95.19 322 PRO A C 1
ATOM 2392 O O . PRO A 1 322 ? -6.421 -17.020 -13.385 1.00 95.19 322 PRO A O 1
ATOM 2395 N N . ALA A 1 323 ? -5.372 -19.003 -13.517 1.00 94.19 323 ALA A N 1
ATOM 2396 C CA . ALA A 1 323 ? -5.550 -19.363 -12.108 1.00 94.19 323 ALA A CA 1
ATOM 2397 C C . ALA A 1 323 ? -4.750 -18.459 -11.161 1.00 94.19 323 ALA A C 1
ATOM 2399 O O . ALA A 1 323 ? -5.282 -17.997 -10.158 1.00 94.19 323 ALA A O 1
ATOM 2400 N N . ASP A 1 324 ? -3.496 -18.161 -11.505 1.00 94.06 324 ASP A N 1
ATOM 2401 C CA . ASP A 1 324 ? -2.625 -17.300 -10.695 1.00 94.06 324 ASP A CA 1
ATOM 2402 C C . ASP A 1 324 ? -3.012 -15.821 -10.806 1.00 94.06 324 ASP A C 1
ATOM 2404 O O . ASP A 1 324 ? -2.808 -15.045 -9.876 1.00 94.06 324 ASP A O 1
ATOM 2408 N N . CYS A 1 325 ? -3.560 -15.429 -11.957 1.00 96.00 325 CYS A N 1
ATOM 2409 C CA . CYS A 1 325 ? -4.006 -14.068 -12.234 1.00 96.00 325 CYS A CA 1
ATOM 2410 C C . CYS A 1 325 ? -5.484 -13.826 -11.901 1.00 96.00 325 CYS A C 1
ATOM 2412 O O . CYS A 1 325 ? -5.964 -12.716 -12.115 1.00 96.00 325 CYS A O 1
ATOM 2414 N N . CYS A 1 326 ? -6.212 -14.849 -11.443 1.00 96.88 326 CYS A N 1
ATOM 2415 C CA . CYS A 1 326 ? -7.656 -14.798 -11.217 1.00 96.88 326 CYS A CA 1
ATOM 2416 C C . CYS A 1 326 ? -8.450 -14.249 -12.421 1.00 96.88 326 CYS A C 1
ATOM 2418 O O . CYS A 1 326 ? -9.316 -13.392 -12.282 1.00 96.88 326 CYS A O 1
ATOM 2420 N N . THR A 1 327 ? -8.148 -14.723 -13.632 1.00 96.62 327 THR A N 1
ATOM 2421 C CA . THR A 1 327 ? -8.824 -14.285 -14.867 1.00 96.62 327 THR A CA 1
ATOM 2422 C C . THR A 1 327 ? -9.583 -15.427 -15.540 1.00 96.62 327 THR A C 1
ATOM 2424 O O . THR A 1 327 ? -9.432 -16.601 -15.192 1.00 96.62 327 THR A O 1
ATOM 2427 N N . GLY A 1 328 ? -10.430 -15.091 -16.519 1.00 95.88 328 GLY A N 1
ATOM 2428 C CA . GLY A 1 328 ? -11.214 -16.072 -17.271 1.00 95.88 328 GLY A CA 1
ATOM 2429 C C . GLY A 1 328 ? -12.087 -16.927 -16.339 1.00 95.88 328 GLY A C 1
ATOM 2430 O O . GLY A 1 328 ? -12.870 -16.354 -15.583 1.00 95.88 328 GLY A O 1
ATOM 2431 N N . PRO A 1 329 ? -11.956 -18.269 -16.343 1.00 96.44 329 PRO A N 1
ATOM 2432 C CA . PRO A 1 329 ? -12.764 -19.142 -15.486 1.00 96.44 329 PRO A CA 1
ATOM 2433 C C . PRO A 1 329 ? -12.462 -18.991 -13.985 1.00 96.44 329 PRO A C 1
ATOM 2435 O O . PRO A 1 329 ? -13.249 -19.455 -13.167 1.00 96.44 329 PRO A O 1
ATOM 2438 N N . TYR A 1 330 ? -11.360 -18.330 -13.617 1.00 96.19 330 TYR A N 1
ATOM 2439 C CA . TYR A 1 330 ? -10.981 -18.054 -12.228 1.00 96.19 330 TYR A CA 1
ATOM 2440 C C . TYR A 1 330 ? -11.356 -16.634 -11.780 1.00 96.19 330 TYR A C 1
ATOM 2442 O O . TYR A 1 330 ? -10.987 -16.231 -10.684 1.00 96.19 330 TYR A O 1
ATOM 2450 N N . ASN A 1 331 ? -12.084 -15.862 -12.595 1.00 95.00 331 ASN A N 1
ATOM 2451 C CA . ASN A 1 331 ? -12.513 -14.496 -12.271 1.00 95.00 331 ASN A CA 1
ATOM 2452 C C . ASN A 1 331 ? -13.736 -14.484 -11.330 1.00 95.00 331 ASN A C 1
ATOM 2454 O O . ASN A 1 331 ? -14.778 -13.908 -11.643 1.00 95.00 331 ASN A O 1
ATOM 2458 N N . SER A 1 332 ? -13.623 -15.180 -10.199 1.00 94.00 332 SER A N 1
ATOM 2459 C CA . SER A 1 332 ? -14.573 -15.144 -9.089 1.00 94.00 332 SER A CA 1
ATOM 2460 C C . SER A 1 332 ? -13.868 -15.525 -7.779 1.00 94.00 332 SER A C 1
ATOM 2462 O O . SER A 1 332 ? -13.037 -16.444 -7.794 1.00 94.00 332 SER A O 1
ATOM 2464 N N . PRO A 1 333 ? -14.233 -14.909 -6.637 1.00 92.50 333 PRO A N 1
ATOM 2465 C CA . PRO A 1 333 ? -13.710 -15.284 -5.318 1.00 92.50 333 PRO A CA 1
ATOM 2466 C C . PRO A 1 333 ? -14.035 -16.740 -4.928 1.00 92.50 333 PRO A C 1
ATOM 2468 O O . PRO A 1 333 ? -13.318 -17.375 -4.144 1.00 92.50 333 PRO A O 1
ATOM 2471 N N . ASP A 1 334 ? -15.091 -17.321 -5.502 1.00 93.44 334 ASP A N 1
ATOM 2472 C CA . ASP A 1 334 ? -15.461 -18.713 -5.240 1.00 93.44 334 ASP A CA 1
ATOM 2473 C C . ASP A 1 334 ? -14.495 -19.704 -5.894 1.00 93.44 334 ASP A C 1
ATOM 2475 O O . ASP A 1 334 ? -14.322 -20.810 -5.380 1.00 93.44 334 ASP A O 1
ATOM 2479 N N . VAL A 1 335 ? -13.808 -19.292 -6.963 1.00 95.12 335 VAL A N 1
ATOM 2480 C CA . VAL A 1 335 ? -12.950 -20.163 -7.777 1.00 95.12 335 VAL A CA 1
ATOM 2481 C C . VAL A 1 335 ? -11.467 -19.841 -7.598 1.00 95.12 335 VAL A C 1
ATOM 2483 O O . VAL A 1 335 ? -10.669 -20.764 -7.440 1.00 95.12 335 VAL A O 1
ATOM 2486 N N . CYS A 1 336 ? -11.069 -18.565 -7.583 1.00 95.81 336 CYS A N 1
ATOM 2487 C CA . CYS A 1 336 ? -9.670 -18.211 -7.347 1.00 95.81 336 CYS A CA 1
ATOM 2488 C C . CYS A 1 336 ? -9.328 -18.374 -5.867 1.00 95.81 336 CYS A C 1
ATOM 2490 O O . CYS A 1 336 ? -9.937 -17.737 -5.007 1.00 95.81 336 CYS A O 1
ATOM 2492 N N . LYS A 1 337 ? -8.346 -19.221 -5.557 1.00 94.19 337 LYS A N 1
ATOM 2493 C CA . LYS A 1 337 ? -7.939 -19.516 -4.179 1.00 94.19 337 LYS A CA 1
ATOM 2494 C C . LYS A 1 337 ? -6.497 -19.084 -3.928 1.00 94.19 337 LYS A C 1
ATOM 2496 O O . LYS A 1 337 ? -5.683 -19.124 -4.850 1.00 94.19 337 LYS A O 1
ATOM 2501 N N . PRO A 1 338 ? -6.155 -18.713 -2.683 1.00 94.62 338 PRO A N 1
ATOM 2502 C CA . PRO A 1 338 ? -4.804 -18.288 -2.351 1.00 94.62 338 PRO A CA 1
ATOM 2503 C C . PRO A 1 338 ? -3.790 -19.413 -2.605 1.00 94.62 338 PRO A C 1
ATOM 2505 O O . PRO A 1 338 ? -3.977 -20.555 -2.176 1.00 94.62 338 PRO A O 1
ATOM 2508 N N . GLY A 1 339 ? -2.691 -19.084 -3.285 1.00 93.62 339 GLY A N 1
ATOM 2509 C CA . GLY A 1 339 ? -1.553 -19.977 -3.532 1.00 93.62 339 GLY A CA 1
ATOM 2510 C C . GLY A 1 339 ? -0.491 -19.948 -2.423 1.00 93.62 339 GLY A C 1
ATOM 2511 O O . GLY A 1 339 ? -0.687 -19.356 -1.362 1.00 93.62 339 GLY A O 1
ATOM 2512 N N . LEU A 1 340 ? 0.667 -20.575 -2.673 1.00 94.62 340 LEU A N 1
ATOM 2513 C CA . LEU A 1 340 ? 1.808 -20.553 -1.741 1.00 94.62 340 LEU A CA 1
ATOM 2514 C C . LEU A 1 340 ? 2.301 -19.123 -1.485 1.00 94.62 340 LEU A C 1
ATOM 2516 O O . LEU A 1 340 ? 2.452 -18.743 -0.331 1.00 94.62 340 LEU A O 1
ATOM 2520 N N . TYR A 1 341 ? 2.492 -18.334 -2.548 1.00 95.94 341 TYR A N 1
ATOM 2521 C CA . TYR A 1 341 ? 2.895 -16.929 -2.442 1.00 95.94 341 TYR A CA 1
ATOM 2522 C C . TYR A 1 341 ? 1.943 -16.134 -1.553 1.00 95.94 341 TYR A C 1
ATOM 2524 O O . TYR A 1 341 ? 2.389 -15.509 -0.601 1.00 95.94 341 TYR A O 1
ATOM 2532 N N . SER A 1 342 ? 0.638 -16.219 -1.828 1.00 96.38 342 SER A N 1
ATOM 2533 C CA . SER A 1 342 ? -0.373 -15.461 -1.094 1.00 96.38 342 SER A CA 1
ATOM 2534 C C . SER A 1 342 ? -0.358 -15.812 0.398 1.00 96.38 342 SER A C 1
ATOM 2536 O O . SER A 1 342 ? -0.246 -14.929 1.245 1.00 96.38 342 SER A O 1
ATOM 2538 N N . ARG A 1 343 ? -0.332 -17.108 0.740 1.00 95.88 343 ARG A N 1
ATOM 2539 C CA . ARG A 1 343 ? -0.222 -17.544 2.143 1.00 95.88 343 ARG A CA 1
ATOM 2540 C C . ARG A 1 343 ? 1.079 -17.092 2.809 1.00 95.88 343 ARG A C 1
ATOM 2542 O O . ARG A 1 343 ? 1.052 -16.766 3.992 1.00 95.88 343 ARG A O 1
ATOM 2549 N N . SER A 1 344 ? 2.204 -17.089 2.094 1.00 95.62 344 SER A N 1
ATOM 2550 C CA . SER A 1 344 ? 3.475 -16.583 2.624 1.00 95.62 344 SER A CA 1
ATOM 2551 C C . SER A 1 344 ? 3.448 -15.067 2.827 1.00 95.62 344 SER A C 1
ATOM 2553 O O . SER A 1 344 ? 3.873 -14.596 3.877 1.00 95.62 344 SER A O 1
ATOM 2555 N N . ALA A 1 345 ? 2.892 -14.318 1.874 1.00 96.62 345 ALA A N 1
ATOM 2556 C CA . ALA A 1 345 ? 2.726 -12.872 1.950 1.00 96.62 345 ALA A CA 1
ATOM 2557 C C . ALA A 1 345 ? 1.862 -12.472 3.156 1.00 96.62 345 ALA A C 1
ATOM 2559 O O . ALA A 1 345 ? 2.277 -11.630 3.946 1.00 96.62 345 ALA A O 1
ATOM 2560 N N . LYS A 1 346 ? 0.732 -13.152 3.400 1.00 96.25 346 LYS A N 1
ATOM 2561 C CA . LYS A 1 346 ? -0.120 -12.882 4.575 1.00 96.25 346 LYS A CA 1
ATOM 2562 C C . LYS A 1 346 ? 0.547 -13.162 5.916 1.00 96.25 346 LYS A C 1
ATOM 2564 O O . LYS A 1 346 ? 0.163 -12.563 6.911 1.00 96.25 346 LYS A O 1
ATOM 2569 N N . ARG A 1 347 ? 1.554 -14.041 5.966 1.00 94.25 347 ARG A N 1
ATOM 2570 C CA . ARG A 1 347 ? 2.325 -14.273 7.201 1.00 94.25 347 ARG A CA 1
ATOM 2571 C C . ARG A 1 347 ? 3.225 -13.096 7.560 1.00 94.25 347 ARG A C 1
ATOM 2573 O O . ARG A 1 347 ? 3.543 -12.950 8.736 1.00 94.25 347 ARG A O 1
ATOM 2580 N N . VAL A 1 348 ? 3.668 -12.320 6.570 1.00 95.31 348 VAL A N 1
ATOM 2581 C CA . VAL A 1 348 ? 4.578 -11.181 6.768 1.00 95.31 348 VAL A CA 1
ATOM 2582 C C . VAL A 1 348 ? 3.894 -9.826 6.639 1.00 95.31 348 VAL A C 1
ATOM 2584 O O . VAL A 1 348 ? 4.405 -8.864 7.195 1.00 95.31 348 VAL A O 1
ATOM 2587 N N . CYS A 1 349 ? 2.761 -9.739 5.942 1.00 97.50 349 CYS A N 1
ATOM 2588 C CA . CYS A 1 349 ? 1.933 -8.542 5.799 1.00 97.50 349 CYS A CA 1
ATOM 2589 C C . CYS A 1 349 ? 0.444 -8.917 5.902 1.00 97.50 349 CYS A C 1
ATOM 2591 O O . CYS A 1 349 ? -0.220 -9.075 4.873 1.00 97.50 349 CYS A O 1
ATOM 2593 N N . PRO A 1 350 ? -0.086 -9.097 7.126 1.00 96.94 350 PRO A N 1
ATOM 2594 C CA . PRO A 1 350 ? -1.467 -9.533 7.344 1.00 96.94 350 PRO A CA 1
ATOM 2595 C C . PRO A 1 350 ? -2.532 -8.579 6.804 1.00 96.94 350 PRO A C 1
ATOM 2597 O O . PRO A 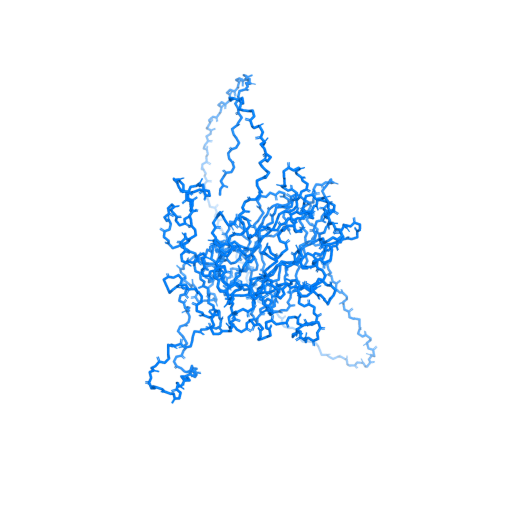1 350 ? -3.585 -9.048 6.395 1.00 96.94 350 PRO A O 1
ATOM 2600 N N . ASP A 1 351 ? -2.261 -7.277 6.754 1.00 98.19 351 ASP A N 1
ATOM 2601 C CA . ASP A 1 351 ? -3.208 -6.272 6.252 1.00 98.19 351 ASP A CA 1
ATOM 2602 C C . ASP A 1 351 ? -3.098 -6.007 4.739 1.00 98.19 351 ASP A C 1
ATOM 2604 O O . ASP A 1 351 ? -3.895 -5.253 4.192 1.00 98.19 351 ASP A O 1
ATOM 2608 N N . ALA A 1 352 ? -2.127 -6.604 4.039 1.00 98.44 352 ALA A N 1
ATOM 2609 C CA . ALA A 1 352 ? -1.921 -6.364 2.609 1.00 98.44 352 ALA A CA 1
ATOM 2610 C C . ALA A 1 352 ? -2.654 -7.395 1.740 1.00 98.44 352 ALA A C 1
ATOM 2612 O O . ALA A 1 352 ? -2.763 -8.568 2.128 1.00 98.44 352 ALA A O 1
ATOM 2613 N N . TYR A 1 353 ? -3.096 -6.978 0.547 1.00 98.12 353 TYR A N 1
ATOM 2614 C CA . TYR A 1 353 ? -3.612 -7.891 -0.472 1.00 98.12 353 TYR A CA 1
ATOM 2615 C C . TYR A 1 353 ? -2.498 -8.823 -0.923 1.00 98.12 353 TYR A C 1
ATOM 2617 O O . TYR A 1 353 ? -1.412 -8.386 -1.304 1.00 98.12 353 TYR A O 1
ATOM 2625 N N . SER A 1 354 ? -2.781 -10.119 -0.929 1.00 96.81 354 SER A N 1
ATOM 2626 C CA . SER A 1 354 ? -1.813 -11.140 -1.334 1.00 96.81 354 SER A CA 1
ATOM 2627 C C . SER A 1 354 ? -2.138 -11.808 -2.677 1.00 96.81 354 SER A C 1
ATOM 2629 O O . SER A 1 354 ? -1.289 -12.491 -3.256 1.00 96.81 354 SER A O 1
ATOM 2631 N N . PHE A 1 355 ? -3.369 -11.624 -3.164 1.00 95.81 355 PHE A N 1
ATOM 2632 C CA . PHE A 1 355 ? -3.887 -12.029 -4.475 1.00 95.81 355 PHE A CA 1
ATOM 2633 C C . PHE A 1 355 ? -5.183 -11.248 -4.778 1.00 95.81 355 PHE A C 1
ATOM 2635 O O . PHE A 1 355 ? -5.669 -10.514 -3.924 1.00 95.81 355 PHE A O 1
ATOM 2642 N N . ALA A 1 356 ? -5.751 -11.396 -5.978 1.00 94.12 356 ALA A N 1
ATOM 2643 C CA . ALA A 1 356 ? -6.807 -10.504 -6.476 1.00 94.12 356 ALA A CA 1
ATOM 2644 C C . ALA A 1 356 ? -8.158 -10.542 -5.727 1.00 94.12 356 ALA A C 1
ATOM 2646 O O . ALA A 1 356 ? -8.933 -9.611 -5.892 1.00 94.12 356 ALA A O 1
ATOM 2647 N N . TYR A 1 357 ? -8.458 -11.589 -4.949 1.00 93.94 357 TYR A N 1
ATOM 2648 C CA . TYR A 1 357 ? -9.731 -11.732 -4.214 1.00 93.94 357 TYR A CA 1
ATOM 2649 C C . TYR A 1 357 ? -9.522 -11.826 -2.693 1.00 93.94 357 TYR A C 1
ATOM 2651 O O . TYR A 1 357 ? -10.202 -12.582 -1.994 1.00 93.94 357 TYR A O 1
ATOM 2659 N N . ASP A 1 358 ? -8.529 -11.099 -2.177 1.00 92.00 358 ASP A N 1
ATOM 2660 C CA . ASP A 1 358 ? -8.180 -11.034 -0.749 1.00 92.00 358 ASP A CA 1
ATOM 2661 C C . ASP A 1 358 ? -8.929 -9.920 0.011 1.00 92.00 358 ASP A C 1
ATOM 2663 O O . ASP A 1 358 ? -8.465 -9.407 1.027 1.00 92.00 358 ASP A O 1
ATOM 2667 N N . ASP A 1 359 ? -10.106 -9.515 -0.471 1.00 85.31 359 ASP A N 1
ATOM 2668 C CA . ASP A 1 359 ? -10.711 -8.233 -0.089 1.00 85.31 359 ASP A CA 1
ATOM 2669 C C . ASP A 1 359 ? -11.009 -8.126 1.414 1.00 85.31 359 ASP A C 1
ATOM 2671 O O . ASP A 1 359 ? -10.786 -7.088 2.043 1.00 85.31 359 ASP A O 1
ATOM 2675 N N . ARG A 1 360 ? -11.473 -9.232 2.014 1.00 82.75 360 ARG A N 1
ATOM 2676 C CA . ARG A 1 360 ? -11.957 -9.282 3.406 1.00 82.75 360 ARG A CA 1
ATOM 2677 C C . ARG A 1 360 ? -10.888 -8.986 4.452 1.00 82.75 360 ARG A C 1
ATOM 2679 O O . ARG A 1 360 ? -11.240 -8.609 5.563 1.00 82.75 360 ARG A O 1
ATOM 2686 N N . THR A 1 361 ? -9.616 -9.221 4.135 1.00 87.44 361 THR A N 1
ATOM 2687 C CA . THR A 1 361 ? -8.507 -9.082 5.094 1.00 87.44 361 THR A CA 1
ATOM 2688 C C . THR A 1 361 ? -7.465 -8.072 4.641 1.00 87.44 361 THR A C 1
ATOM 2690 O O . THR A 1 361 ? -6.347 -8.070 5.155 1.00 87.44 361 THR A O 1
ATOM 2693 N N . SER A 1 362 ? -7.806 -7.252 3.645 1.00 94.56 362 SER A N 1
ATOM 2694 C CA . SER A 1 362 ? -6.837 -6.358 3.008 1.00 94.56 362 SER A CA 1
ATOM 2695 C C . SER A 1 362 ? -7.373 -4.988 2.624 1.00 94.56 362 SER A C 1
ATOM 2697 O O . SER A 1 362 ? -6.584 -4.099 2.329 1.00 94.56 362 SER A O 1
ATOM 2699 N N . THR A 1 363 ? -8.690 -4.789 2.669 1.00 95.31 363 THR A N 1
ATOM 2700 C CA . THR A 1 363 ? -9.295 -3.496 2.340 1.00 95.31 363 THR A CA 1
ATOM 2701 C C . THR A 1 363 ? -9.563 -2.681 3.592 1.00 95.31 363 THR A C 1
ATOM 2703 O O . THR A 1 363 ? -10.328 -3.110 4.460 1.00 95.31 363 THR A O 1
ATOM 2706 N N . PHE A 1 364 ? -9.017 -1.471 3.643 1.00 95.69 364 PHE A N 1
ATOM 2707 C CA . PHE A 1 364 ? -9.429 -0.469 4.615 1.00 95.69 364 PHE A CA 1
ATOM 2708 C C . PHE A 1 364 ? -10.526 0.411 4.035 1.00 95.69 364 PHE A C 1
ATOM 2710 O O . PHE A 1 364 ? -10.554 0.702 2.838 1.00 95.69 364 PHE A O 1
ATOM 2717 N N . VAL A 1 365 ? -11.427 0.855 4.906 1.00 92.50 365 VAL A N 1
ATOM 2718 C CA . VAL A 1 365 ? -12.538 1.728 4.542 1.00 92.50 365 VAL A CA 1
ATOM 2719 C C . VAL A 1 365 ? -12.703 2.826 5.588 1.00 92.50 365 VAL A C 1
ATOM 2721 O O . VAL A 1 365 ? -12.692 2.562 6.788 1.00 92.50 365 VAL A O 1
ATOM 2724 N N . VAL A 1 366 ? -12.857 4.069 5.133 1.00 90.62 366 VAL A N 1
ATOM 2725 C CA . VAL A 1 366 ? -13.188 5.225 5.983 1.00 90.62 366 VAL A CA 1
ATOM 2726 C C . VAL A 1 366 ? -14.355 6.017 5.371 1.00 90.62 366 VAL A C 1
ATOM 2728 O O . VAL A 1 366 ? -14.497 6.047 4.144 1.00 90.62 366 VAL A O 1
ATOM 2731 N N . PRO A 1 367 ? -15.223 6.641 6.190 1.00 86.62 367 PRO A N 1
ATOM 2732 C CA . PRO A 1 367 ? -16.430 7.313 5.710 1.00 86.62 367 PRO A CA 1
ATOM 2733 C C . PRO A 1 367 ? -16.100 8.657 5.050 1.00 86.62 367 PRO A C 1
ATOM 2735 O O . PRO A 1 367 ? -15.098 9.284 5.378 1.00 86.62 367 PRO A O 1
ATOM 2738 N N . TYR A 1 368 ? -16.968 9.172 4.180 1.00 69.50 368 TYR A N 1
ATOM 2739 C CA . TYR A 1 368 ? -16.803 10.488 3.536 1.00 69.50 368 TYR A CA 1
ATOM 2740 C C . TYR A 1 368 ? -16.838 11.685 4.484 1.00 69.50 368 TYR A C 1
ATOM 2742 O O . TYR A 1 368 ? -16.436 12.771 4.103 1.00 69.50 368 TYR A O 1
ATOM 2750 N N . GLU A 1 369 ? -17.233 11.550 5.743 1.00 63.00 369 GLU A N 1
ATOM 2751 C CA . GLU A 1 369 ? -16.981 12.626 6.721 1.00 63.00 369 GLU A CA 1
ATOM 2752 C C . GLU A 1 369 ? -15.467 12.872 6.928 1.00 63.00 369 GLU A C 1
ATOM 2754 O O . GLU A 1 369 ? -15.047 13.864 7.523 1.00 63.00 369 GLU A O 1
ATOM 2759 N N . THR A 1 370 ? -14.632 11.981 6.380 1.00 59.84 370 THR A N 1
ATOM 2760 C CA . THR A 1 370 ? -13.193 12.159 6.162 1.00 59.84 370 THR A CA 1
ATOM 2761 C C . THR A 1 370 ? -12.826 12.715 4.781 1.00 59.84 370 THR A C 1
ATOM 2763 O O . THR A 1 370 ? -11.647 12.852 4.484 1.00 59.84 370 THR A O 1
ATOM 2766 N N . ALA A 1 371 ? -13.777 13.051 3.909 1.00 59.53 371 ALA A N 1
ATOM 2767 C CA . ALA A 1 371 ? -13.530 13.619 2.586 1.00 59.53 371 ALA A CA 1
ATOM 2768 C C . ALA A 1 371 ? -12.918 15.010 2.742 1.00 59.53 371 ALA A C 1
ATOM 2770 O O . ALA A 1 371 ? -13.580 15.999 3.042 1.00 59.53 371 ALA A O 1
ATOM 2771 N N . GLY A 1 372 ? -11.599 15.052 2.611 1.00 69.19 372 GLY A N 1
ATOM 2772 C CA . GLY A 1 372 ? -10.772 16.194 2.985 1.00 69.19 372 GLY A CA 1
ATOM 2773 C C . GLY A 1 372 ? -9.503 15.764 3.711 1.00 69.19 372 GLY A C 1
ATOM 2774 O O . GLY A 1 372 ? -8.497 16.468 3.644 1.00 69.19 372 GLY A O 1
ATOM 2775 N N . ALA A 1 373 ? -9.532 14.607 4.376 1.00 83.44 373 ALA A N 1
ATOM 2776 C CA . ALA A 1 373 ? -8.383 13.990 5.007 1.00 83.44 373 ALA A CA 1
ATOM 2777 C C . ALA A 1 373 ? -7.350 13.607 3.953 1.00 83.44 373 ALA A C 1
ATOM 2779 O O . ALA A 1 373 ? -7.673 13.086 2.885 1.00 83.44 373 ALA A O 1
ATOM 2780 N N . GLY A 1 374 ? -6.103 13.922 4.268 1.00 91.00 374 GLY A N 1
ATOM 2781 C CA . GLY A 1 374 ? -4.953 13.579 3.466 1.00 91.00 374 GLY A CA 1
ATOM 2782 C C . GLY A 1 374 ? -4.455 12.169 3.729 1.00 91.00 374 GLY A C 1
ATOM 2783 O O . GLY A 1 374 ? -4.843 11.501 4.686 1.00 91.00 374 GLY A O 1
ATOM 2784 N N . TRP A 1 375 ? -3.511 11.771 2.893 1.00 94.62 375 TRP A N 1
ATOM 2785 C CA . TRP A 1 375 ? -2.862 10.473 2.934 1.00 94.62 375 TRP A CA 1
ATOM 2786 C C . TRP A 1 375 ? -1.363 10.660 2.791 1.00 94.62 375 TRP A C 1
ATOM 2788 O O . TRP A 1 375 ? -0.904 11.540 2.061 1.00 94.62 375 TRP A O 1
ATOM 2798 N N . GLU A 1 376 ? -0.599 9.813 3.459 1.00 97.25 376 GLU A N 1
ATOM 2799 C CA . GLU A 1 376 ? 0.827 9.669 3.219 1.00 97.25 376 GLU A CA 1
ATOM 2800 C C . GLU A 1 376 ? 1.143 8.233 2.819 1.00 97.25 376 GLU A C 1
ATOM 2802 O O . GLU A 1 376 ? 0.758 7.291 3.507 1.00 97.25 376 GLU A O 1
ATOM 2807 N N . VAL A 1 377 ? 1.876 8.082 1.718 1.00 98.62 377 VAL A N 1
ATOM 2808 C CA . VAL A 1 377 ? 2.524 6.834 1.320 1.00 98.62 377 VAL A CA 1
ATOM 2809 C C . VAL A 1 377 ? 3.992 6.942 1.707 1.00 98.62 377 VAL A C 1
ATOM 2811 O O . VAL A 1 377 ? 4.747 7.726 1.123 1.00 98.62 377 VAL A O 1
ATOM 2814 N N . ARG A 1 378 ? 4.395 6.164 2.709 1.00 98.25 378 ARG A N 1
ATOM 2815 C CA . ARG A 1 378 ? 5.761 6.147 3.238 1.00 98.25 378 ARG A CA 1
ATOM 2816 C C . ARG A 1 378 ? 6.469 4.880 2.789 1.00 98.25 378 ARG A C 1
ATOM 2818 O O . ARG A 1 378 ? 6.028 3.776 3.104 1.00 98.25 378 ARG A O 1
ATOM 2825 N N . PHE A 1 379 ? 7.567 5.041 2.065 1.00 98.31 379 PHE A N 1
ATOM 2826 C CA . PHE A 1 379 ? 8.426 3.944 1.633 1.00 98.31 379 PHE A CA 1
ATOM 2827 C C . PHE A 1 379 ? 9.492 3.634 2.675 1.00 98.31 379 PHE A C 1
ATOM 2829 O O . PHE A 1 379 ? 10.031 4.547 3.294 1.00 98.31 379 PHE A O 1
ATOM 2836 N N . CYS A 1 380 ? 9.815 2.348 2.825 1.00 94.50 380 CYS A N 1
ATOM 2837 C CA . CYS A 1 380 ? 10.825 1.838 3.752 1.00 94.50 380 CYS A CA 1
ATOM 2838 C C . CYS A 1 380 ? 10.660 2.245 5.231 1.00 94.50 380 CYS A C 1
ATOM 2840 O O . CYS A 1 380 ? 11.673 2.464 5.904 1.00 94.50 380 CYS A O 1
ATOM 2842 N N . PRO A 1 381 ? 9.434 2.329 5.785 1.00 93.06 381 PRO A N 1
ATOM 2843 C CA . PRO A 1 381 ? 9.304 2.612 7.203 1.00 93.06 381 PRO A CA 1
ATOM 2844 C C . PRO A 1 381 ? 9.963 1.491 8.023 1.00 93.06 381 PRO A C 1
ATOM 2846 O O . PRO A 1 381 ? 9.851 0.311 7.684 1.00 93.06 381 PRO A O 1
ATOM 2849 N N . ARG A 1 382 ? 10.652 1.844 9.110 1.00 88.56 382 ARG A N 1
ATOM 2850 C CA . ARG A 1 382 ? 11.167 0.859 10.075 1.00 88.56 382 ARG A CA 1
ATOM 2851 C C . ARG A 1 382 ? 10.072 0.556 11.090 1.00 88.56 382 ARG A C 1
ATOM 2853 O O . ARG A 1 382 ? 9.437 1.483 11.583 1.00 88.56 382 ARG A O 1
ATOM 2860 N N . GLY A 1 383 ? 9.824 -0.718 11.367 1.00 88.88 383 GLY A N 1
ATOM 2861 C CA . GLY A 1 383 ? 8.738 -1.121 12.259 1.00 88.88 383 GLY A CA 1
ATOM 2862 C C . GLY A 1 383 ? 8.303 -2.562 12.037 1.00 88.88 383 GLY A C 1
ATOM 2863 O O . GLY A 1 383 ? 9.116 -3.411 11.673 1.00 88.88 383 GLY A O 1
ATOM 2864 N N . ARG A 1 384 ? 7.021 -2.851 12.257 1.00 91.44 384 ARG A N 1
ATOM 2865 C CA . ARG A 1 384 ? 6.415 -4.168 12.008 1.00 91.44 384 ARG A CA 1
ATOM 2866 C C . ARG A 1 384 ? 5.176 -4.031 11.145 1.00 91.44 384 ARG A C 1
ATOM 2868 O O . ARG A 1 384 ? 4.524 -2.992 11.160 1.00 91.44 384 ARG A O 1
ATOM 2875 N N . SER A 1 385 ? 4.859 -5.080 10.393 1.00 94.62 385 SER A N 1
ATOM 2876 C CA . SER A 1 385 ? 3.626 -5.089 9.610 1.00 94.62 385 SER A CA 1
ATOM 2877 C C . SER A 1 385 ? 2.417 -5.086 10.536 1.00 94.62 385 SER A C 1
ATOM 2879 O O . SER A 1 385 ? 2.432 -5.729 11.589 1.00 94.62 385 SER A O 1
ATOM 2881 N N . THR A 1 386 ? 1.377 -4.364 10.141 1.00 95.31 386 THR A N 1
ATOM 2882 C CA . THR A 1 386 ? 0.147 -4.250 10.925 1.00 95.31 386 THR A CA 1
ATOM 2883 C C . THR A 1 386 ? -0.754 -5.469 10.738 1.00 95.31 386 THR A C 1
ATOM 2885 O O . THR A 1 386 ? -0.658 -6.192 9.739 1.00 95.31 386 THR A O 1
ATOM 2888 N N . ASP A 1 387 ? -1.617 -5.698 11.726 1.00 94.25 387 ASP A N 1
ATOM 2889 C CA . ASP A 1 387 ? -2.632 -6.755 11.732 1.00 94.25 387 ASP A CA 1
ATOM 2890 C C . ASP A 1 387 ? -3.997 -6.212 12.199 1.00 94.25 387 ASP A C 1
ATOM 2892 O O . ASP A 1 387 ? -4.707 -6.788 13.036 1.00 94.25 387 ASP A O 1
ATOM 2896 N N . ILE A 1 388 ? -4.329 -5.021 11.697 1.00 95.94 388 ILE A N 1
ATOM 2897 C CA . ILE A 1 388 ? -5.513 -4.246 12.063 1.00 95.94 388 ILE A CA 1
ATOM 2898 C C . ILE A 1 388 ? -6.776 -4.967 11.618 1.00 95.94 388 ILE A C 1
ATOM 2900 O O . ILE A 1 388 ? -7.687 -5.136 12.425 1.00 95.94 388 ILE A O 1
ATOM 2904 N N . LEU A 1 389 ? -6.858 -5.421 10.367 1.00 96.00 389 LEU A N 1
ATOM 2905 C CA . LEU A 1 389 ? -8.110 -5.934 9.803 1.00 96.00 389 LEU A CA 1
ATOM 2906 C C . LEU A 1 389 ? -8.532 -7.258 10.449 1.00 96.00 389 LEU A C 1
ATOM 2908 O O . LEU A 1 389 ? -9.723 -7.522 10.610 1.00 96.00 389 LEU A O 1
ATOM 2912 N N . ARG A 1 390 ? -7.577 -8.080 10.896 1.00 93.19 390 ARG A N 1
ATOM 2913 C CA . ARG A 1 390 ? -7.871 -9.303 11.661 1.00 93.19 390 ARG A CA 1
ATOM 2914 C C . ARG A 1 390 ? -8.288 -9.007 13.105 1.00 93.19 390 ARG A C 1
ATOM 2916 O O . ARG A 1 390 ? -9.099 -9.741 13.680 1.00 93.19 390 ARG A O 1
ATOM 2923 N N . THR A 1 391 ? -7.714 -7.965 13.704 1.00 93.69 391 THR A N 1
ATOM 2924 C CA . THR A 1 391 ? -7.910 -7.627 15.123 1.00 93.69 391 THR A CA 1
ATOM 2925 C C . THR A 1 391 ? -9.168 -6.786 15.345 1.00 93.69 391 THR A C 1
ATOM 2927 O O . THR A 1 391 ? -9.978 -7.108 16.220 1.00 93.69 391 THR A O 1
ATOM 2930 N N . PHE A 1 392 ? -9.347 -5.761 14.515 1.00 95.81 392 PHE A N 1
ATOM 2931 C CA . PHE A 1 392 ? -10.367 -4.716 14.597 1.00 95.81 392 PHE A CA 1
ATOM 2932 C C . PHE A 1 392 ? -11.236 -4.619 13.333 1.00 95.81 392 PHE A C 1
ATOM 2934 O O . PHE A 1 392 ? -11.792 -3.566 13.031 1.00 95.81 392 PHE A O 1
ATOM 2941 N N . GLY A 1 393 ? -11.351 -5.700 12.553 1.00 94.31 393 GLY A N 1
ATOM 2942 C CA . GLY A 1 393 ? -12.106 -5.687 11.297 1.00 94.31 393 GLY A CA 1
ATOM 2943 C C . GLY A 1 393 ? -13.560 -5.235 11.455 1.00 94.31 393 GLY A C 1
ATOM 2944 O O . GLY A 1 393 ? -14.053 -4.478 10.625 1.00 94.31 393 GLY A O 1
ATOM 2945 N N . GLU A 1 394 ? -14.238 -5.629 12.537 1.00 93.44 394 GLU A N 1
ATOM 2946 C CA . GLU A 1 394 ? -15.608 -5.177 12.828 1.00 93.44 394 GLU A CA 1
ATOM 2947 C C . GLU A 1 394 ? -15.665 -3.657 13.044 1.00 93.44 394 GLU A C 1
ATOM 2949 O O . GLU A 1 394 ? -16.550 -2.982 12.518 1.00 93.44 394 GLU A O 1
ATOM 2954 N N . GLU A 1 395 ? -14.697 -3.104 13.774 1.00 95.81 395 GLU A N 1
ATOM 2955 C CA . GLU A 1 395 ? -14.590 -1.676 14.055 1.00 95.81 395 GLU A CA 1
ATOM 2956 C C . GLU A 1 395 ? -14.216 -0.861 12.814 1.00 95.81 395 GLU A C 1
ATOM 2958 O O . GLU A 1 395 ? -14.809 0.194 12.587 1.00 95.81 395 GLU A O 1
ATOM 2963 N N . VAL A 1 396 ? -13.300 -1.356 11.977 1.00 94.75 396 VAL A N 1
ATOM 2964 C CA . VAL A 1 396 ? -12.961 -0.727 10.689 1.00 94.75 396 VAL A CA 1
ATOM 2965 C C . VAL A 1 396 ? -14.197 -0.658 9.789 1.00 94.75 396 VAL A C 1
ATOM 2967 O O . VAL A 1 396 ? -14.490 0.398 9.231 1.00 94.75 396 VAL A O 1
ATOM 2970 N N . GLN A 1 397 ? -14.975 -1.742 9.695 1.00 91.94 397 GLN A N 1
ATOM 2971 C CA . GLN A 1 397 ? -16.205 -1.762 8.897 1.00 91.94 397 GLN A CA 1
ATOM 2972 C C . GLN A 1 397 ? -17.280 -0.821 9.461 1.00 91.94 397 GLN A C 1
ATOM 2974 O O . GLN A 1 397 ? -17.914 -0.094 8.698 1.00 91.94 397 GLN A O 1
ATOM 2979 N N . ALA A 1 398 ? -17.459 -0.778 10.785 1.00 91.62 398 ALA A N 1
ATOM 2980 C CA . ALA A 1 398 ? -18.412 0.127 11.432 1.00 91.62 398 ALA A CA 1
ATOM 2981 C C . ALA A 1 398 ? -18.048 1.610 11.224 1.00 91.62 398 ALA A C 1
ATOM 2983 O O . ALA A 1 398 ? -18.913 2.438 10.927 1.00 91.62 398 ALA A O 1
ATOM 2984 N N . VAL A 1 399 ? -16.759 1.954 11.327 1.00 90.25 399 VAL A N 1
ATOM 2985 C CA . VAL A 1 399 ? -16.273 3.305 11.010 1.00 90.25 399 VAL A CA 1
ATOM 2986 C C . VAL A 1 399 ? -16.498 3.616 9.534 1.00 90.25 399 VAL A C 1
ATOM 2988 O O . VAL A 1 399 ? -17.090 4.646 9.219 1.00 90.25 399 VAL A O 1
ATOM 2991 N N . GLY A 1 400 ? -16.095 2.720 8.632 1.00 88.88 400 GLY A N 1
ATOM 2992 C CA . GLY A 1 400 ? -16.272 2.885 7.191 1.00 88.88 400 GLY A CA 1
ATOM 2993 C C . GLY A 1 400 ? -17.728 3.071 6.768 1.00 88.88 400 GLY A C 1
ATOM 2994 O O . GLY A 1 400 ? -18.012 3.884 5.890 1.00 88.88 400 GLY A O 1
ATOM 2995 N N . ALA A 1 401 ? -18.661 2.367 7.411 1.00 86.88 401 ALA A N 1
ATOM 2996 C CA . ALA A 1 401 ? -20.100 2.490 7.180 1.00 86.88 401 ALA A CA 1
ATOM 2997 C C . ALA A 1 401 ? -20.710 3.799 7.720 1.00 86.88 401 ALA A C 1
ATOM 2999 O O . ALA A 1 401 ? -21.888 4.059 7.486 1.00 86.88 401 ALA A O 1
ATOM 3000 N N . GLY A 1 402 ? -19.943 4.614 8.454 1.00 85.06 402 GLY A N 1
ATOM 3001 C CA . GLY A 1 402 ? -20.436 5.841 9.083 1.00 85.06 402 GLY A CA 1
ATOM 3002 C C . GLY A 1 402 ? -21.360 5.597 10.281 1.00 85.06 402 GLY A C 1
ATOM 3003 O O . GLY A 1 402 ? -21.976 6.534 10.776 1.00 85.06 402 GLY A O 1
ATOM 3004 N N . THR A 1 403 ? -21.465 4.360 10.782 1.00 85.56 403 THR A N 1
ATOM 3005 C CA . THR A 1 403 ? -22.302 4.047 11.957 1.00 85.56 403 THR A CA 1
ATOM 3006 C C . THR A 1 403 ? -21.639 4.450 13.273 1.00 85.56 403 THR A C 1
ATOM 3008 O O . THR A 1 403 ? -22.295 4.483 14.313 1.00 85.56 403 THR A O 1
ATOM 3011 N N . GLY A 1 404 ? -20.332 4.731 13.238 1.00 85.69 404 GLY A N 1
ATOM 3012 C CA . GLY A 1 404 ? -19.517 4.953 14.426 1.00 85.69 404 GLY A CA 1
ATOM 3013 C C . GLY A 1 404 ? -19.274 3.665 15.218 1.00 85.69 404 GLY A C 1
ATOM 3014 O O . GLY A 1 404 ? -19.779 2.592 14.884 1.00 85.69 404 GLY A O 1
ATOM 3015 N N . LEU A 1 405 ? -18.468 3.771 16.276 1.00 92.31 405 LEU A N 1
ATOM 3016 C CA . LEU A 1 405 ? -18.184 2.656 17.181 1.00 92.31 405 LEU A CA 1
ATOM 3017 C C . LEU A 1 405 ? -19.143 2.655 18.373 1.00 92.31 405 LEU A C 1
ATOM 3019 O O . LEU A 1 405 ? -19.433 3.703 18.955 1.00 92.31 405 LEU A O 1
ATOM 3023 N N . SER A 1 406 ? -19.570 1.461 18.786 1.00 94.50 406 SER A N 1
ATOM 3024 C CA . SER A 1 406 ? -20.260 1.265 20.062 1.00 94.50 406 SER A CA 1
ATOM 3025 C C . SER A 1 406 ? -19.324 1.546 21.246 1.00 94.50 406 SER A C 1
ATOM 3027 O O . SER A 1 406 ? -18.102 1.599 21.094 1.00 94.50 406 SER A O 1
ATOM 3029 N N . LEU A 1 407 ? -19.882 1.681 22.455 1.00 94.75 407 LEU A N 1
ATOM 3030 C CA . LEU A 1 407 ? -19.078 1.802 23.681 1.00 94.75 407 LEU A CA 1
ATOM 3031 C C . LEU A 1 407 ? -18.113 0.617 23.852 1.00 94.75 407 LEU A C 1
ATOM 3033 O O . LEU A 1 407 ? -16.963 0.809 24.240 1.00 94.75 407 LEU A O 1
ATOM 3037 N N . GLU A 1 408 ? -18.557 -0.593 23.504 1.00 94.75 408 GLU A N 1
ATOM 3038 C CA . GLU A 1 408 ? -17.705 -1.784 23.502 1.00 94.75 408 GLU A CA 1
ATOM 3039 C C . GLU A 1 408 ? -16.626 -1.725 22.417 1.00 94.75 408 GLU A C 1
ATOM 3041 O O . GLU A 1 408 ? -15.479 -2.068 22.691 1.00 94.75 408 GLU A O 1
ATOM 3046 N N . GLY A 1 409 ? -16.959 -1.252 21.211 1.00 95.94 409 GLY A N 1
ATOM 3047 C CA . GLY A 1 409 ? -15.983 -1.053 20.135 1.00 95.94 409 GLY A CA 1
ATOM 3048 C C . GLY A 1 409 ? -14.877 -0.084 20.556 1.00 95.94 409 GLY A C 1
ATOM 3049 O O . GLY A 1 409 ? -13.694 -0.395 20.431 1.00 95.94 409 GLY A O 1
ATOM 3050 N N . TRP A 1 410 ? -15.243 1.043 21.175 1.00 96.12 410 TRP A N 1
ATOM 3051 C CA . TRP A 1 410 ? -14.273 1.977 21.754 1.00 96.12 410 TRP A CA 1
ATOM 3052 C C . TRP A 1 410 ? -13.429 1.351 22.865 1.00 96.12 410 TRP A C 1
ATOM 3054 O O . TRP A 1 410 ? -12.233 1.629 22.945 1.00 96.12 410 TRP A O 1
ATOM 3064 N N . ALA A 1 411 ? -14.020 0.510 23.715 1.00 96.00 411 ALA A N 1
ATOM 3065 C CA . ALA A 1 411 ? -13.278 -0.201 24.751 1.00 96.00 411 ALA A CA 1
ATOM 3066 C C . ALA A 1 411 ? -12.266 -1.192 24.151 1.00 96.00 411 ALA A C 1
ATOM 3068 O O . ALA A 1 411 ? -11.134 -1.260 24.627 1.00 96.00 411 ALA A O 1
ATOM 3069 N N . ARG A 1 412 ? -12.630 -1.915 23.081 1.00 95.62 412 ARG A N 1
ATOM 3070 C CA . ARG A 1 412 ? -11.733 -2.854 22.384 1.00 95.62 412 ARG A CA 1
ATOM 3071 C C . ARG A 1 412 ? -10.569 -2.142 21.704 1.00 95.62 412 ARG A C 1
ATOM 3073 O O . ARG A 1 412 ? -9.425 -2.521 21.927 1.00 95.62 412 ARG A O 1
ATOM 3080 N N . VAL A 1 413 ? -10.842 -1.072 20.958 1.00 95.06 413 VAL A N 1
ATOM 3081 C CA . VAL A 1 413 ? -9.825 -0.295 20.218 1.00 95.06 413 VAL A CA 1
ATOM 3082 C C . VAL A 1 413 ? -8.807 0.383 21.147 1.00 95.06 413 VAL A C 1
ATOM 3084 O O . VAL A 1 413 ? -7.697 0.696 20.722 1.00 95.06 413 VAL A O 1
ATOM 3087 N N . ARG A 1 414 ? -9.151 0.583 22.426 1.00 94.44 414 ARG A N 1
ATOM 3088 C CA . ARG A 1 414 ? -8.253 1.130 23.459 1.00 94.44 414 ARG A CA 1
ATOM 3089 C C . ARG A 1 414 ? -7.608 0.067 24.355 1.00 94.44 414 ARG A C 1
ATOM 3091 O O . ARG A 1 414 ? -6.860 0.409 25.268 1.00 94.44 414 ARG A O 1
ATOM 3098 N N . SER A 1 415 ? -7.912 -1.213 24.145 1.00 92.25 415 SER A N 1
ATOM 3099 C CA . SER A 1 415 ? -7.494 -2.294 25.037 1.00 92.25 415 SER A CA 1
ATOM 3100 C C . SER A 1 415 ? -6.292 -3.046 24.479 1.00 92.25 415 SER A C 1
ATOM 3102 O O . SER A 1 415 ? -6.412 -3.844 23.552 1.00 92.25 415 SER A O 1
ATOM 3104 N N . TRP A 1 416 ? -5.135 -2.858 25.112 1.00 87.62 416 TRP A N 1
ATOM 3105 C CA . TRP A 1 416 ? -3.949 -3.674 24.841 1.00 87.62 416 TRP A CA 1
ATOM 3106 C C . TRP A 1 416 ? -4.202 -5.168 25.110 1.00 87.62 416 TRP A C 1
ATOM 3108 O O . TRP A 1 416 ? -3.872 -6.017 24.289 1.00 87.62 416 TRP A O 1
ATOM 3118 N N . ALA A 1 417 ? -4.891 -5.493 26.208 1.00 89.00 417 ALA A N 1
ATOM 3119 C CA . ALA A 1 417 ? -5.220 -6.876 26.559 1.00 89.00 417 ALA A CA 1
ATOM 3120 C C . ALA A 1 417 ? -6.091 -7.573 25.496 1.00 89.00 417 ALA A C 1
ATOM 3122 O O . ALA A 1 417 ? -6.001 -8.786 25.315 1.00 89.00 417 ALA A O 1
ATOM 3123 N N . TYR A 1 418 ? -6.937 -6.821 24.782 1.00 90.69 418 TYR A N 1
ATOM 3124 C CA . TYR A 1 418 ? -7.725 -7.367 23.676 1.00 90.69 418 TYR A CA 1
ATOM 3125 C C . TYR A 1 418 ? -6.840 -7.777 22.488 1.00 90.69 418 TYR A C 1
ATOM 3127 O O . TYR A 1 418 ? -7.073 -8.829 21.890 1.00 90.69 418 TYR A O 1
ATOM 3135 N N . ILE A 1 419 ? -5.809 -6.982 22.183 1.00 89.56 419 ILE A N 1
ATOM 3136 C CA . ILE A 1 419 ? -4.817 -7.294 21.145 1.00 89.56 419 ILE A CA 1
ATOM 3137 C C . ILE A 1 419 ? -4.055 -8.574 21.525 1.00 89.56 419 ILE A C 1
ATOM 3139 O O . ILE A 1 419 ? -4.060 -9.538 20.759 1.00 89.56 419 ILE A O 1
ATOM 3143 N N . GLU A 1 420 ? -3.524 -8.660 22.750 1.00 84.06 420 GLU A N 1
ATOM 3144 C CA . GLU A 1 420 ? -2.768 -9.836 23.224 1.00 84.06 420 GLU A CA 1
ATOM 3145 C C . GLU A 1 420 ? -3.581 -11.146 23.176 1.00 84.06 420 GLU A C 1
ATOM 3147 O O . GLU A 1 420 ? -3.076 -12.209 22.799 1.00 84.06 420 GLU A O 1
ATOM 3152 N N . GLN A 1 421 ? -4.872 -11.102 23.518 1.00 82.19 421 GLN A N 1
ATOM 3153 C CA . GLN A 1 421 ? -5.746 -12.281 23.439 1.00 82.19 421 GLN A CA 1
ATOM 3154 C C . GLN A 1 421 ? -5.915 -12.795 22.000 1.00 82.19 421 GLN A C 1
ATOM 3156 O O . GLN A 1 421 ? -6.005 -14.001 21.768 1.00 82.19 421 GLN A O 1
ATOM 3161 N N . ARG A 1 422 ? -5.948 -11.891 21.016 1.00 78.50 422 ARG A N 1
ATOM 3162 C CA . ARG A 1 422 ? -6.067 -12.227 19.585 1.00 78.50 422 ARG A CA 1
ATOM 3163 C C . ARG A 1 422 ? -4.747 -12.709 18.977 1.00 78.50 422 ARG A C 1
ATOM 3165 O O . ARG A 1 422 ? -4.766 -13.355 17.925 1.00 78.50 422 ARG A O 1
ATOM 3172 N N . GLU A 1 423 ? -3.625 -12.417 19.627 1.00 71.75 423 GLU A N 1
ATOM 3173 C CA . GLU A 1 423 ? -2.292 -12.904 19.265 1.00 71.75 423 GLU A CA 1
ATOM 3174 C C . GLU A 1 423 ? -1.991 -14.283 19.872 1.00 71.75 423 GLU A C 1
ATOM 3176 O O . GLU A 1 423 ? -1.474 -15.160 19.185 1.00 71.75 423 GLU A O 1
ATOM 3181 N N . THR A 1 424 ? -2.372 -14.536 21.127 1.00 58.84 424 THR A N 1
ATOM 3182 C CA . THR A 1 424 ? -2.142 -15.833 21.806 1.00 58.84 424 THR A CA 1
ATOM 3183 C C . THR A 1 424 ? -2.942 -17.000 21.213 1.00 58.84 424 THR A C 1
ATOM 3185 O O . THR A 1 424 ? -2.510 -18.150 21.300 1.00 58.84 424 THR A O 1
ATOM 3188 N N . GLY A 1 425 ? -4.042 -16.727 20.502 1.00 51.41 425 GLY A N 1
ATOM 3189 C CA . GLY A 1 425 ? -4.736 -17.719 19.667 1.00 51.41 425 GLY A CA 1
ATOM 3190 C C . GLY A 1 425 ? -3.890 -18.290 18.513 1.00 51.41 425 GLY A C 1
ATOM 3191 O O . GLY A 1 425 ? -4.323 -19.220 17.838 1.00 51.41 425 GLY A O 1
ATOM 3192 N N . TRP A 1 426 ? -2.684 -17.760 18.281 1.00 45.94 426 TRP A N 1
ATOM 3193 C CA . TRP A 1 426 ? -1.731 -18.248 17.282 1.00 45.94 426 TRP A CA 1
ATOM 3194 C C . TRP A 1 426 ? -0.955 -19.493 17.757 1.00 45.94 426 TRP A C 1
ATOM 3196 O O . TRP A 1 426 ? -0.544 -20.309 16.933 1.00 45.94 426 TRP A O 1
ATOM 3206 N N . THR A 1 427 ? -0.762 -19.690 19.066 1.00 41.03 427 THR A N 1
ATOM 3207 C CA . THR A 1 427 ? 0.147 -20.731 19.596 1.00 41.03 427 THR A CA 1
ATOM 3208 C C . THR A 1 427 ? -0.548 -21.912 20.282 1.00 41.03 427 THR A C 1
ATOM 3210 O O . THR A 1 427 ? 0.125 -22.876 20.641 1.00 41.03 427 THR A O 1
ATOM 3213 N N . GLY A 1 428 ? -1.879 -21.905 20.418 1.00 32.38 428 GLY A N 1
ATOM 3214 C CA . GLY A 1 428 ? -2.625 -22.937 21.143 1.00 32.38 428 GLY A CA 1
ATOM 3215 C C . GLY A 1 428 ? -3.810 -23.505 20.362 1.00 32.38 428 GLY A C 1
ATOM 3216 O O . GLY A 1 428 ? -4.784 -22.807 20.130 1.00 32.38 428 GLY A O 1
ATOM 3217 N N . ALA A 1 429 ? -3.717 -24.791 20.010 1.00 34.31 429 ALA A N 1
ATOM 3218 C CA . ALA A 1 429 ? -4.822 -25.711 19.722 1.00 34.31 429 ALA A CA 1
ATOM 3219 C C . ALA A 1 429 ? -5.998 -25.183 18.870 1.00 34.31 429 ALA A C 1
ATOM 3221 O O . ALA A 1 429 ? -7.006 -24.717 19.386 1.00 34.31 429 ALA A O 1
ATOM 3222 N N . GLY A 1 430 ? -5.932 -25.456 17.564 1.00 30.98 430 GLY A N 1
ATOM 3223 C CA . GLY A 1 430 ? -7.118 -25.536 16.718 1.00 30.98 430 GLY A CA 1
ATOM 3224 C C . GLY A 1 430 ? -7.668 -24.186 16.268 1.00 30.98 430 GLY A C 1
ATOM 3225 O O . GLY A 1 430 ? -8.005 -23.303 17.045 1.00 30.98 430 GLY A O 1
ATOM 3226 N N . MET A 1 431 ? -7.832 -24.069 14.957 1.00 31.95 431 MET A N 1
ATOM 3227 C CA . MET A 1 431 ? -8.726 -23.111 14.330 1.00 31.95 431 MET A CA 1
ATOM 3228 C C . MET A 1 431 ? -10.127 -23.252 14.950 1.00 31.95 431 MET A C 1
ATOM 3230 O O . MET A 1 431 ? -10.931 -24.067 14.500 1.00 31.95 431 MET A O 1
ATOM 3234 N N . VAL A 1 432 ? -10.438 -22.469 15.986 1.00 27.06 432 VAL A N 1
ATOM 3235 C CA . VAL A 1 432 ? -11.825 -22.243 16.391 1.00 27.06 432 VAL A CA 1
ATOM 3236 C C . VAL A 1 432 ? -12.409 -21.311 15.343 1.00 27.06 432 VAL A C 1
ATOM 3238 O O . VAL A 1 432 ? -12.370 -20.087 15.456 1.00 27.06 432 VAL A O 1
ATOM 3241 N N . VAL A 1 433 ? -12.946 -21.916 14.286 1.00 29.94 433 VAL A N 1
ATOM 3242 C CA . VAL A 1 433 ? -14.006 -21.295 13.502 1.00 29.94 433 VAL A CA 1
ATOM 3243 C C . VAL A 1 433 ? -15.122 -21.004 14.498 1.00 29.94 433 VAL A C 1
ATOM 3245 O O . VAL A 1 433 ? -15.873 -21.902 14.877 1.00 29.94 433 VAL A O 1
ATOM 3248 N N . ARG A 1 434 ? -15.225 -19.758 14.972 1.00 30.89 434 ARG A N 1
ATOM 3249 C CA . ARG A 1 434 ? -16.492 -19.305 15.539 1.00 30.89 434 ARG A CA 1
ATOM 3250 C C . ARG A 1 434 ? -17.489 -19.358 14.393 1.00 30.89 434 ARG A C 1
ATOM 3252 O O . ARG A 1 434 ? -17.380 -18.607 13.426 1.00 30.89 434 ARG A O 1
ATOM 3259 N N . GLY A 1 435 ? -18.372 -20.348 14.477 1.00 24.48 435 GLY A N 1
ATOM 3260 C CA . GLY A 1 435 ? -19.421 -20.587 13.509 1.00 24.48 435 GLY A CA 1
ATOM 3261 C C . GLY A 1 435 ? -20.214 -19.313 13.253 1.00 24.48 435 GLY A C 1
ATOM 3262 O O . GLY A 1 435 ? -20.590 -18.595 14.176 1.00 24.48 435 GLY A O 1
ATOM 3263 N N . SER A 1 436 ? -20.429 -19.069 11.967 1.00 34.56 436 SER A N 1
ATOM 3264 C CA . SER A 1 436 ? -21.551 -18.347 11.383 1.00 34.56 436 SER A CA 1
ATOM 3265 C C . SER A 1 436 ? -22.698 -18.021 12.352 1.00 34.56 436 SER A C 1
ATOM 3267 O O . SER A 1 436 ? -23.504 -18.894 12.674 1.00 34.56 436 SER A O 1
ATOM 3269 N N . ALA A 1 437 ? -22.836 -16.744 12.703 1.00 27.08 437 ALA A N 1
ATOM 3270 C CA . ALA A 1 437 ? -24.140 -16.143 12.944 1.00 27.08 437 ALA A CA 1
ATOM 3271 C C . ALA A 1 437 ? -24.505 -15.368 11.675 1.00 27.08 437 ALA A C 1
ATOM 3273 O O . ALA A 1 437 ? -23.940 -14.324 11.364 1.00 27.08 437 ALA A O 1
ATOM 3274 N N . TRP A 1 438 ? -25.386 -15.972 10.887 1.00 27.47 438 TRP A N 1
ATOM 3275 C CA . TRP A 1 438 ? -25.948 -15.398 9.679 1.00 27.47 438 TRP A CA 1
ATOM 3276 C C . TRP A 1 438 ? -26.836 -14.199 10.018 1.00 27.47 438 TRP A C 1
ATOM 3278 O O . TRP A 1 438 ? -27.843 -14.353 10.703 1.00 27.47 438 TRP A O 1
ATOM 3288 N N . THR A 1 439 ? -26.544 -13.048 9.424 1.00 26.67 439 THR A N 1
ATOM 3289 C CA . THR A 1 439 ? -27.571 -12.119 8.944 1.00 26.67 439 THR A CA 1
ATOM 3290 C C . THR A 1 439 ? -27.294 -11.871 7.468 1.00 26.67 439 THR A C 1
ATOM 3292 O O . THR A 1 439 ? -26.500 -11.022 7.075 1.00 26.67 439 THR A O 1
ATOM 3295 N N . ALA A 1 440 ? -27.927 -12.685 6.624 1.00 25.83 440 ALA A N 1
ATOM 3296 C CA . ALA A 1 440 ? -28.028 -12.398 5.206 1.00 25.83 440 ALA A CA 1
ATOM 3297 C C . ALA A 1 440 ? -28.863 -11.121 5.045 1.00 25.83 440 ALA A C 1
ATOM 3299 O O . ALA A 1 440 ? -30.088 -11.161 5.147 1.00 25.83 440 ALA A O 1
ATOM 3300 N N . VAL A 1 441 ? -28.216 -9.986 4.786 1.00 29.58 441 VAL A N 1
ATOM 3301 C CA . VAL A 1 441 ? -28.903 -8.882 4.117 1.00 29.58 441 VAL A CA 1
ATOM 3302 C C . VAL A 1 441 ? -29.027 -9.310 2.661 1.00 29.58 441 VAL A C 1
ATOM 3304 O O . VAL A 1 441 ? -28.096 -9.187 1.868 1.00 29.58 441 VAL A O 1
ATOM 3307 N N . VAL A 1 442 ? -30.171 -9.910 2.335 1.00 26.69 442 VAL A N 1
ATOM 3308 C CA . VAL A 1 442 ? -30.582 -10.175 0.958 1.00 26.69 442 VAL A CA 1
ATOM 3309 C C . VAL A 1 442 ? -30.793 -8.816 0.291 1.00 26.69 442 VAL A C 1
ATOM 3311 O O . VAL A 1 442 ? -31.864 -8.222 0.372 1.00 26.69 442 VAL A O 1
ATOM 3314 N N . GLY A 1 443 ? -29.741 -8.302 -0.343 1.00 26.22 443 GLY A N 1
ATOM 3315 C CA . GLY A 1 443 ? -29.854 -7.255 -1.347 1.00 26.22 443 GLY A CA 1
ATOM 3316 C C . GLY A 1 443 ? -30.535 -7.855 -2.567 1.00 26.22 443 GLY A C 1
ATOM 3317 O O . GLY A 1 443 ? -29.915 -8.568 -3.353 1.00 26.22 443 GLY A O 1
ATOM 3318 N N . LEU A 1 444 ? -31.838 -7.625 -2.674 1.00 25.03 444 LEU A N 1
ATOM 3319 C CA . LEU A 1 444 ? -32.676 -8.051 -3.782 1.00 25.03 444 LEU A CA 1
ATOM 3320 C C . LEU A 1 444 ? -32.219 -7.305 -5.048 1.00 25.03 444 LEU A C 1
ATOM 3322 O O . LEU A 1 444 ? -32.649 -6.186 -5.313 1.00 25.03 444 LEU A O 1
ATOM 3326 N N . VAL A 1 445 ? -31.308 -7.903 -5.820 1.00 26.06 445 VAL A N 1
ATOM 3327 C CA . VAL A 1 445 ? -30.989 -7.430 -7.171 1.00 26.06 445 VAL A CA 1
ATOM 3328 C C . VAL A 1 445 ? -32.162 -7.828 -8.056 1.00 26.06 445 VAL A C 1
ATOM 3330 O O . VAL A 1 445 ? -32.256 -8.962 -8.529 1.00 26.06 445 VAL A O 1
ATOM 3333 N N . VAL A 1 446 ? -33.096 -6.895 -8.244 1.00 25.88 446 VAL A N 1
ATOM 3334 C CA . VAL A 1 446 ? -34.081 -6.982 -9.321 1.00 25.88 446 VAL A CA 1
ATOM 3335 C C . VAL A 1 446 ? -33.304 -6.907 -10.630 1.00 25.88 446 VAL A C 1
ATOM 3337 O O . VAL A 1 446 ? -32.849 -5.847 -11.052 1.00 25.88 446 VAL A O 1
ATOM 3340 N N . VAL A 1 447 ? -33.139 -8.067 -11.254 1.00 25.80 447 VAL A N 1
ATOM 3341 C CA . VAL A 1 447 ? -32.736 -8.195 -12.648 1.00 25.80 447 VAL A CA 1
ATOM 3342 C C . VAL A 1 447 ? -33.859 -7.603 -13.498 1.00 25.80 447 VAL A C 1
ATOM 3344 O O . VAL A 1 447 ? -34.945 -8.174 -13.580 1.00 25.80 447 VAL A O 1
ATOM 3347 N N . MET A 1 448 ? -33.602 -6.472 -14.147 1.00 21.48 448 MET A N 1
ATOM 3348 C CA . MET A 1 448 ? -34.294 -6.114 -15.382 1.00 21.48 448 MET A CA 1
ATOM 3349 C C . MET A 1 448 ? -33.248 -6.021 -16.493 1.00 21.48 448 MET A C 1
ATOM 3351 O O . MET A 1 448 ? -32.399 -5.137 -16.469 1.00 21.48 448 MET A O 1
ATOM 3355 N N . VAL A 1 449 ? -33.323 -7.049 -17.348 1.00 33.88 449 VAL A N 1
ATOM 3356 C CA . VAL A 1 449 ? -32.775 -7.286 -18.701 1.00 33.88 449 VAL A CA 1
ATOM 3357 C C . VAL A 1 449 ? -31.808 -6.251 -19.272 1.00 33.88 449 VAL A C 1
ATOM 3359 O O . VAL A 1 449 ? -32.230 -5.093 -19.481 1.00 33.88 449 VAL A O 1
#

Radius of gyration: 27.55 Å; chains: 1; bounding box: 76×76×83 Å

Secondary structure (DSSP, 8-state):
----------------------------------------------------------------------TT-PEEEEEEEE-SSS-BEEEEEEEES---S-SB--B-TT-EEEEEEETT-EEEEEEEBS--B-TTSSSB-SSSS-TTSS-S-SBS--TT-SS-SSPPPSS--EEEEETT-STTS-EEEEEEE-TT-B-S-EEEEEEPPTTSPP--GGGT-EEE--STTTB-S-----TTS--SSTTGGG--SSSPPPB-SS--HHHHTT-S-GGGBPPPSS---BTB-------TTT-PPP-----S---B--HHHHH--TTTTT-GGG-STTT----HHHHHHHHH-TTSB-STT-GGGT-EEEEGGGTT-EEEEEES-SB--B-HHHHHHHHHHHHHTT----HHHHHHHT-HHHHHHHHHTTTSS--------------------